Protein AF-0000000079856465 (afdb_homodimer)

Solvent-accessible surface area (backbone atoms only — not comparable to full-atom values): 26237 Å² total; per-residue (Å²): 112,68,66,57,47,37,52,46,43,45,68,76,36,39,68,51,50,32,51,42,42,28,35,72,58,52,36,93,64,78,73,74,62,35,52,71,46,73,59,44,49,26,38,28,39,30,42,89,95,41,75,46,59,48,62,49,83,50,80,45,86,52,75,85,46,47,63,58,52,50,50,48,58,38,55,52,60,51,88,64,91,69,51,62,67,58,33,51,51,49,51,53,52,58,69,69,48,60,52,36,37,36,12,25,44,44,98,81,32,32,40,61,49,68,34,35,54,46,77,59,88,59,29,40,37,32,56,46,44,64,80,40,76,64,37,58,19,47,74,69,28,64,37,26,11,40,32,41,65,52,43,69,90,75,34,67,33,76,88,34,47,39,32,36,36,36,43,28,43,68,42,81,42,83,51,63,68,59,42,50,54,53,48,52,49,48,44,70,76,39,71,83,39,62,53,54,66,43,54,66,47,32,53,38,50,36,29,36,36,32,51,46,61,38,57,26,38,37,32,68,33,89,72,29,32,29,34,22,48,29,81,39,73,75,44,66,46,62,88,48,39,81,58,44,59,64,127,112,66,66,57,47,36,51,47,42,45,68,77,35,39,68,51,53,32,51,43,41,29,35,72,55,48,36,93,62,79,74,75,62,36,54,71,49,75,59,43,50,27,39,27,40,31,45,90,95,41,74,46,61,47,62,48,83,50,80,44,86,51,76,87,46,47,62,58,52,51,51,50,59,38,56,53,62,51,88,64,89,70,52,62,67,57,32,51,50,49,54,51,52,56,69,70,48,62,54,37,36,37,13,27,45,42,95,82,32,32,40,61,49,66,34,35,54,47,76,58,89,60,29,40,38,31,58,47,45,65,79,41,74,65,36,59,19,48,73,70,27,63,38,25,11,39,32,40,67,53,42,68,90,75,32,69,31,76,88,34,48,39,33,36,38,34,44,29,43,68,43,81,42,82,49,64,67,59,42,50,54,52,49,52,49,46,45,70,76,39,71,85,39,63,52,55,64,44,55,66,47,32,52,38,50,36,29,36,37,30,50,45,62,39,58,26,39,39,33,68,32,86,72,30,32,30,34,22,49,28,81,40,72,75,46,66,48,60,89,48,36,80,54,45,57,65,128

Sequence (494 aa):
MKENFLKYMNEKHSDIITALYKKYGNTQTSVGVKLSDVDENGIFIEYQDNVIQIPFEKKITDPLEYEDAIIKLCSNTKNTKDFSKIEESLIKFIDSKKTVIISSYNDGTCVSSYAPFVREDNKIFITISKIAPHFKSLSIDKNVSLMFIQDEKDAFSIFARLRATFCVTPKFHYEQDIKDKIFDKFVDLYPDDASISFIRNMSDFCVVEFELLSKGRYVKGFGAAFDLEGLKVIKQAGSTNPHSYKRMKENFLKYMNEKHSDIITALYKKYGNTQTSVGVKLSDVDENGIFIEYQDNVIQIPFEKKITDPLEYEDAIIKLCSNTKNTKDFSKIEESLIKFIDSKKTVIISSYNDGTCVSSYAPFVREDNKIFITISKIAPHFKSLSIDKNVSLMFIQDEKDAFSIFARLRATFCVTPKFHYEQDIKDKIFDKFVDLYPDDASISFIRNMSDFCVVEFELLSKGRYVKGFGAAFDLEGLKVIKQAGSTNPHSYKR

Foldseek 3Di:
DFVVVQVVCCVVVVVLQQLLCQFAVVDPDSPQKGFDGDAQFFTWIDDDPDIDTDGFQAGHPDPVCRVVRSVVSSVLLDWDPDCPVVLVVLVVLQVVDQKKWKWFDDPHDIDIDMFGWDDDQQKIKGKDFCVDPVVRRLVPGQWMKIKRWADCVPGRDNVATWMKMATWGKDWDLDLVVLVVGLVVVCVVCVPDPCSVVVNPDNRMTMIMIGRQDWMWTGRGDQNIFIDGRSDTDTGPCSHNPDDDDD/DFVVVQVVCCVVPVVLQQLLCQFAVVDPDSPQKGFDGDAQFFTWIDDDPDIDTDGFQAGHPDPVCRVVRSVVSSVLLDWDPDCPVVLVVLVVLQVVDQKKWKWFDDPHDIDIDMFGWDDDQQKIKGKDFCPDPVVRRLVPGQWMKIKRWADCVPGRDNVATWMKMATWGKDWDLDLVVLVVGLVVVCVVCVPDPCSVVVNPDNRMTMIMIGRQDWMWTGRGDQNIFIDGRSDTDTTPCSHNPDHDDD

InterPro domains:
  IPR012349 FMN-binding split barrel [G3DSA:2.30.110.10] (80-247)
  IPR019595 Domain of unknown function DUF2470 [PF10615] (4-72)
  IPR037119 Haem oxygenase HugZ-like superfamily [G3DSA:3.20.180.10] (3-79)

Nearest PDB structures (foldseek):
  3gas-assembly1_B  TM=8.788E-01  e=2.150E-24  Helicobacter pylori NCTC 11639
  3swj-assembly1_A  TM=9.026E-01  e=1.104E-23  Campylobacter jejuni RM1221
  3tgv-assembly2_D 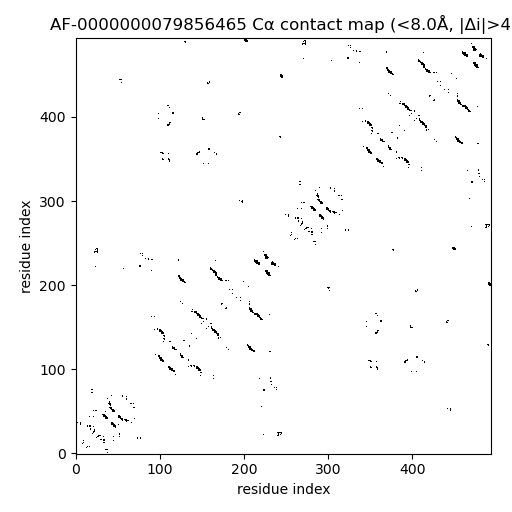 TM=8.715E-01  e=1.481E-11  Vibrio cholerae O395
  3db0-assembly1_B  TM=7.966E-01  e=2.258E-08  Listeria innocua
  2fur-assembly1_B  TM=7.063E-01  e=3.448E-07  Thermoplasma acidophilum

Structure (mmCIF, N/CA/C/O backbone):
data_AF-0000000079856465-model_v1
#
loop_
_entity.id
_entity.type
_entity.pdbx_description
1 polymer "Pyridoxamine 5'-phosphate oxidase family protein"
#
loop_
_atom_site.group_PDB
_atom_site.id
_atom_site.type_symbol
_atom_site.label_atom_id
_atom_site.label_alt_id
_atom_site.label_comp_id
_atom_site.label_asym_id
_atom_site.label_entity_id
_atom_site.label_seq_id
_atom_site.pdbx_PDB_ins_code
_atom_site.Cartn_x
_atom_site.Cartn_y
_atom_site.Cartn_z
_atom_site.occupancy
_atom_site.B_iso_or_equiv
_atom_site.auth_seq_id
_atom_site.auth_comp_id
_atom_site.auth_asym_id
_atom_site.auth_atom_id
_atom_site.pdbx_PDB_model_num
ATOM 1 N N . MET A 1 1 ? -6.574 -20.312 -37.812 1 80.06 1 MET A N 1
ATOM 2 C CA . MET A 1 1 ? -5.434 -19.453 -37.469 1 80.06 1 MET A CA 1
ATOM 3 C C . MET A 1 1 ? -4.863 -19.781 -36.094 1 80.06 1 MET A C 1
ATOM 5 O O . MET A 1 1 ? -3.672 -20.062 -35.969 1 80.06 1 MET A O 1
ATOM 9 N N . LYS A 1 2 ? -5.738 -20.062 -35.125 1 90.88 2 LYS A N 1
ATOM 10 C CA . LYS A 1 2 ? -5.246 -20.422 -33.781 1 90.88 2 LYS A CA 1
ATOM 11 C C . LYS A 1 2 ? -4.672 -21.844 -33.781 1 90.88 2 LYS A C 1
ATOM 13 O O . LYS A 1 2 ? -3.615 -22.078 -33.188 1 90.88 2 LYS A O 1
ATOM 18 N N . GLU A 1 3 ? -5.328 -22.75 -34.5 1 91.75 3 GLU A N 1
ATOM 19 C CA . GLU A 1 3 ? -4.875 -24.141 -34.531 1 91.75 3 GLU A CA 1
ATOM 20 C C . GLU A 1 3 ? -3.479 -24.25 -35.156 1 91.75 3 GLU A C 1
ATOM 22 O O . GLU A 1 3 ? -2.648 -25.031 -34.688 1 91.75 3 GLU A O 1
ATOM 27 N N . ASN A 1 4 ? -3.277 -23.516 -36.125 1 93.31 4 ASN A N 1
ATOM 28 C CA . ASN A 1 4 ? -1.961 -23.5 -36.75 1 93.31 4 ASN A CA 1
ATOM 29 C C . ASN A 1 4 ? -0.895 -22.953 -35.812 1 93.31 4 ASN A C 1
ATOM 31 O O . ASN A 1 4 ? 0.237 -23.438 -35.781 1 93.31 4 ASN A O 1
ATOM 35 N N . PHE A 1 5 ? -1.27 -22 -35.094 1 95.44 5 PHE A N 1
ATOM 36 C CA . PHE A 1 5 ? -0.343 -21.422 -34.125 1 95.44 5 PHE A CA 1
ATOM 37 C C . PHE A 1 5 ? 0.018 -22.438 -33.062 1 95.44 5 PHE A C 1
ATOM 39 O O . PHE A 1 5 ? 1.191 -22.594 -32.719 1 95.44 5 PHE A O 1
ATOM 46 N N . LEU A 1 6 ? -1.024 -23.109 -32.562 1 96.5 6 LEU A N 1
ATOM 47 C CA . LEU A 1 6 ? -0.788 -24.109 -31.531 1 96.5 6 LEU A CA 1
ATOM 48 C C . LEU A 1 6 ? 0.133 -25.219 -32.062 1 96.5 6 LEU A C 1
ATOM 50 O O . LEU A 1 6 ? 1.056 -25.641 -31.344 1 96.5 6 LEU A O 1
ATOM 54 N N . LYS A 1 7 ? -0.135 -25.625 -33.25 1 95.19 7 LYS A N 1
ATOM 55 C CA . LYS A 1 7 ? 0.712 -26.641 -33.844 1 95.19 7 LYS A CA 1
ATOM 56 C C . LYS A 1 7 ? 2.15 -26.141 -34 1 95.19 7 LYS A C 1
ATOM 58 O O . LYS A 1 7 ? 3.094 -26.875 -33.656 1 95.19 7 LYS A O 1
ATOM 63 N N . TYR A 1 8 ? 2.23 -24.969 -34.406 1 95.38 8 TYR A N 1
ATOM 64 C CA . TYR A 1 8 ? 3.537 -24.344 -34.594 1 95.38 8 TYR A CA 1
ATOM 65 C C . TYR A 1 8 ? 4.297 -24.297 -33.281 1 95.38 8 TYR A C 1
ATOM 67 O O . TYR A 1 8 ? 5.457 -24.688 -33.188 1 95.38 8 TYR A O 1
ATOM 75 N N . MET A 1 9 ? 3.682 -23.844 -32.25 1 95.31 9 MET A N 1
ATOM 76 C CA . MET A 1 9 ? 4.316 -23.719 -30.938 1 95.31 9 MET A CA 1
ATOM 77 C C . MET A 1 9 ? 4.727 -25.078 -30.406 1 95.31 9 MET A C 1
ATOM 79 O O . MET A 1 9 ? 5.82 -25.234 -29.859 1 95.31 9 MET A O 1
ATOM 83 N N . ASN A 1 10 ? 3.867 -26.047 -30.609 1 95.12 10 ASN A N 1
ATOM 84 C CA . ASN A 1 10 ? 4.133 -27.375 -30.078 1 95.12 10 ASN A CA 1
ATOM 85 C C . ASN A 1 10 ? 5.258 -28.062 -30.859 1 95.12 10 ASN A C 1
ATOM 87 O O . ASN A 1 10 ? 5.977 -28.891 -30.297 1 95.12 10 ASN A O 1
ATOM 91 N N . GLU A 1 11 ? 5.445 -27.656 -32.031 1 94.12 11 GLU A N 1
ATOM 92 C CA . GLU A 1 11 ? 6.48 -28.266 -32.875 1 94.12 11 GLU A CA 1
ATOM 93 C C . GLU A 1 11 ? 7.812 -27.547 -32.719 1 94.12 11 GLU A C 1
ATOM 95 O O . GLU A 1 11 ? 8.852 -28.172 -32.531 1 94.12 11 GLU A O 1
ATOM 100 N N . LYS A 1 12 ? 7.738 -26.266 -32.75 1 93.75 12 LYS A N 1
ATOM 101 C CA . LYS A 1 12 ? 8.969 -25.484 -32.812 1 93.75 12 LYS A CA 1
ATOM 102 C C . LYS A 1 12 ? 9.438 -25.078 -31.406 1 93.75 12 LYS A C 1
ATOM 104 O O . LYS A 1 12 ? 10.625 -24.844 -31.203 1 93.75 12 LYS A O 1
ATOM 109 N N . HIS A 1 13 ? 8.461 -25 -30.484 1 93.25 13 HIS A N 1
ATOM 110 C CA . HIS A 1 13 ? 8.812 -24.5 -29.172 1 93.25 13 HIS A CA 1
ATOM 111 C C . HIS A 1 13 ? 8.391 -25.484 -28.078 1 93.25 13 HIS A C 1
ATOM 113 O O . HIS A 1 13 ? 7.93 -25.078 -27.016 1 93.25 13 HIS A O 1
ATOM 119 N N . SER A 1 14 ? 8.5 -26.734 -28.328 1 91 14 SER A N 1
ATOM 120 C CA . SER A 1 14 ? 8.109 -27.766 -27.375 1 91 14 SER A CA 1
ATOM 121 C C . SER A 1 14 ? 8.914 -27.656 -26.078 1 91 14 SER A C 1
ATOM 123 O O . SER A 1 14 ? 8.398 -27.922 -25 1 91 14 SER A O 1
ATOM 125 N N . ASP A 1 15 ? 10.102 -27.234 -26.234 1 89.06 15 ASP A N 1
ATOM 126 C CA . ASP A 1 15 ? 10.969 -27.078 -25.062 1 89.06 15 ASP A CA 1
ATOM 127 C C . ASP A 1 15 ? 10.445 -25.984 -24.141 1 89.06 15 ASP A C 1
ATOM 129 O O . ASP A 1 15 ? 10.461 -26.141 -22.906 1 89.06 15 ASP A O 1
ATOM 133 N N . ILE A 1 16 ? 9.945 -24.938 -24.75 1 88.81 16 ILE A N 1
ATOM 134 C CA . ILE A 1 16 ? 9.406 -23.812 -23.984 1 88.81 16 ILE A CA 1
ATOM 135 C C . ILE A 1 16 ? 8.125 -24.25 -23.281 1 88.81 16 ILE A C 1
ATOM 137 O O . ILE A 1 16 ? 7.953 -24 -22.078 1 88.81 16 ILE A O 1
ATOM 141 N N . ILE A 1 17 ? 7.328 -24.938 -24.031 1 90.44 17 ILE A N 1
ATOM 142 C CA . ILE A 1 17 ? 6.051 -25.375 -23.484 1 90.44 17 ILE A CA 1
ATOM 143 C C . ILE A 1 17 ? 6.293 -26.344 -22.328 1 90.44 17 ILE A C 1
ATOM 145 O O . ILE A 1 17 ? 5.652 -26.234 -21.281 1 90.44 17 ILE A O 1
ATOM 149 N N . THR A 1 18 ? 7.266 -27.141 -22.453 1 88.12 18 THR A N 1
ATOM 150 C CA . THR A 1 18 ? 7.613 -28.109 -21.422 1 88.12 18 THR A CA 1
ATOM 151 C C . THR A 1 18 ? 8.164 -27.406 -20.188 1 88.12 18 THR A C 1
ATOM 153 O O . THR A 1 18 ? 7.797 -27.734 -19.062 1 88.12 18 THR A O 1
ATOM 156 N N . ALA A 1 19 ? 8.984 -26.484 -20.438 1 83.88 19 ALA A N 1
ATOM 157 C CA . ALA A 1 19 ? 9.578 -25.734 -19.344 1 83.88 19 ALA A CA 1
ATOM 158 C C . ALA A 1 19 ? 8.508 -25 -18.531 1 83.88 19 ALA A C 1
ATOM 160 O O . ALA A 1 19 ? 8.555 -24.984 -17.312 1 83.88 19 ALA A O 1
ATOM 161 N N . LEU A 1 20 ? 7.598 -24.453 -19.234 1 85.81 20 LEU A N 1
ATOM 162 C CA . LEU A 1 20 ? 6.512 -23.734 -18.578 1 85.81 20 LEU A CA 1
ATOM 163 C C . LEU A 1 20 ? 5.641 -24.672 -17.766 1 85.81 20 LEU A C 1
ATOM 165 O O . LEU A 1 20 ? 5.254 -24.359 -16.641 1 85.81 20 LEU A O 1
ATOM 169 N N . TYR A 1 21 ? 5.391 -25.766 -18.328 1 85.81 21 TYR A N 1
ATOM 170 C CA . TYR A 1 21 ? 4.582 -26.734 -17.609 1 85.81 21 TYR A CA 1
ATOM 171 C C . TYR A 1 21 ? 5.301 -27.219 -16.344 1 85.81 21 TYR A C 1
ATOM 173 O O . TYR A 1 21 ? 4.68 -27.406 -15.297 1 85.81 21 TYR A O 1
ATOM 181 N N . LYS A 1 22 ? 6.562 -27.453 -16.469 1 80.56 22 LYS A N 1
ATOM 182 C CA . LYS A 1 22 ? 7.352 -27.875 -15.312 1 80.56 22 LYS A CA 1
ATOM 183 C C . LYS A 1 22 ? 7.328 -26.828 -14.203 1 80.56 22 LYS A C 1
ATOM 185 O O . LYS A 1 22 ? 7.164 -27.156 -13.031 1 80.56 22 LYS A O 1
ATOM 190 N N . LYS A 1 23 ? 7.383 -25.703 -14.617 1 77.44 23 LYS A N 1
ATOM 191 C CA . LYS A 1 23 ? 7.461 -24.625 -13.648 1 77.44 23 LYS A CA 1
ATOM 192 C C . LYS A 1 23 ? 6.109 -24.375 -12.977 1 77.44 23 LYS A C 1
ATOM 194 O O . LYS A 1 23 ? 6.031 -24.266 -11.758 1 77.44 23 LYS A O 1
ATOM 199 N N . TYR A 1 24 ? 5.082 -24.453 -13.805 1 78 24 TYR A N 1
ATOM 200 C CA . TYR A 1 24 ? 3.797 -24 -13.289 1 78 24 TYR A CA 1
ATOM 201 C C . TYR A 1 24 ? 2.895 -25.172 -12.953 1 78 24 TYR A C 1
ATOM 203 O O . TYR A 1 24 ? 1.943 -25.047 -12.18 1 78 24 TYR A O 1
ATOM 211 N N . GLY A 1 25 ? 3.104 -26.312 -13.547 1 71 25 GLY A N 1
ATOM 212 C CA . GLY A 1 25 ? 2.314 -27.5 -13.312 1 71 25 GLY A CA 1
ATOM 213 C C . GLY A 1 25 ? 2.865 -28.375 -12.188 1 71 25 GLY A C 1
ATOM 214 O O . GLY A 1 25 ? 2.248 -29.375 -11.812 1 71 25 GLY A O 1
ATOM 215 N N . ASN A 1 26 ? 3.867 -27.984 -11.609 1 62.47 26 ASN A N 1
ATOM 216 C CA . ASN A 1 26 ? 4.527 -28.672 -10.5 1 62.47 26 ASN A CA 1
ATOM 217 C C . ASN A 1 26 ? 4.762 -30.141 -10.812 1 62.47 26 ASN A C 1
ATOM 219 O O . ASN A 1 26 ? 4.465 -31 -9.984 1 62.47 26 ASN A O 1
ATOM 223 N N . THR A 1 27 ? 4.949 -30.406 -12.047 1 64 27 THR A N 1
ATOM 224 C CA . THR A 1 27 ? 5.266 -31.781 -12.422 1 64 27 THR A CA 1
ATOM 225 C C . THR A 1 27 ? 6.598 -31.859 -13.156 1 64 27 THR A C 1
ATOM 227 O O . THR A 1 27 ? 7.004 -30.891 -13.812 1 64 27 THR A O 1
ATOM 230 N N . GLN A 1 28 ? 7.352 -32.812 -12.805 1 65 28 GLN A N 1
ATOM 231 C CA . GLN A 1 28 ? 8.641 -33.031 -13.445 1 65 28 GLN A CA 1
ATOM 232 C C . GLN A 1 28 ? 8.492 -33.812 -14.742 1 65 28 GLN A C 1
ATOM 234 O O . GLN A 1 28 ? 9.469 -34.344 -15.266 1 65 28 GLN A O 1
ATOM 239 N N . THR A 1 29 ? 7.289 -33.719 -15.281 1 65.06 29 THR A N 1
ATOM 240 C CA . THR A 1 29 ? 7.086 -34.531 -16.484 1 65.06 29 THR A CA 1
ATOM 241 C C . THR A 1 29 ? 7.617 -33.812 -17.719 1 65.06 29 THR A C 1
ATOM 243 O O . THR A 1 29 ? 7.469 -32.594 -17.844 1 65.06 29 THR A O 1
ATOM 246 N N . SER A 1 30 ? 8.344 -34.438 -18.578 1 65.94 30 SER A N 1
ATOM 247 C CA . SER A 1 30 ? 8.953 -33.844 -19.781 1 65.94 30 SER A CA 1
ATOM 248 C C . SER A 1 30 ? 8.305 -34.375 -21.047 1 65.94 30 SER A C 1
ATOM 250 O O . SER A 1 30 ? 8.578 -33.906 -22.141 1 65.94 30 SER A O 1
ATOM 252 N N . VAL A 1 31 ? 7.453 -35.312 -20.828 1 76.31 31 VAL A N 1
ATOM 253 C CA . VAL A 1 31 ? 7 -35.906 -22.078 1 76.31 31 VAL A CA 1
ATOM 254 C C . VAL A 1 31 ? 5.48 -35.812 -22.188 1 76.31 31 VAL A C 1
ATOM 256 O O . VAL A 1 31 ? 4.762 -36.031 -21.219 1 76.31 31 VAL A O 1
ATOM 259 N N . GLY A 1 32 ? 4.984 -35.281 -23.406 1 84.94 32 GLY A N 1
ATOM 260 C CA . GLY A 1 32 ? 3.568 -35.344 -23.734 1 84.94 32 GLY A CA 1
ATOM 261 C C . GLY A 1 32 ? 2.838 -34.031 -23.406 1 84.94 32 GLY A C 1
ATOM 262 O O . GLY A 1 32 ? 1.613 -33.969 -23.531 1 84.94 32 GLY A O 1
ATOM 263 N N . VAL A 1 33 ? 3.598 -33.031 -23.062 1 90.81 33 VAL A N 1
ATOM 264 C CA . VAL A 1 33 ? 3.01 -31.75 -22.734 1 90.81 33 VAL A CA 1
ATOM 265 C C . VAL A 1 33 ? 2.748 -30.953 -24.016 1 90.81 33 VAL A C 1
ATOM 267 O O . VAL A 1 33 ? 3.576 -30.953 -24.938 1 90.81 33 VAL A O 1
ATOM 270 N N . LYS A 1 34 ? 1.563 -30.344 -24.156 1 93.75 34 LYS A N 1
ATOM 271 C CA . LYS A 1 34 ? 1.266 -29.562 -25.359 1 93.75 34 LYS A CA 1
ATOM 272 C C . LYS A 1 34 ? 0.515 -28.281 -25 1 93.75 34 LYS A C 1
ATOM 274 O O . LYS A 1 34 ? -0.314 -28.266 -24.094 1 93.75 34 LYS A O 1
ATOM 279 N N . LEU A 1 35 ? 0.801 -27.312 -25.75 1 95.38 35 LEU A N 1
ATOM 280 C CA . LEU A 1 35 ? -0.03 -26.125 -25.75 1 95.38 35 LEU A CA 1
ATOM 281 C C . LEU A 1 35 ? -1.398 -26.406 -26.359 1 95.38 35 LEU A C 1
ATOM 283 O O . LEU A 1 35 ? -1.504 -26.688 -27.562 1 95.38 35 LEU A O 1
ATOM 287 N N . SER A 1 36 ? -2.383 -26.344 -25.516 1 95.31 36 SER A N 1
ATOM 288 C CA . SER A 1 36 ? -3.695 -26.781 -26 1 95.31 36 SER A CA 1
ATOM 289 C C . SER A 1 36 ? -4.555 -25.578 -26.406 1 95.31 36 SER A C 1
ATOM 291 O O . SER A 1 36 ? -5.512 -25.734 -27.172 1 95.31 36 SER A O 1
ATOM 293 N N . ASP A 1 37 ? -4.297 -24.469 -25.828 1 94.94 37 ASP A N 1
ATOM 294 C CA . ASP A 1 37 ? -5.066 -23.281 -26.172 1 94.94 37 ASP A CA 1
ATOM 295 C C . ASP A 1 37 ? -4.309 -22.016 -25.781 1 94.94 37 ASP A C 1
ATOM 297 O O . ASP A 1 37 ? -3.305 -22.062 -25.078 1 94.94 37 ASP A O 1
ATOM 301 N N . VAL A 1 38 ? -4.691 -20.891 -26.406 1 94.81 38 VAL A N 1
ATOM 302 C CA . VAL A 1 38 ? -4.16 -19.578 -26.078 1 94.81 38 VAL A CA 1
ATOM 303 C C . VAL A 1 38 ? -5.234 -18.516 -26.297 1 94.81 38 VAL A C 1
ATOM 305 O O . VAL A 1 38 ? -6.035 -18.625 -27.234 1 94.81 38 VAL A O 1
ATOM 308 N N . ASP A 1 39 ? -5.316 -17.625 -25.328 1 92 39 ASP A N 1
ATOM 309 C CA . ASP A 1 39 ? -6.191 -16.469 -25.516 1 92 39 ASP A CA 1
ATOM 310 C C . ASP A 1 39 ? -5.527 -15.188 -25.016 1 92 39 ASP A C 1
ATOM 312 O O . ASP A 1 39 ? -4.312 -15.148 -24.812 1 92 39 ASP A O 1
ATOM 316 N N . GLU A 1 40 ? -6.289 -14.117 -24.938 1 90.69 40 GLU A N 1
ATOM 317 C CA . GLU A 1 40 ? -5.715 -12.812 -24.625 1 90.69 40 GLU A CA 1
ATOM 318 C C . GLU A 1 40 ? -5.176 -12.773 -23.188 1 90.69 40 GLU A C 1
ATOM 320 O O . GLU A 1 40 ? -4.371 -11.906 -22.844 1 90.69 40 GLU A O 1
ATOM 325 N N . ASN A 1 41 ? -5.598 -13.812 -22.422 1 87.31 41 ASN A N 1
ATOM 326 C CA . ASN A 1 41 ? -5.242 -13.758 -21.016 1 87.31 41 ASN A CA 1
ATOM 327 C C . ASN A 1 41 ? -4.078 -14.688 -20.688 1 87.31 41 ASN A C 1
ATOM 329 O O . ASN A 1 41 ? -3.42 -14.531 -19.656 1 87.31 41 ASN A O 1
ATOM 333 N N . GLY A 1 42 ? -3.932 -15.672 -21.453 1 90.5 42 GLY A N 1
ATOM 334 C CA . GLY A 1 42 ? -2.857 -16.609 -21.156 1 90.5 42 GLY A CA 1
ATOM 335 C C . GLY A 1 42 ? -2.881 -17.844 -22.031 1 90.5 42 GLY A C 1
ATOM 336 O O . GLY A 1 42 ? -3.494 -17.844 -23.094 1 90.5 42 GLY A O 1
ATOM 337 N N . ILE A 1 43 ? -2.08 -18.812 -21.594 1 92 43 ILE A N 1
ATOM 338 C CA . ILE A 1 43 ? -1.943 -20.047 -22.359 1 92 43 ILE A CA 1
ATOM 339 C C . ILE A 1 43 ? -2.484 -21.219 -21.547 1 92 43 ILE A C 1
ATOM 341 O O . ILE A 1 43 ? -2.613 -21.125 -20.328 1 92 43 ILE A O 1
ATOM 345 N N . PHE A 1 44 ? -2.865 -22.266 -22.266 1 92.31 44 PHE A N 1
ATOM 346 C CA . PHE A 1 44 ? -3.336 -23.5 -21.672 1 92.31 44 PHE A CA 1
ATOM 347 C C . PHE A 1 44 ? -2.447 -24.672 -22.078 1 92.31 44 PHE A C 1
ATOM 349 O O . PHE A 1 44 ? -2.266 -24.922 -23.281 1 92.31 44 PHE A O 1
ATOM 356 N N . ILE A 1 45 ? -1.866 -25.281 -21.141 1 91.12 45 ILE A N 1
ATOM 357 C CA . ILE A 1 45 ? -0.996 -26.422 -21.406 1 91.12 45 ILE A CA 1
ATOM 358 C C . ILE A 1 45 ? -1.65 -27.703 -20.875 1 91.12 45 ILE A C 1
ATOM 360 O O . ILE A 1 45 ? -2.143 -27.734 -19.75 1 91.12 45 ILE A O 1
ATOM 364 N N . GLU A 1 46 ? -1.638 -28.609 -21.75 1 91.62 46 GLU A N 1
ATOM 365 C CA . GLU A 1 46 ? -2.311 -29.875 -21.438 1 91.62 46 GLU A CA 1
ATOM 366 C C . GLU A 1 46 ? -1.308 -31.016 -21.281 1 91.62 46 GLU A C 1
ATOM 368 O O . GLU A 1 46 ? -0.355 -31.109 -22.062 1 91.62 46 GLU A O 1
ATOM 373 N N . TYR A 1 47 ? -1.49 -31.812 -20.281 1 87.75 47 TYR A N 1
ATOM 374 C CA . TYR A 1 47 ? -0.784 -33.062 -20.062 1 87.75 47 TYR A CA 1
ATOM 375 C C . TYR A 1 47 ? -1.721 -34.125 -19.516 1 87.75 47 TYR A C 1
ATOM 377 O O . TYR A 1 47 ? -2.293 -33.969 -18.438 1 87.75 47 TYR A O 1
ATOM 385 N N . GLN A 1 48 ? -1.815 -35.156 -20.391 1 81.88 48 GLN A N 1
ATOM 386 C CA . GLN A 1 48 ? -2.779 -36.188 -20.078 1 81.88 48 GLN A CA 1
ATOM 387 C C . GLN A 1 48 ? -4.18 -35.625 -19.891 1 81.88 48 GLN A C 1
ATOM 389 O O . GLN A 1 48 ? -4.707 -34.938 -20.781 1 81.88 48 GLN A O 1
ATOM 394 N N . ASP A 1 49 ? -4.809 -35.625 -18.781 1 80.38 49 ASP A N 1
ATOM 395 C CA . ASP A 1 49 ? -6.168 -35.125 -18.578 1 80.38 49 ASP A CA 1
ATOM 396 C C . ASP A 1 49 ? -6.18 -33.906 -17.672 1 80.38 49 ASP A C 1
ATOM 398 O O . ASP A 1 49 ? -7.203 -33.562 -17.062 1 80.38 49 ASP A O 1
ATOM 402 N N . ASN A 1 50 ? -5.008 -33.344 -17.766 1 83.12 50 ASN A N 1
ATOM 403 C CA . ASN A 1 50 ? -4.93 -32.156 -16.953 1 83.12 50 ASN A CA 1
ATOM 404 C C . ASN A 1 50 ? -4.555 -30.922 -17.781 1 83.12 50 ASN A C 1
ATOM 406 O O . ASN A 1 50 ? -3.705 -31.016 -18.672 1 83.12 50 ASN A O 1
ATOM 410 N N . VAL A 1 51 ? -5.273 -29.891 -17.641 1 86.44 51 VAL A N 1
ATOM 411 C CA . VAL A 1 51 ? -4.977 -28.625 -18.328 1 86.44 51 VAL A CA 1
ATOM 412 C C . VAL A 1 51 ? -4.676 -27.547 -17.297 1 86.44 51 VAL A C 1
ATOM 414 O O . VAL A 1 51 ? -5.441 -27.344 -16.344 1 86.44 51 VAL A O 1
ATOM 417 N N . ILE A 1 52 ? -3.512 -26.875 -17.484 1 83.75 52 ILE A N 1
ATOM 418 C CA . ILE A 1 52 ? -3.201 -25.75 -16.609 1 83.75 52 ILE A CA 1
ATOM 419 C C . ILE A 1 52 ? -3.201 -24.453 -17.422 1 83.75 52 ILE A C 1
ATOM 421 O O . ILE A 1 52 ? -2.805 -24.438 -18.578 1 83.75 52 ILE A O 1
ATOM 425 N N . GLN A 1 53 ? -3.736 -23.484 -16.812 1 85 53 GLN A N 1
ATOM 426 C CA . GLN A 1 53 ? -3.688 -22.156 -17.422 1 85 53 GLN A CA 1
ATOM 427 C C . GLN A 1 53 ? -2.564 -21.312 -16.812 1 85 53 GLN A C 1
ATOM 429 O O . GLN A 1 53 ? -2.396 -21.281 -15.594 1 85 53 GLN A O 1
ATOM 434 N N . ILE A 1 54 ? -1.791 -20.734 -17.609 1 84.81 54 ILE A N 1
ATOM 435 C CA . ILE A 1 54 ? -0.746 -19.797 -17.203 1 84.81 54 ILE A CA 1
ATOM 436 C C . ILE A 1 54 ? -1.067 -18.406 -17.75 1 84.81 54 ILE A C 1
ATOM 438 O O . ILE A 1 54 ? -1.075 -18.188 -18.953 1 84.81 54 ILE A O 1
ATOM 442 N N . PRO A 1 55 ? -1.347 -17.531 -16.844 1 85.12 55 PRO A N 1
ATOM 443 C CA . PRO A 1 55 ? -1.71 -16.203 -17.312 1 85.12 55 PRO A CA 1
ATOM 444 C C . PRO A 1 55 ? -0.515 -15.422 -17.859 1 85.12 55 PRO A C 1
ATOM 446 O O . PRO A 1 55 ? 0.609 -15.594 -17.375 1 85.12 55 PRO A O 1
ATOM 449 N N . PHE A 1 56 ? -0.879 -14.539 -18.875 1 84.56 56 PHE A N 1
ATOM 450 C CA . PHE A 1 56 ? 0.118 -13.57 -19.328 1 84.56 56 PHE A CA 1
ATOM 451 C C . PHE A 1 56 ? 0.313 -12.477 -18.281 1 84.56 56 PHE A C 1
ATOM 453 O O . PHE A 1 56 ? -0.469 -12.359 -17.344 1 84.56 56 PHE A O 1
ATOM 460 N N . GLU A 1 57 ? 1.379 -11.734 -18.453 1 74.88 57 GLU A N 1
ATOM 461 C CA . GLU A 1 57 ? 1.66 -10.609 -17.562 1 74.88 57 GLU A CA 1
ATOM 462 C C . GLU A 1 57 ? 0.768 -9.414 -17.891 1 74.88 57 GLU A C 1
ATOM 464 O O . GLU A 1 57 ? 0.612 -8.508 -17.078 1 74.88 57 GLU A O 1
ATOM 469 N N . LYS A 1 58 ? 0.297 -9.461 -19.078 1 77.81 58 LYS A N 1
ATOM 470 C CA . LYS A 1 58 ? -0.646 -8.453 -19.547 1 77.81 58 LYS A CA 1
ATOM 471 C C . LYS A 1 58 ? -1.585 -9.039 -20.609 1 77.81 58 LYS A C 1
ATOM 473 O O . LYS A 1 58 ? -1.301 -10.094 -21.188 1 77.81 58 LYS A O 1
ATOM 478 N N . LYS A 1 59 ? -2.658 -8.312 -20.766 1 82.44 59 LYS A N 1
ATOM 479 C CA . LYS A 1 59 ? -3.574 -8.75 -21.828 1 82.44 59 LYS A CA 1
ATOM 480 C C . LYS A 1 59 ? -2.934 -8.617 -23.203 1 82.44 59 LYS A C 1
ATOM 482 O O . LYS A 1 59 ? -2.367 -7.574 -23.531 1 82.44 59 LYS A O 1
ATOM 487 N N . ILE A 1 60 ? -2.941 -9.734 -23.938 1 89.56 60 ILE A N 1
ATOM 488 C CA . ILE A 1 60 ? -2.406 -9.727 -25.297 1 89.56 60 ILE A CA 1
ATOM 489 C C . ILE A 1 60 ? -3.553 -9.719 -26.312 1 89.56 60 ILE A C 1
ATOM 491 O O . ILE A 1 60 ? -4.156 -10.758 -26.578 1 89.56 60 ILE A O 1
ATOM 495 N N . THR A 1 61 ? -3.793 -8.555 -26.875 1 89.81 61 THR A N 1
ATOM 496 C CA . THR A 1 61 ? -4.957 -8.406 -27.75 1 89.81 61 THR A CA 1
ATOM 497 C C . THR A 1 61 ? -4.602 -8.773 -29.188 1 89.81 61 THR A C 1
ATOM 499 O O . THR A 1 61 ? -5.477 -9.156 -29.969 1 89.81 61 THR A O 1
ATOM 502 N N . ASP A 1 62 ? -3.359 -8.633 -29.594 1 92.69 62 ASP A N 1
ATOM 503 C CA . ASP A 1 62 ? -2.889 -8.977 -30.922 1 92.69 62 ASP A CA 1
ATOM 504 C C . ASP A 1 62 ? -2.334 -10.398 -30.969 1 92.69 62 ASP A C 1
ATOM 506 O O . ASP A 1 62 ? -1.273 -10.672 -30.406 1 92.69 62 ASP A O 1
ATOM 510 N N . PRO A 1 63 ? -2.969 -11.227 -31.703 1 91.44 63 PRO A N 1
ATOM 511 C CA . PRO A 1 63 ? -2.514 -12.617 -31.766 1 91.44 63 PRO A CA 1
ATOM 512 C C . PRO A 1 63 ? -1.087 -12.75 -32.281 1 91.44 63 PRO A C 1
ATOM 514 O O . PRO A 1 63 ? -0.408 -13.742 -32 1 91.44 63 PRO A O 1
ATOM 517 N N . LEU A 1 64 ? -0.658 -11.758 -32.938 1 92.31 64 LEU A N 1
ATOM 518 C CA . LEU A 1 64 ? 0.697 -11.797 -33.469 1 92.31 64 LEU A CA 1
ATOM 519 C C . LEU A 1 64 ? 1.73 -11.68 -32.375 1 92.31 64 LEU A C 1
ATOM 521 O O . LEU A 1 64 ? 2.906 -11.992 -32.562 1 92.31 64 LEU A O 1
ATOM 525 N N . GLU A 1 65 ? 1.237 -11.336 -31.219 1 93.19 65 GLU A N 1
ATOM 526 C CA . GLU A 1 65 ? 2.143 -11.125 -30.094 1 93.19 65 GLU A CA 1
ATOM 527 C C . GLU A 1 65 ? 2.164 -12.336 -29.172 1 93.19 65 GLU A C 1
ATOM 529 O O . GLU A 1 65 ? 2.936 -12.375 -28.203 1 93.19 65 GLU A O 1
ATOM 534 N N . TYR A 1 66 ? 1.388 -13.336 -29.484 1 93.44 66 TYR A N 1
ATOM 535 C CA . TYR A 1 66 ? 1.276 -14.492 -28.594 1 93.44 66 TYR A CA 1
ATOM 536 C C . TYR A 1 66 ? 2.619 -15.195 -28.453 1 93.44 66 TYR A C 1
ATOM 538 O O . TYR A 1 66 ? 3.025 -15.547 -27.344 1 93.44 66 TYR A O 1
ATOM 546 N N . GLU A 1 67 ? 3.252 -15.375 -29.578 1 93.06 67 GLU A N 1
ATOM 547 C CA . GLU A 1 67 ? 4.527 -16.078 -29.516 1 93.06 67 GLU A CA 1
ATOM 548 C C . GLU A 1 67 ? 5.52 -15.367 -28.609 1 93.06 67 GLU A C 1
ATOM 550 O O . GLU A 1 67 ? 6.113 -15.984 -27.719 1 93.06 67 GLU A O 1
ATOM 555 N N . ASP A 1 68 ? 5.621 -14.125 -28.781 1 91.88 68 ASP A N 1
ATOM 556 C CA . ASP A 1 68 ? 6.543 -13.336 -27.969 1 91.88 68 ASP A CA 1
ATOM 557 C C . ASP A 1 68 ? 6.141 -13.367 -26.5 1 91.88 68 ASP A C 1
ATOM 559 O O . ASP A 1 68 ? 7 -13.461 -25.625 1 91.88 68 ASP A O 1
ATOM 563 N N . ALA A 1 69 ? 4.887 -13.289 -26.281 1 90.06 69 ALA A N 1
ATOM 564 C CA . ALA A 1 69 ? 4.387 -13.312 -24.922 1 90.06 69 ALA A CA 1
ATOM 565 C C . ALA A 1 69 ? 4.703 -14.633 -24.234 1 90.06 69 ALA A C 1
ATOM 567 O O . ALA A 1 69 ? 5.09 -14.664 -23.062 1 90.06 69 ALA A O 1
ATOM 568 N N . ILE A 1 70 ? 4.613 -15.664 -24.984 1 90.44 70 ILE A N 1
ATOM 569 C CA . ILE A 1 70 ? 4.867 -17 -24.438 1 90.44 70 ILE A CA 1
ATOM 570 C C . ILE A 1 70 ? 6.363 -17.156 -24.172 1 90.44 70 ILE A C 1
ATOM 572 O O . ILE A 1 70 ? 6.754 -17.656 -23.109 1 90.44 70 ILE A O 1
ATOM 576 N N . ILE A 1 71 ? 7.152 -16.703 -25.062 1 87.25 71 ILE A N 1
ATOM 577 C CA . ILE A 1 71 ? 8.602 -16.781 -24.891 1 87.25 71 ILE A CA 1
ATOM 578 C C . ILE A 1 71 ? 9.016 -15.977 -23.656 1 87.25 71 ILE A C 1
ATOM 580 O O . ILE A 1 71 ? 9.859 -16.422 -22.875 1 87.25 71 ILE A O 1
ATOM 584 N N . LYS A 1 72 ? 8.383 -14.875 -23.531 1 82.56 72 LYS A N 1
ATOM 585 C CA . LYS A 1 72 ? 8.68 -14.031 -22.375 1 82.56 72 LYS A CA 1
ATOM 586 C C . LYS A 1 72 ? 8.32 -14.734 -21.062 1 82.56 72 LYS A C 1
ATOM 588 O O . LYS A 1 72 ? 9.055 -14.648 -20.078 1 82.56 72 LYS A O 1
ATOM 593 N N . LEU A 1 73 ? 7.18 -15.375 -21.062 1 82.5 73 LEU A N 1
ATOM 594 C CA . LEU A 1 73 ? 6.777 -16.156 -19.906 1 82.5 73 LEU A CA 1
ATOM 595 C C . LEU A 1 73 ? 7.859 -17.172 -19.531 1 82.5 73 LEU A C 1
ATOM 597 O O . LEU A 1 73 ? 8.156 -17.344 -18.344 1 82.5 73 LEU A O 1
ATOM 601 N N . CYS A 1 74 ? 8.398 -17.75 -20.531 1 77.94 74 CYS A N 1
ATOM 602 C CA . CYS A 1 74 ? 9.414 -18.781 -20.312 1 77.94 74 CYS A CA 1
ATOM 603 C C . CYS A 1 74 ? 10.719 -18.156 -19.828 1 77.94 74 CYS A C 1
ATOM 605 O O . CYS A 1 74 ? 11.406 -18.719 -18.969 1 77.94 74 CYS A O 1
ATOM 607 N N . SER A 1 75 ? 11.094 -17.078 -20.422 1 72 75 SER A N 1
ATOM 608 C CA . SER A 1 75 ? 12.328 -16.406 -20.031 1 72 75 SER A CA 1
ATOM 609 C C . SER A 1 75 ? 12.312 -16.047 -18.547 1 72 75 SER A C 1
ATOM 611 O O . SER A 1 75 ? 13.359 -16.094 -17.891 1 72 75 SER A O 1
ATOM 613 N N . ASN A 1 76 ? 11.188 -15.805 -18.109 1 64.38 76 ASN A N 1
ATOM 614 C CA . ASN A 1 76 ? 11.047 -15.477 -16.688 1 64.38 76 ASN A CA 1
ATOM 615 C C . ASN A 1 76 ? 11.312 -16.688 -15.805 1 64.38 76 ASN A C 1
ATOM 617 O O . ASN A 1 76 ? 11.5 -16.547 -14.594 1 64.38 76 ASN A O 1
ATOM 621 N N . THR A 1 77 ? 11.398 -17.812 -16.438 1 62.03 77 THR A N 1
ATOM 622 C CA . THR A 1 77 ? 11.57 -19.047 -15.688 1 62.03 77 THR A CA 1
ATOM 623 C C . THR A 1 77 ? 13.023 -19.516 -15.742 1 62.03 77 THR A C 1
ATOM 625 O O . THR A 1 77 ? 13.43 -20.406 -14.984 1 62.03 77 THR A O 1
ATOM 628 N N . LYS A 1 78 ? 13.852 -18.969 -16.688 1 60.19 78 LYS A N 1
ATOM 629 C CA . LYS A 1 78 ? 15.219 -19.453 -16.875 1 60.19 78 LYS A CA 1
ATOM 630 C C . LYS A 1 78 ? 16.188 -18.703 -15.969 1 60.19 78 LYS A C 1
ATOM 632 O O . LYS A 1 78 ? 16.016 -17.516 -15.711 1 60.19 78 LYS A O 1
ATOM 637 N N . ASN A 1 79 ? 16.953 -19.547 -15.344 1 60.59 79 ASN A N 1
ATOM 638 C CA . ASN A 1 79 ? 18.031 -19.047 -14.5 1 60.59 79 ASN A CA 1
ATOM 639 C C . ASN A 1 79 ? 19 -18.188 -15.305 1 60.59 79 ASN A C 1
ATOM 641 O O . ASN A 1 79 ? 19.672 -18.688 -16.219 1 60.59 79 ASN A O 1
ATOM 645 N N . THR A 1 80 ? 18.609 -17 -15.453 1 61.22 80 THR A N 1
ATOM 646 C CA . THR A 1 80 ? 19.578 -16.156 -16.125 1 61.22 80 THR A CA 1
ATOM 647 C C . THR A 1 80 ? 20.75 -15.836 -15.195 1 61.22 80 THR A C 1
ATOM 649 O O . THR A 1 80 ? 20.578 -15.742 -13.977 1 61.22 80 THR A O 1
ATOM 652 N N . LYS A 1 81 ? 22 -16.078 -15.68 1 66.88 81 LYS A N 1
ATOM 653 C CA . LYS A 1 81 ? 23.203 -15.703 -14.945 1 66.88 81 LYS A CA 1
ATOM 654 C C . LYS A 1 81 ? 23.391 -14.188 -14.93 1 66.88 81 LYS A C 1
ATOM 656 O O . LYS A 1 81 ? 24.031 -13.648 -14.031 1 66.88 81 LYS A O 1
ATOM 661 N N . ASP A 1 82 ? 22.75 -13.516 -15.719 1 80.94 82 ASP A N 1
ATOM 662 C CA . ASP A 1 82 ? 22.891 -12.062 -15.75 1 80.94 82 ASP A CA 1
ATOM 663 C C . ASP A 1 82 ? 21.594 -11.375 -15.328 1 80.94 82 ASP A C 1
ATOM 665 O O . ASP A 1 82 ? 20.625 -11.344 -16.094 1 80.94 82 ASP A O 1
ATOM 669 N N . PHE A 1 83 ? 21.688 -10.828 -14.062 1 89.06 83 PHE A N 1
ATOM 670 C CA . PHE A 1 83 ? 20.5 -10.242 -13.469 1 89.06 83 PHE A CA 1
ATOM 671 C C . PHE A 1 83 ? 20.469 -8.734 -13.688 1 89.06 83 PHE A C 1
ATOM 673 O O . PHE A 1 83 ? 19.672 -8.023 -13.078 1 89.06 83 PHE A O 1
ATOM 680 N N . SER A 1 84 ? 21.344 -8.234 -14.555 1 89.56 84 SER A N 1
ATOM 681 C CA . SER A 1 84 ? 21.484 -6.793 -14.727 1 89.56 84 SER A CA 1
ATOM 682 C C . SER A 1 84 ? 20.172 -6.16 -15.172 1 89.56 84 SER A C 1
ATOM 684 O O . SER A 1 84 ? 19.797 -5.098 -14.672 1 89.56 84 SER A O 1
ATOM 686 N N . LYS A 1 85 ? 19.484 -6.777 -16.078 1 89.75 85 LYS A N 1
ATOM 687 C CA . LYS A 1 85 ? 18.219 -6.234 -16.578 1 89.75 85 LYS A CA 1
ATOM 688 C C . LYS A 1 85 ? 17.141 -6.25 -15.484 1 89.75 85 LYS A C 1
ATOM 690 O O . LYS A 1 85 ? 16.312 -5.344 -15.414 1 89.75 85 LYS A O 1
ATOM 695 N N . ILE A 1 86 ? 17.141 -7.281 -14.656 1 91.94 86 ILE A N 1
ATOM 696 C CA . ILE A 1 86 ? 16.203 -7.391 -13.547 1 91.94 86 ILE A CA 1
ATOM 697 C C . ILE A 1 86 ? 16.484 -6.293 -12.523 1 91.94 86 ILE A C 1
ATOM 699 O O . ILE A 1 86 ? 15.547 -5.648 -12.031 1 91.94 86 ILE A O 1
ATOM 703 N N . GLU A 1 87 ? 17.781 -6.066 -12.273 1 94.5 87 GLU A N 1
ATOM 704 C CA . GLU A 1 87 ? 18.188 -5.023 -11.336 1 94.5 87 GLU A CA 1
ATOM 705 C C . GLU A 1 87 ? 17.781 -3.641 -11.844 1 94.5 87 GLU A C 1
ATOM 707 O O . GLU A 1 87 ? 17.312 -2.805 -11.07 1 94.5 87 GLU A O 1
ATOM 712 N N . GLU A 1 88 ? 17.953 -3.439 -13.086 1 95.75 88 GLU A N 1
ATOM 713 C CA . GLU A 1 88 ? 17.531 -2.178 -13.68 1 95.75 88 GLU A CA 1
ATOM 714 C C . GLU A 1 88 ? 16.031 -1.987 -13.555 1 95.75 88 GLU A C 1
ATOM 716 O O . GLU A 1 88 ? 15.555 -0.896 -13.227 1 95.75 88 GLU A O 1
ATOM 721 N N . SER A 1 89 ? 15.297 -3.037 -13.812 1 94.88 89 SER A N 1
ATOM 722 C CA . SER A 1 89 ? 13.844 -2.984 -13.703 1 94.88 89 SER A CA 1
ATOM 723 C C . SER A 1 89 ? 13.414 -2.717 -12.258 1 94.88 89 SER A C 1
ATOM 725 O O . SER A 1 89 ? 12.445 -1.994 -12.023 1 94.88 89 SER A O 1
ATOM 727 N N . LEU A 1 90 ? 14.164 -3.271 -11.336 1 96.56 90 LEU A N 1
ATOM 728 C CA . LEU A 1 90 ? 13.898 -3.051 -9.922 1 96.56 90 LEU A CA 1
ATOM 729 C C . LEU A 1 90 ? 14.062 -1.581 -9.555 1 96.56 90 LEU A C 1
ATOM 731 O O . LEU A 1 90 ? 13.18 -0.982 -8.938 1 96.56 90 LEU A O 1
ATOM 735 N N . ILE A 1 91 ? 15.172 -1.015 -9.969 1 96.94 91 ILE A N 1
ATOM 736 C CA . ILE A 1 91 ? 15.477 0.377 -9.656 1 96.94 91 ILE A CA 1
ATOM 737 C C . ILE A 1 91 ? 14.438 1.291 -10.305 1 96.94 91 ILE A C 1
ATOM 739 O O . ILE A 1 91 ? 13.93 2.213 -9.664 1 96.94 91 ILE A O 1
ATOM 743 N N . LYS A 1 92 ? 14.078 1.007 -11.555 1 97.44 92 LYS A N 1
ATOM 744 C CA . LYS A 1 92 ? 13.055 1.784 -12.25 1 97.44 92 LYS A CA 1
ATOM 745 C C . LYS A 1 92 ? 11.711 1.694 -11.531 1 97.44 92 LYS A C 1
ATOM 747 O O . LYS A 1 92 ? 10.992 2.691 -11.414 1 97.44 92 LYS A O 1
ATOM 752 N N . PHE A 1 93 ? 11.414 0.519 -11.086 1 97.94 93 PHE A N 1
ATOM 753 C CA . PHE A 1 93 ? 10.156 0.294 -10.367 1 97.94 93 PHE A CA 1
ATOM 754 C C . PHE A 1 93 ? 10.117 1.104 -9.078 1 97.94 93 PHE A C 1
ATOM 756 O O . PHE A 1 93 ? 9.164 1.853 -8.844 1 97.94 93 PHE A O 1
ATOM 763 N N . ILE A 1 94 ? 11.203 1.037 -8.266 1 98 94 ILE A N 1
ATOM 764 C CA . ILE A 1 94 ? 11.266 1.761 -7.004 1 98 94 ILE A CA 1
ATOM 765 C C . ILE A 1 94 ? 11.18 3.264 -7.266 1 98 94 ILE A C 1
ATOM 767 O O . ILE A 1 94 ? 10.406 3.971 -6.613 1 98 94 ILE A O 1
ATOM 771 N N . ASP A 1 95 ? 11.875 3.707 -8.281 1 97.31 95 ASP A N 1
ATOM 772 C CA . ASP A 1 95 ? 11.93 5.133 -8.594 1 97.31 95 ASP A CA 1
ATOM 773 C C . ASP A 1 95 ? 10.594 5.629 -9.141 1 97.31 95 ASP A C 1
ATOM 775 O O . ASP A 1 95 ? 10.336 6.836 -9.156 1 97.31 95 ASP A O 1
ATOM 779 N N . SER A 1 96 ? 9.773 4.719 -9.609 1 97.69 96 SER A N 1
ATOM 780 C CA . SER A 1 96 ? 8.469 5.102 -10.141 1 97.69 96 SER A CA 1
ATOM 781 C C . SER A 1 96 ? 7.461 5.316 -9.016 1 97.69 96 SER A C 1
ATOM 783 O O . SER A 1 96 ? 6.371 5.84 -9.242 1 97.69 96 SER A O 1
ATOM 785 N N . LYS A 1 97 ? 7.762 4.895 -7.816 1 97.94 97 LYS A N 1
ATOM 786 C CA . LYS A 1 97 ? 6.879 5.074 -6.668 1 97.94 97 LYS A CA 1
ATOM 787 C C . LYS A 1 97 ? 7.172 6.391 -5.953 1 97.94 97 LYS A C 1
ATOM 789 O O . LYS A 1 97 ? 8.297 6.891 -5.996 1 97.94 97 LYS A O 1
ATOM 794 N N . LYS A 1 98 ? 6.133 6.914 -5.305 1 97.81 98 LYS A N 1
ATOM 795 C CA . LYS A 1 98 ? 6.27 8.164 -4.562 1 97.81 98 LYS A CA 1
ATOM 796 C C . LYS A 1 98 ? 6.281 7.906 -3.057 1 97.81 98 LYS A C 1
ATOM 798 O O . LYS A 1 98 ? 6.75 8.742 -2.283 1 97.81 98 LYS A O 1
ATOM 803 N N . THR A 1 99 ? 5.637 6.852 -2.643 1 98.38 99 THR A N 1
ATOM 804 C CA . THR A 1 99 ? 5.527 6.496 -1.231 1 98.38 99 THR A CA 1
ATOM 805 C C . THR A 1 99 ? 5.934 5.043 -1.006 1 98.38 99 THR A C 1
ATOM 807 O O . THR A 1 99 ? 6.051 4.27 -1.96 1 98.38 99 THR A O 1
ATOM 810 N N . VAL A 1 100 ? 6.238 4.691 0.19 1 98.62 100 VAL A N 1
ATOM 811 C CA . VAL A 1 100 ? 6.617 3.34 0.583 1 98.62 100 VAL A CA 1
ATOM 812 C C . VAL A 1 100 ? 5.766 2.889 1.77 1 98.62 100 VAL A C 1
ATOM 814 O O . VAL A 1 100 ? 5.469 3.684 2.664 1 98.62 100 VAL A O 1
ATOM 817 N N . ILE A 1 101 ? 5.332 1.594 1.737 1 98.69 101 ILE A N 1
ATOM 818 C CA . ILE A 1 101 ? 4.625 0.983 2.857 1 98.69 101 ILE A CA 1
ATOM 819 C C . ILE A 1 101 ? 5.625 0.57 3.936 1 98.69 101 ILE A C 1
ATOM 821 O O . ILE A 1 101 ? 6.691 0.033 3.629 1 98.69 101 ILE A O 1
ATOM 825 N N . ILE A 1 102 ? 5.262 0.785 5.148 1 98.19 102 ILE A N 1
ATOM 826 C CA . ILE A 1 102 ? 6.148 0.5 6.27 1 98.19 102 ILE A CA 1
ATOM 827 C C . ILE A 1 102 ? 5.445 -0.424 7.262 1 98.19 102 ILE A C 1
ATOM 829 O O . ILE A 1 102 ? 4.324 -0.143 7.695 1 98.19 102 ILE A O 1
ATOM 833 N N . SER A 1 103 ? 6.031 -1.525 7.547 1 97.19 103 SER A N 1
ATOM 834 C CA . SER A 1 103 ? 5.602 -2.402 8.633 1 97.19 103 SER A CA 1
ATOM 835 C C . SER A 1 103 ? 6.59 -2.371 9.797 1 97.19 103 SER A C 1
ATOM 837 O O . SER A 1 103 ? 7.777 -2.654 9.617 1 97.19 103 SER A O 1
ATOM 839 N N . SER A 1 104 ? 6.137 -1.972 10.875 1 96.62 104 SER A N 1
ATOM 840 C CA . SER A 1 104 ? 6.953 -1.9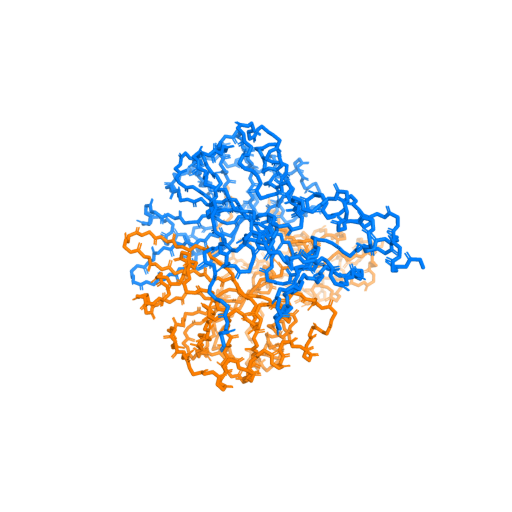12 12.086 1 96.62 104 SER A CA 1
ATOM 841 C C . SER A 1 104 ? 6.238 -2.561 13.266 1 96.62 104 SER A C 1
ATOM 843 O O . SER A 1 104 ? 5.082 -2.977 13.148 1 96.62 104 SER A O 1
ATOM 845 N N . TYR A 1 105 ? 6.969 -2.762 14.328 1 93.12 105 TYR A N 1
ATOM 846 C CA . TYR A 1 105 ? 6.449 -3.496 15.477 1 93.12 105 TYR A CA 1
ATOM 847 C C . TYR A 1 105 ? 6.582 -2.676 16.75 1 93.12 105 TYR A C 1
ATOM 849 O O . TYR A 1 105 ? 7.637 -2.092 17.016 1 93.12 105 TYR A O 1
ATOM 857 N N . ASN A 1 106 ? 5.426 -2.547 17.453 1 88.81 106 ASN A N 1
ATOM 858 C CA . ASN A 1 106 ? 5.402 -1.826 18.719 1 88.81 106 ASN A CA 1
ATOM 859 C C . ASN A 1 106 ? 4.699 -2.633 19.812 1 88.81 106 ASN A C 1
ATOM 861 O O . ASN A 1 106 ? 3.475 -2.773 19.781 1 88.81 106 ASN A O 1
ATOM 865 N N . ASP A 1 107 ? 5.441 -3.039 20.859 1 83.44 107 ASP A N 1
ATOM 866 C CA . ASP A 1 107 ? 4.922 -3.662 22.062 1 83.44 107 ASP A CA 1
ATOM 867 C C . ASP A 1 107 ? 3.914 -4.758 21.734 1 83.44 107 ASP A C 1
ATOM 869 O O . ASP A 1 107 ? 2.777 -4.734 22.219 1 83.44 107 ASP A O 1
ATOM 873 N N . GLY A 1 108 ? 4.246 -5.637 20.844 1 86.56 108 GLY A N 1
ATOM 874 C CA . GLY A 1 108 ? 3.424 -6.809 20.594 1 86.56 108 GLY A CA 1
ATOM 875 C C . GLY A 1 108 ? 2.459 -6.629 19.438 1 86.56 108 GLY A C 1
ATOM 876 O O . GLY A 1 108 ? 1.702 -7.543 19.109 1 86.56 108 GLY A O 1
ATOM 877 N N . THR A 1 109 ? 2.486 -5.473 18.844 1 90.06 109 THR A N 1
ATOM 878 C CA . THR A 1 109 ? 1.531 -5.227 17.766 1 90.06 109 THR A CA 1
ATOM 879 C C . THR A 1 109 ? 2.244 -4.719 16.516 1 90.06 109 THR A C 1
ATOM 881 O O . THR A 1 109 ? 3.162 -3.9 16.609 1 90.06 109 THR A O 1
ATOM 884 N N . CYS A 1 110 ? 1.824 -5.227 15.398 1 94 110 CYS A N 1
ATOM 885 C CA . CYS A 1 110 ? 2.334 -4.723 14.125 1 94 110 CYS A CA 1
ATOM 886 C C . CYS A 1 110 ? 1.651 -3.414 13.75 1 94 110 CYS A C 1
ATOM 888 O O . CYS A 1 110 ? 0.46 -3.234 14 1 94 110 CYS A O 1
ATOM 890 N N . VAL A 1 111 ? 2.402 -2.545 13.211 1 95.12 111 VAL A N 1
ATOM 891 C CA . VAL A 1 111 ? 1.899 -1.248 12.766 1 95.12 111 VAL A CA 1
ATOM 892 C C . VAL A 1 111 ? 2.145 -1.08 11.273 1 95.12 111 VAL A C 1
ATOM 894 O O . VAL A 1 111 ? 3.277 -1.214 10.805 1 95.12 111 VAL A O 1
ATOM 897 N N . SER A 1 112 ? 1.025 -0.863 10.547 1 96.88 112 SER A N 1
ATOM 898 C CA . SER A 1 112 ? 1.133 -0.525 9.133 1 96.88 112 SER A CA 1
ATOM 899 C C . SER A 1 112 ? 1.037 0.981 8.914 1 96.88 112 SER A C 1
ATOM 901 O O . SER A 1 112 ? 0.18 1.646 9.5 1 96.88 112 SER A O 1
ATOM 903 N N . SER A 1 113 ? 1.941 1.456 8.117 1 97.12 113 SER A N 1
ATOM 904 C CA . SER A 1 113 ? 1.933 2.867 7.742 1 97.12 113 SER A CA 1
ATOM 905 C C . SER A 1 113 ? 2.555 3.08 6.363 1 97.12 113 SER A C 1
ATOM 907 O O . SER A 1 113 ? 2.803 2.117 5.637 1 97.12 113 SER A O 1
ATOM 909 N N . TYR A 1 114 ? 2.615 4.289 5.965 1 98 114 TYR A N 1
ATOM 910 C CA . TYR A 1 114 ? 3.305 4.66 4.734 1 98 114 TYR A CA 1
ATOM 911 C C . TYR A 1 114 ? 3.934 6.043 4.859 1 98 114 TYR A C 1
ATOM 913 O O . TYR A 1 114 ? 3.623 6.793 5.785 1 98 114 TYR A O 1
ATOM 921 N N . ALA A 1 115 ? 4.82 6.367 3.988 1 97.94 115 ALA A N 1
ATOM 922 C CA . ALA A 1 115 ? 5.426 7.695 3.943 1 97.94 115 ALA A CA 1
ATOM 923 C C . ALA A 1 115 ? 5.965 8.008 2.551 1 97.94 115 ALA A C 1
ATOM 925 O O . ALA A 1 115 ? 6.434 7.109 1.847 1 97.94 115 ALA A O 1
ATOM 926 N N . PRO A 1 116 ? 5.84 9.281 2.154 1 97.81 116 PRO A N 1
ATOM 927 C CA . PRO A 1 116 ? 6.625 9.68 0.985 1 97.81 116 PRO A CA 1
ATOM 928 C C . PRO A 1 116 ? 8.125 9.461 1.178 1 97.81 116 PRO A C 1
ATOM 930 O O . PRO A 1 116 ? 8.625 9.562 2.299 1 97.81 116 PRO A O 1
ATOM 933 N N . PHE A 1 117 ? 8.836 9.18 0.036 1 98.5 117 PHE A N 1
ATOM 934 C CA . PHE A 1 117 ? 10.258 8.922 0.208 1 98.5 117 PHE A CA 1
ATOM 935 C C . PHE A 1 117 ? 11.062 9.562 -0.912 1 98.5 117 PHE A C 1
ATOM 937 O O . PHE A 1 117 ? 10.516 9.922 -1.956 1 98.5 117 PHE A O 1
ATOM 944 N N . VAL A 1 118 ? 12.305 9.742 -0.607 1 97.88 118 VAL A N 1
ATOM 945 C CA . VAL A 1 118 ? 13.352 10.039 -1.576 1 97.88 118 VAL A CA 1
ATOM 946 C C . VAL A 1 118 ? 14.414 8.945 -1.546 1 97.88 118 VAL A C 1
ATOM 948 O O . VAL A 1 118 ? 14.805 8.484 -0.473 1 97.88 118 VAL A O 1
ATOM 951 N N . ARG A 1 119 ? 14.766 8.516 -2.74 1 97.62 119 ARG A N 1
ATOM 952 C CA . ARG A 1 119 ? 15.844 7.527 -2.799 1 97.62 119 ARG A CA 1
ATOM 953 C C . ARG A 1 119 ? 17.156 8.18 -3.219 1 97.62 119 ARG A C 1
ATOM 955 O O . ARG A 1 119 ? 17.188 8.977 -4.16 1 97.62 119 ARG A O 1
ATOM 962 N N . GLU A 1 120 ? 18.188 7.961 -2.496 1 96.19 120 GLU A N 1
ATOM 963 C CA . GLU A 1 120 ? 19.562 8.273 -2.861 1 96.19 120 GLU A CA 1
ATOM 964 C C . GLU A 1 120 ? 20.438 7.023 -2.834 1 96.19 120 GLU A C 1
ATOM 966 O O . GLU A 1 120 ? 20.828 6.555 -1.762 1 96.19 120 GLU A O 1
ATOM 971 N N . ASP A 1 121 ? 20.734 6.496 -3.988 1 93.31 121 ASP A N 1
ATOM 972 C CA . ASP A 1 121 ? 21.484 5.246 -4.109 1 93.31 121 ASP A CA 1
ATOM 973 C C . ASP A 1 121 ? 20.75 4.105 -3.398 1 93.31 121 ASP A C 1
ATOM 975 O O . ASP A 1 121 ? 19.625 3.768 -3.75 1 93.31 121 ASP A O 1
ATOM 979 N N . ASN A 1 122 ? 21.422 3.551 -2.383 1 93.94 122 ASN A N 1
ATOM 980 C CA . ASN A 1 122 ? 20.812 2.426 -1.681 1 93.94 122 ASN A CA 1
ATOM 981 C C . ASN A 1 122 ? 20.109 2.875 -0.404 1 93.94 122 ASN A C 1
ATOM 983 O O . ASN A 1 122 ? 19.812 2.059 0.473 1 93.94 122 ASN A O 1
ATOM 987 N N . LYS A 1 123 ? 19.828 4.18 -0.348 1 96.81 123 LYS A N 1
ATOM 988 C CA . LYS A 1 123 ? 19.188 4.719 0.85 1 96.81 123 LYS A CA 1
ATOM 989 C C . LYS A 1 123 ? 17.797 5.262 0.538 1 96.81 123 LYS A C 1
ATOM 991 O O . LYS A 1 123 ? 17.578 5.859 -0.52 1 96.81 123 LYS A O 1
ATOM 996 N N . ILE A 1 124 ? 16.953 5.027 1.427 1 98.12 124 ILE A N 1
ATOM 997 C CA . ILE A 1 124 ? 15.602 5.578 1.392 1 98.12 124 ILE A CA 1
ATOM 998 C C . ILE A 1 124 ? 15.414 6.566 2.541 1 98.12 124 ILE A C 1
ATOM 1000 O O . ILE A 1 124 ? 15.711 6.25 3.695 1 98.12 124 ILE A O 1
ATOM 1004 N N . PHE A 1 125 ? 15.008 7.766 2.238 1 98.62 125 PHE A N 1
ATOM 1005 C CA . PHE A 1 125 ? 14.703 8.773 3.244 1 98.62 125 PHE A CA 1
ATOM 1006 C C . PHE A 1 125 ? 13.203 9.078 3.268 1 98.62 125 PHE A C 1
ATOM 1008 O O . PHE A 1 125 ? 12.609 9.383 2.232 1 98.62 125 PHE A O 1
ATOM 1015 N N . ILE A 1 126 ? 12.633 8.938 4.445 1 98.25 126 ILE A N 1
ATOM 1016 C CA . ILE A 1 126 ? 11.234 9.312 4.613 1 98.25 126 ILE A CA 1
ATOM 1017 C C . ILE A 1 126 ? 11.117 10.438 5.637 1 98.25 126 ILE A C 1
ATOM 1019 O O . ILE A 1 126 ? 12.078 10.734 6.352 1 98.25 126 ILE A O 1
ATOM 1023 N N . THR A 1 127 ? 9.953 11.117 5.652 1 96.31 127 THR A N 1
ATOM 1024 C CA . THR A 1 127 ? 9.617 12.086 6.691 1 96.31 127 THR A CA 1
ATOM 1025 C C . THR A 1 127 ? 8.336 11.672 7.418 1 96.31 127 THR A C 1
ATOM 1027 O O . THR A 1 127 ? 7.371 11.242 6.785 1 96.31 127 THR A O 1
ATOM 1030 N N . ILE A 1 128 ? 8.406 11.727 8.711 1 94.62 128 ILE A N 1
ATOM 1031 C CA . ILE A 1 128 ? 7.234 11.352 9.5 1 94.62 128 ILE A CA 1
ATOM 1032 C C . ILE A 1 128 ? 7.055 12.336 10.648 1 94.62 128 ILE A C 1
ATOM 1034 O O . ILE A 1 128 ? 8.016 12.969 11.094 1 94.62 128 ILE A O 1
ATOM 1038 N N . SER A 1 129 ? 5.82 12.438 11.062 1 91.12 129 SER A N 1
ATOM 1039 C CA . SER A 1 129 ? 5.516 13.258 12.234 1 91.12 129 SER A CA 1
ATOM 1040 C C . SER A 1 129 ? 5.844 12.516 13.523 1 91.12 129 SER A C 1
ATOM 1042 O O . SER A 1 129 ? 5.539 11.328 13.664 1 91.12 129 SER A O 1
ATOM 1044 N N . LYS A 1 130 ? 6.359 13.195 14.508 1 89.88 130 LYS A N 1
ATOM 1045 C CA . LYS A 1 130 ? 6.695 12.633 15.812 1 89.88 130 LYS A CA 1
ATOM 1046 C C . LYS A 1 130 ? 5.438 12.297 16.609 1 89.88 130 LYS A C 1
ATOM 1048 O O . LYS A 1 130 ? 5.492 11.539 17.578 1 89.88 130 LYS A O 1
ATOM 1053 N N . ILE A 1 131 ? 4.367 12.844 16.172 1 82.12 131 ILE A N 1
ATOM 1054 C CA . ILE A 1 131 ? 3.135 12.648 16.938 1 82.12 131 ILE A CA 1
ATOM 1055 C C . ILE A 1 131 ? 2.348 11.484 16.344 1 8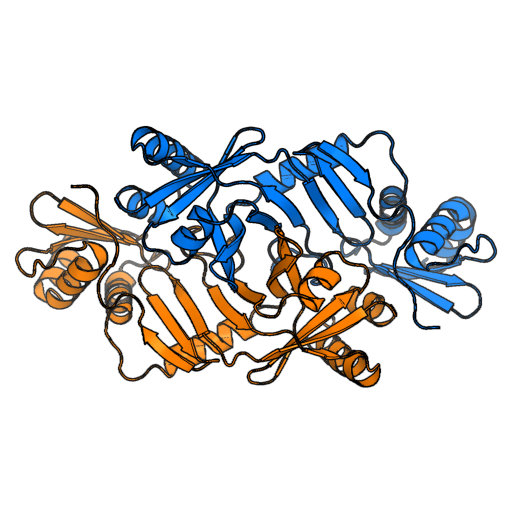2.12 131 ILE A C 1
ATOM 1057 O O . ILE A 1 131 ? 1.357 11.031 16.922 1 82.12 131 ILE A O 1
ATOM 1061 N N . ALA A 1 132 ? 2.727 11.023 15.203 1 83.88 132 ALA A N 1
ATOM 1062 C CA . ALA A 1 132 ? 2.035 9.906 14.562 1 83.88 132 ALA A CA 1
ATOM 1063 C C . ALA A 1 132 ? 2.32 8.602 15.297 1 83.88 132 ALA A C 1
ATOM 1065 O O . ALA A 1 132 ? 3.439 8.375 15.758 1 83.88 132 ALA A O 1
ATOM 1066 N N . PRO A 1 133 ? 1.354 7.75 15.352 1 79.56 133 PRO A N 1
ATOM 1067 C CA . PRO A 1 133 ? 1.543 6.469 16.031 1 79.56 133 PRO A CA 1
ATOM 1068 C C . PRO A 1 133 ? 2.727 5.676 15.484 1 79.56 133 PRO A C 1
ATOM 1070 O O . PRO A 1 133 ? 3.41 4.977 16.234 1 79.56 133 PRO A O 1
ATOM 1073 N N . HIS A 1 134 ? 2.957 5.797 14.211 1 86.94 134 HIS A N 1
ATOM 1074 C CA . HIS A 1 134 ? 4.02 4.984 13.625 1 86.94 134 HIS A CA 1
ATOM 1075 C C . HIS A 1 134 ? 5.395 5.523 14 1 86.94 134 HIS A C 1
ATOM 1077 O O . HIS A 1 134 ? 6.402 4.824 13.852 1 86.94 134 HIS A O 1
ATOM 1083 N N . PHE A 1 135 ? 5.469 6.75 14.516 1 91.94 135 PHE A N 1
ATOM 1084 C CA . PHE A 1 135 ? 6.75 7.258 14.992 1 91.94 135 PHE A CA 1
ATOM 1085 C C . PHE A 1 135 ? 7.289 6.387 16.125 1 91.94 135 PHE A C 1
ATOM 1087 O O . PHE A 1 135 ? 8.461 6.004 16.109 1 91.94 135 PHE A O 1
ATOM 1094 N N . LYS A 1 136 ? 6.422 6.09 17.016 1 90.06 136 LYS A N 1
ATOM 1095 C CA . LYS A 1 136 ? 6.812 5.297 18.172 1 90.06 136 LYS A CA 1
ATOM 1096 C C . LYS A 1 136 ? 7.309 3.916 17.766 1 90.06 136 LYS A C 1
ATOM 1098 O O . LYS A 1 136 ? 8.367 3.471 18.219 1 90.06 136 LYS A O 1
ATOM 1103 N N . SER A 1 137 ? 6.57 3.26 16.922 1 93 137 SER A N 1
ATOM 1104 C CA . SER A 1 137 ? 6.953 1.918 16.5 1 93 137 SER A CA 1
ATOM 1105 C C . SER A 1 137 ? 8.281 1.936 15.75 1 93 137 SER A C 1
ATOM 1107 O O . SER A 1 137 ? 9.133 1.073 15.969 1 93 137 SER A O 1
ATOM 1109 N N . LEU A 1 138 ? 8.484 2.953 14.953 1 94.5 138 LEU A N 1
ATOM 1110 C CA . LEU A 1 138 ? 9.711 3.047 14.164 1 94.5 138 LEU A CA 1
ATOM 1111 C C . LEU A 1 138 ? 10.906 3.348 15.062 1 94.5 138 LEU A C 1
ATOM 1113 O O . LEU A 1 138 ? 12.031 2.947 14.758 1 94.5 138 LEU A O 1
ATOM 1117 N N . SER A 1 139 ? 10.641 4.059 16.141 1 93 139 SER A N 1
ATOM 1118 C CA . SER A 1 139 ? 11.727 4.461 17.031 1 93 139 SER A CA 1
ATOM 1119 C C . SER A 1 139 ? 12.227 3.279 17.844 1 93 139 SER A C 1
ATOM 1121 O O . SER A 1 139 ? 13.359 3.295 18.344 1 93 139 SER A O 1
ATOM 1123 N N . ILE A 1 140 ? 11.445 2.227 17.969 1 90.06 140 ILE A N 1
ATOM 1124 C CA . ILE A 1 140 ? 11.805 1.12 18.844 1 90.06 140 ILE A CA 1
ATOM 1125 C C . ILE A 1 140 ? 12.172 -0.105 18.016 1 90.06 140 ILE A C 1
ATOM 1127 O O . ILE A 1 140 ? 13 -0.921 18.422 1 90.06 140 ILE A O 1
ATOM 1131 N N . ASP A 1 141 ? 11.555 -0.253 16.859 1 85.88 141 ASP A N 1
ATOM 1132 C CA . ASP A 1 141 ? 11.727 -1.434 16.031 1 85.88 141 ASP A CA 1
ATOM 1133 C C . ASP A 1 141 ? 13.031 -1.358 15.234 1 85.88 141 ASP A C 1
ATOM 1135 O O . ASP A 1 141 ? 13.25 -0.421 14.469 1 85.88 141 ASP A O 1
ATOM 1139 N N . LYS A 1 142 ? 13.828 -2.377 15.344 1 89.31 142 LYS A N 1
ATOM 1140 C CA . LYS A 1 142 ? 15.109 -2.406 14.641 1 89.31 142 LYS A CA 1
ATOM 1141 C C . LYS A 1 142 ? 14.992 -3.178 13.328 1 89.31 142 LYS A C 1
ATOM 1143 O O . LYS A 1 142 ? 15.891 -3.109 12.477 1 89.31 142 LYS A O 1
ATOM 1148 N N . ASN A 1 143 ? 13.945 -3.938 13.203 1 92.19 143 ASN A N 1
ATOM 1149 C CA . ASN A 1 143 ? 13.734 -4.754 12.008 1 92.19 143 ASN A CA 1
ATOM 1150 C C . ASN A 1 143 ? 12.422 -4.406 11.312 1 92.19 143 ASN A C 1
ATOM 1152 O O . ASN A 1 143 ? 11.469 -5.18 11.367 1 92.19 143 ASN A O 1
ATOM 1156 N N . VAL A 1 144 ? 12.453 -3.357 10.578 1 95.62 144 VAL A N 1
ATOM 1157 C CA . VAL A 1 144 ? 11.297 -2.787 9.883 1 95.62 144 VAL A CA 1
ATOM 1158 C C . VAL A 1 144 ? 11.234 -3.334 8.461 1 95.62 144 VAL A C 1
ATOM 1160 O O . VAL A 1 144 ? 12.266 -3.617 7.848 1 95.62 144 VAL A O 1
ATOM 1163 N N . SER A 1 145 ? 10.047 -3.58 7.973 1 96.69 145 SER A N 1
ATOM 1164 C CA . SER A 1 145 ? 9.875 -3.99 6.582 1 96.69 145 SER A CA 1
ATOM 1165 C C . SER A 1 145 ? 9.375 -2.832 5.723 1 96.69 145 SER A C 1
ATOM 1167 O O . SER A 1 145 ? 8.414 -2.156 6.082 1 96.69 145 SER A O 1
ATOM 1169 N N . LEU A 1 146 ? 10.062 -2.545 4.641 1 97.88 146 LEU A N 1
ATOM 1170 C CA . LEU A 1 146 ? 9.594 -1.626 3.607 1 97.88 146 LEU A CA 1
ATOM 1171 C C . LEU A 1 146 ? 9.039 -2.391 2.41 1 97.88 146 LEU A C 1
ATOM 1173 O O . LEU A 1 146 ? 9.617 -3.396 1.99 1 97.88 146 LEU A O 1
ATOM 1177 N N . MET A 1 147 ? 7.945 -1.933 1.868 1 98.44 147 MET A N 1
ATOM 1178 C CA . MET A 1 147 ? 7.406 -2.537 0.653 1 98.44 147 MET A CA 1
ATOM 1179 C C . MET A 1 147 ? 7.02 -1.468 -0.363 1 98.44 147 MET A C 1
ATOM 1181 O O . MET A 1 147 ? 6.207 -0.593 -0.068 1 98.44 147 MET A O 1
ATOM 1185 N N . PHE A 1 148 ? 7.719 -1.501 -1.471 1 98.69 148 PHE A N 1
ATOM 1186 C CA . PHE A 1 148 ? 7.281 -0.777 -2.658 1 98.69 148 PHE A CA 1
ATOM 1187 C C . PHE A 1 148 ? 6.301 -1.613 -3.471 1 98.69 148 PHE A C 1
ATOM 1189 O O . PHE A 1 148 ? 6.594 -2.756 -3.824 1 98.69 148 PHE A O 1
ATOM 1196 N N . ILE A 1 149 ? 5.121 -1.031 -3.748 1 98.62 149 ILE A N 1
ATOM 1197 C CA . ILE A 1 149 ? 4.121 -1.88 -4.383 1 98.62 149 ILE A CA 1
ATOM 1198 C C . ILE A 1 149 ? 3.35 -1.075 -5.426 1 98.62 149 ILE A C 1
ATOM 1200 O O . ILE A 1 149 ? 3.027 0.094 -5.207 1 98.62 149 ILE A O 1
ATOM 1204 N N . GLN A 1 150 ? 3.068 -1.696 -6.52 1 97.94 150 GLN A N 1
ATOM 1205 C CA . GLN A 1 150 ? 2.314 -1.144 -7.641 1 97.94 150 GLN A CA 1
ATOM 1206 C C . GLN A 1 150 ? 0.894 -0.776 -7.219 1 97.94 150 GLN A C 1
ATOM 1208 O O . GLN A 1 150 ? 0.264 -1.498 -6.441 1 97.94 150 GLN A O 1
ATOM 1213 N N . ASP A 1 151 ? 0.368 0.36 -7.742 1 97.94 151 ASP A N 1
ATOM 1214 C CA . ASP A 1 151 ? -1.039 0.688 -7.535 1 97.94 151 ASP A CA 1
ATOM 1215 C C . ASP A 1 151 ? -1.943 -0.442 -8.023 1 97.94 151 ASP A C 1
ATOM 1217 O O . ASP A 1 151 ? -1.694 -1.034 -9.078 1 97.94 151 ASP A O 1
ATOM 1221 N N . GLU A 1 152 ? -2.965 -0.727 -7.223 1 96.19 152 GLU A N 1
ATOM 1222 C CA . GLU A 1 152 ? -3.848 -1.846 -7.539 1 96.19 152 GLU A CA 1
ATOM 1223 C C . GLU A 1 152 ? -4.465 -1.685 -8.93 1 96.19 152 GLU A C 1
ATOM 1225 O O . GLU A 1 152 ? -4.578 -2.654 -9.68 1 96.19 152 GLU A O 1
ATOM 1230 N N . LYS A 1 153 ? -4.828 -0.479 -9.328 1 93.31 153 LYS A N 1
ATOM 1231 C CA . LYS A 1 153 ? -5.531 -0.255 -10.586 1 93.31 153 LYS A CA 1
ATOM 1232 C C . LYS A 1 153 ? -4.605 -0.489 -11.781 1 93.31 153 LYS A C 1
ATOM 1234 O O . LYS A 1 153 ? -5.07 -0.658 -12.906 1 93.31 153 LYS A O 1
ATOM 1239 N N . ASP A 1 154 ? -3.289 -0.435 -11.57 1 93.31 154 ASP A N 1
ATOM 1240 C CA . ASP A 1 154 ? -2.328 -0.617 -12.656 1 93.31 154 ASP A CA 1
ATOM 1241 C C . ASP A 1 154 ? -1.891 -2.076 -12.758 1 93.31 154 ASP A C 1
ATOM 1243 O O . ASP A 1 154 ? -1.188 -2.451 -13.703 1 93.31 154 ASP A O 1
ATOM 1247 N N . ALA A 1 155 ? -2.27 -2.855 -11.766 1 91.81 155 ALA A N 1
ATOM 1248 C CA . ALA A 1 155 ? -1.834 -4.25 -11.766 1 91.81 155 ALA A CA 1
ATOM 1249 C C . ALA A 1 155 ? -2.604 -5.066 -12.797 1 91.81 155 ALA A C 1
ATOM 1251 O O . ALA A 1 155 ? -3.811 -4.883 -12.969 1 91.81 155 ALA A O 1
ATOM 1252 N N . PHE A 1 156 ? -1.889 -5.941 -13.5 1 83.44 156 PHE A N 1
ATOM 1253 C CA . PHE A 1 156 ? -2.537 -6.852 -14.43 1 83.44 156 PHE A CA 1
ATOM 1254 C C . PHE A 1 156 ? -3.469 -7.809 -13.695 1 83.44 156 PHE A C 1
ATOM 1256 O O . PHE A 1 156 ? -4.555 -8.125 -14.188 1 83.44 156 PHE A O 1
ATOM 1263 N N . SER A 1 157 ? -3.002 -8.227 -12.586 1 89.94 157 SER A N 1
ATOM 1264 C CA . SER A 1 157 ? -3.803 -9.07 -11.703 1 89.94 157 SER A CA 1
ATOM 1265 C C . SER A 1 157 ? -3.68 -8.617 -10.25 1 89.94 157 SER A C 1
ATOM 1267 O O . SER A 1 157 ? -2.59 -8.273 -9.789 1 89.94 157 SER A O 1
ATOM 1269 N N . ILE A 1 158 ? -4.781 -8.727 -9.547 1 93 158 ILE A N 1
ATOM 1270 C CA . ILE A 1 158 ? -4.785 -8.367 -8.133 1 93 158 ILE A CA 1
ATOM 1271 C C . ILE A 1 158 ? -3.965 -9.383 -7.34 1 93 158 ILE A C 1
ATOM 1273 O O . ILE A 1 158 ? -3.576 -9.117 -6.199 1 93 158 ILE A O 1
ATOM 1277 N N . PHE A 1 159 ? -3.635 -10.5 -7.93 1 93.19 159 PHE A N 1
ATOM 1278 C CA . PHE A 1 159 ? -2.844 -11.523 -7.27 1 93.19 159 PHE A CA 1
ATOM 1279 C C . PHE A 1 159 ? -1.363 -11.367 -7.598 1 93.19 159 PHE A C 1
ATOM 1281 O O . PHE A 1 159 ? -0.52 -12.078 -7.047 1 93.19 159 PHE A O 1
ATOM 1288 N N . ALA A 1 160 ? -1.035 -10.445 -8.438 1 91.88 160 ALA A N 1
ATOM 1289 C CA . ALA A 1 160 ? 0.346 -10.344 -8.906 1 91.88 160 ALA A CA 1
ATOM 1290 C C . ALA A 1 160 ? 0.784 -8.891 -9.008 1 91.88 160 ALA A C 1
ATOM 1292 O O . ALA A 1 160 ? 1.393 -8.484 -10 1 91.88 160 ALA A O 1
ATOM 1293 N N . ARG A 1 161 ? 0.472 -8.078 -8.016 1 95.12 161 ARG A N 1
ATOM 1294 C CA . ARG A 1 161 ? 0.98 -6.711 -8.016 1 95.12 161 ARG A CA 1
ATOM 1295 C C . ARG A 1 161 ? 2.504 -6.691 -7.945 1 95.12 161 ARG A C 1
ATOM 1297 O O . ARG A 1 161 ? 3.1 -7.387 -7.121 1 95.12 161 ARG A O 1
ATOM 1304 N N . LEU A 1 162 ? 3.141 -5.938 -8.852 1 96.12 162 LEU A N 1
ATOM 1305 C CA . LEU A 1 162 ? 4.582 -5.727 -8.766 1 96.12 162 LEU A CA 1
ATOM 1306 C C . LEU A 1 162 ? 4.965 -5.148 -7.41 1 96.12 162 LEU A C 1
ATOM 1308 O O . LEU A 1 162 ? 4.324 -4.215 -6.926 1 96.12 162 LEU A O 1
ATOM 1312 N N . ARG A 1 163 ? 6.039 -5.758 -6.816 1 97.56 163 ARG A N 1
ATOM 1313 C CA . ARG A 1 163 ? 6.395 -5.262 -5.492 1 97.56 163 ARG A CA 1
ATOM 1314 C C . ARG A 1 163 ? 7.832 -5.629 -5.137 1 97.56 163 ARG A C 1
ATOM 1316 O O . ARG A 1 163 ? 8.375 -6.609 -5.652 1 97.56 163 ARG A O 1
ATOM 1323 N N . ALA A 1 164 ? 8.391 -4.879 -4.262 1 97.62 164 ALA A N 1
ATOM 1324 C CA . ALA A 1 164 ? 9.711 -5.117 -3.682 1 97.62 164 ALA A CA 1
ATOM 1325 C C . ALA A 1 164 ? 9.703 -4.855 -2.18 1 97.62 164 ALA A C 1
ATOM 1327 O O . ALA A 1 164 ? 9.18 -3.836 -1.722 1 97.62 164 ALA A O 1
ATOM 1328 N N . THR A 1 165 ? 10.203 -5.758 -1.485 1 96.94 165 THR A N 1
ATOM 1329 C CA . THR A 1 165 ? 10.25 -5.625 -0.034 1 96.94 165 THR A CA 1
ATOM 1330 C C . THR A 1 165 ? 11.688 -5.684 0.468 1 96.94 165 THR A C 1
ATOM 1332 O O . THR A 1 165 ? 12.531 -6.352 -0.132 1 96.94 165 THR A O 1
ATOM 1335 N N . PHE A 1 166 ? 11.969 -5.008 1.573 1 96.69 166 PHE A N 1
ATOM 1336 C CA . PHE A 1 166 ? 13.289 -4.973 2.191 1 96.69 166 PHE A CA 1
ATOM 1337 C C . PHE A 1 166 ? 13.18 -5 3.711 1 96.69 166 PHE A C 1
ATOM 1339 O O . PHE A 1 166 ? 12.289 -4.367 4.285 1 96.69 166 PHE A O 1
ATOM 1346 N N . CYS A 1 167 ? 14.039 -5.695 4.367 1 94.81 167 CYS A N 1
ATOM 1347 C CA . CYS A 1 167 ? 14.242 -5.586 5.809 1 94.81 167 CYS A CA 1
ATOM 1348 C C . CYS A 1 167 ? 15.289 -4.531 6.133 1 94.81 167 CYS A C 1
ATOM 1350 O O . CYS A 1 167 ? 16.422 -4.613 5.66 1 94.81 167 CYS A O 1
ATOM 1352 N N . VAL A 1 168 ? 14.891 -3.576 6.957 1 96 168 VAL A N 1
ATOM 1353 C CA . VAL A 1 168 ? 15.781 -2.436 7.148 1 96 168 VAL A CA 1
ATOM 1354 C C . VAL A 1 168 ? 15.734 -1.99 8.609 1 96 168 VAL A C 1
ATOM 1356 O O . VAL A 1 168 ? 14.852 -2.404 9.367 1 96 168 VAL A O 1
ATOM 1359 N N . THR A 1 169 ? 16.719 -1.215 8.984 1 95.5 169 THR A N 1
ATOM 1360 C CA . THR A 1 169 ? 16.797 -0.59 10.297 1 95.5 169 THR A CA 1
ATOM 1361 C C . THR A 1 169 ? 16.703 0.928 10.18 1 95.5 169 THR A C 1
ATOM 1363 O O . THR A 1 169 ? 17.438 1.547 9.414 1 95.5 169 THR A O 1
ATOM 1366 N N . PRO A 1 170 ? 15.773 1.494 10.945 1 96.69 170 PRO A N 1
ATOM 1367 C CA . PRO A 1 170 ? 15.609 2.947 10.859 1 96.69 170 PRO A CA 1
ATOM 1368 C C . PRO A 1 170 ? 16.75 3.711 11.523 1 96.69 170 PRO A C 1
ATOM 1370 O O . PRO A 1 170 ? 17.266 3.283 12.562 1 96.69 170 PRO A O 1
ATOM 1373 N N . LYS A 1 171 ? 17.203 4.742 10.898 1 97.38 171 LYS A N 1
ATOM 1374 C CA . LYS A 1 171 ? 18.109 5.746 11.461 1 97.38 171 LYS A CA 1
ATOM 1375 C C . LYS A 1 171 ? 17.453 7.125 11.461 1 97.38 171 LYS A C 1
ATOM 1377 O O . LYS A 1 171 ? 17.219 7.707 10.406 1 97.38 171 LYS A O 1
ATOM 1382 N N . PHE A 1 172 ? 17.312 7.695 12.617 1 97.44 172 PHE A N 1
ATOM 1383 C CA . PHE A 1 172 ? 16.594 8.953 12.742 1 97.44 172 PHE A CA 1
ATOM 1384 C C . PHE A 1 172 ? 17.531 10.141 12.602 1 97.44 172 PHE A C 1
ATOM 1386 O O . PHE A 1 172 ? 18.656 10.117 13.117 1 97.44 172 PHE A O 1
ATOM 1393 N N . HIS A 1 173 ? 17.078 11.133 11.883 1 97.5 173 HIS A N 1
ATOM 1394 C CA . HIS A 1 173 ? 17.734 12.43 11.758 1 97.5 173 HIS A CA 1
ATOM 1395 C C . HIS A 1 173 ? 16.828 13.547 12.266 1 97.5 173 HIS A C 1
ATOM 1397 O O . HIS A 1 173 ? 15.758 13.789 11.695 1 97.5 173 HIS A O 1
ATOM 1403 N N . TYR A 1 174 ? 17.328 14.289 13.258 1 95.12 174 TYR A N 1
ATOM 1404 C CA . TYR A 1 174 ? 16.5 15.336 13.859 1 95.12 174 TYR A CA 1
ATOM 1405 C C . TYR A 1 174 ? 17.016 16.719 13.469 1 95.12 174 TYR A C 1
ATOM 1407 O O . TYR A 1 174 ? 16.406 17.734 13.812 1 95.12 174 TYR A O 1
ATOM 1415 N N . GLU A 1 175 ? 18.094 16.719 12.734 1 95.81 175 GLU A N 1
ATOM 1416 C CA . GLU A 1 175 ? 18.688 17.984 12.336 1 95.81 175 GLU A CA 1
ATOM 1417 C C . GLU A 1 175 ? 17.828 18.703 11.297 1 95.81 175 GLU A C 1
ATOM 1419 O O . GLU A 1 175 ? 17.438 18.094 10.297 1 95.81 175 GLU A O 1
ATOM 1424 N N . GLN A 1 176 ? 17.688 19.984 11.453 1 94.94 176 GLN A N 1
ATOM 1425 C CA . GLN A 1 176 ? 16.859 20.781 10.555 1 94.94 176 GLN A CA 1
ATOM 1426 C C . GLN A 1 176 ? 17.438 20.812 9.141 1 94.94 176 GLN A C 1
ATOM 1428 O O . GLN A 1 176 ? 16.688 20.812 8.164 1 94.94 176 GLN A O 1
ATOM 1433 N N . ASP A 1 177 ? 18.719 20.859 9.031 1 96.5 177 ASP A N 1
ATOM 1434 C CA . ASP A 1 177 ? 19.344 20.922 7.719 1 96.5 177 ASP A CA 1
ATOM 1435 C C . ASP A 1 177 ? 19.031 19.688 6.891 1 96.5 177 ASP A C 1
ATOM 1437 O O . ASP A 1 177 ? 18.828 19.781 5.676 1 96.5 177 ASP A O 1
ATOM 1441 N N . ILE A 1 178 ? 19.047 18.531 7.535 1 97.25 178 ILE A N 1
ATOM 1442 C CA . ILE A 1 178 ? 18.703 17.297 6.836 1 97.25 178 ILE A CA 1
ATOM 1443 C C . ILE A 1 178 ? 17.234 17.328 6.406 1 97.25 178 ILE A C 1
ATOM 1445 O O . ILE A 1 178 ? 16.906 16.969 5.27 1 97.25 178 ILE A O 1
ATOM 1449 N N . LYS A 1 179 ? 16.406 17.703 7.301 1 96.75 179 LYS A N 1
ATOM 1450 C CA . LYS A 1 179 ? 14.984 17.844 6.969 1 96.75 179 LYS A CA 1
ATOM 1451 C C . LYS A 1 179 ? 14.797 18.766 5.766 1 96.75 179 LYS A C 1
ATOM 1453 O O . LYS A 1 179 ? 14.078 18.422 4.824 1 96.75 179 LYS A O 1
ATOM 1458 N N . ASP A 1 180 ? 15.438 19.906 5.773 1 96.62 180 ASP A N 1
ATOM 1459 C CA . ASP A 1 180 ? 15.312 20.859 4.684 1 96.62 180 ASP A CA 1
ATOM 1460 C C . ASP A 1 180 ? 15.773 20.266 3.361 1 96.62 180 ASP A C 1
ATOM 1462 O O . ASP A 1 180 ? 15.133 20.453 2.326 1 96.62 180 ASP A O 1
ATOM 1466 N N . LYS A 1 181 ? 16.859 19.594 3.436 1 97.69 181 LYS A N 1
ATOM 1467 C CA . LYS A 1 181 ? 17.391 18.953 2.232 1 97.69 181 LYS A CA 1
ATOM 1468 C C . LYS A 1 181 ? 16.391 17.969 1.641 1 97.69 181 LYS A C 1
ATOM 1470 O O . LYS A 1 181 ? 16.172 17.953 0.427 1 97.69 181 LYS A O 1
ATOM 1475 N N . ILE A 1 182 ? 15.797 17.156 2.43 1 97.88 182 ILE A N 1
ATOM 1476 C CA . ILE A 1 182 ? 14.867 16.141 1.974 1 97.88 182 ILE A CA 1
ATOM 1477 C C . ILE A 1 182 ? 13.594 16.797 1.442 1 97.88 182 ILE A C 1
ATOM 1479 O O . ILE A 1 182 ? 13.062 16.391 0.406 1 97.88 182 ILE A O 1
ATOM 1483 N N . PHE A 1 183 ? 13.117 17.797 2.08 1 96.75 183 PHE A N 1
ATOM 1484 C CA . PHE A 1 183 ? 11.93 18.5 1.603 1 96.75 183 PHE A CA 1
ATOM 1485 C C . PHE A 1 183 ? 12.219 19.219 0.294 1 96.75 183 PHE A C 1
ATOM 1487 O O . PHE A 1 183 ? 11.344 19.328 -0.568 1 96.75 183 PHE A O 1
ATOM 1494 N N . ASP A 1 184 ? 13.484 19.781 0.123 1 97.38 184 ASP A N 1
ATOM 1495 C CA . ASP A 1 184 ? 13.859 20.359 -1.168 1 97.38 184 ASP A CA 1
ATOM 1496 C C . ASP A 1 184 ? 13.711 19.328 -2.285 1 97.38 184 ASP A C 1
ATOM 1498 O O . ASP A 1 184 ? 13.219 19.641 -3.369 1 97.38 184 ASP A O 1
ATOM 1502 N N . LYS A 1 185 ? 14.102 18.172 -2.014 1 97.75 185 LYS A N 1
ATOM 1503 C CA . LYS A 1 185 ? 13.992 17.109 -3.002 1 97.75 185 LYS A CA 1
ATOM 1504 C C . LYS A 1 185 ? 12.531 16.766 -3.287 1 97.75 185 LYS A C 1
ATOM 1506 O O . LYS A 1 185 ? 12.156 16.531 -4.438 1 97.75 185 LYS A O 1
ATOM 1511 N N . PHE A 1 186 ? 11.68 16.703 -2.221 1 97.19 186 PHE A N 1
ATOM 1512 C CA . PHE A 1 186 ? 10.25 16.484 -2.42 1 97.19 186 PHE A CA 1
ATOM 1513 C C . PHE A 1 186 ? 9.664 17.562 -3.326 1 97.19 186 PHE A C 1
ATOM 1515 O O . PHE A 1 186 ? 8.867 17.25 -4.219 1 97.19 186 PHE A O 1
ATOM 1522 N N . VAL A 1 187 ? 10.062 18.812 -3.09 1 94.19 187 VAL A N 1
ATOM 1523 C CA . VAL A 1 187 ? 9.555 19.938 -3.885 1 94.19 187 VAL A CA 1
ATOM 1524 C C . VAL A 1 187 ? 9.961 19.75 -5.348 1 94.19 187 VAL A C 1
ATOM 1526 O O . VAL A 1 187 ? 9.156 19.984 -6.254 1 94.19 187 VAL A O 1
ATOM 1529 N N . ASP A 1 188 ? 11.188 19.328 -5.578 1 96 188 ASP A N 1
ATOM 1530 C CA . ASP A 1 188 ? 11.68 19.109 -6.934 1 96 188 ASP A CA 1
ATOM 1531 C C . ASP A 1 188 ? 10.922 17.984 -7.621 1 96 188 ASP A C 1
ATOM 1533 O O . ASP A 1 188 ? 10.57 18.094 -8.797 1 96 188 ASP A O 1
ATOM 1537 N N . LEU A 1 189 ? 10.648 16.938 -6.914 1 95.25 189 LEU A N 1
ATOM 1538 C CA . LEU A 1 189 ? 10.023 15.75 -7.477 1 95.25 189 LEU A CA 1
ATOM 1539 C C . LEU A 1 189 ? 8.531 15.977 -7.703 1 95.25 189 LEU A C 1
ATOM 1541 O O . LEU A 1 189 ? 7.969 15.484 -8.68 1 95.25 189 LEU A O 1
ATOM 1545 N N . TYR A 1 190 ? 7.938 16.719 -6.746 1 93.62 190 TYR A N 1
ATOM 1546 C CA . TYR A 1 190 ? 6.488 16.891 -6.762 1 93.62 190 TYR A CA 1
ATOM 1547 C C . TYR A 1 190 ? 6.105 18.359 -6.629 1 93.62 190 TYR A C 1
ATOM 1549 O O . TYR A 1 190 ? 5.41 18.734 -5.688 1 93.62 190 TYR A O 1
ATOM 1557 N N . PRO A 1 191 ? 6.402 19.125 -7.598 1 89.44 191 PRO A N 1
ATOM 1558 C CA . PRO A 1 191 ? 6.199 20.578 -7.5 1 89.44 191 PRO A CA 1
ATOM 1559 C C . PRO A 1 191 ? 4.727 20.953 -7.414 1 89.44 191 PRO A C 1
ATOM 1561 O O . PRO A 1 191 ? 4.391 22.031 -6.895 1 89.44 191 PRO A O 1
ATOM 1564 N N . ASP A 1 192 ? 3.838 20.078 -7.797 1 85.5 192 ASP A N 1
ATOM 1565 C CA . ASP A 1 192 ? 2.42 20.422 -7.84 1 85.5 192 ASP A CA 1
ATOM 1566 C C . ASP A 1 192 ? 1.726 20.031 -6.531 1 85.5 192 ASP A C 1
ATOM 1568 O O . ASP A 1 192 ? 0.54 20.312 -6.352 1 85.5 192 ASP A O 1
ATOM 1572 N N . ASP A 1 193 ? 2.41 19.375 -5.652 1 89.38 193 ASP A N 1
ATOM 1573 C CA . ASP A 1 193 ? 1.825 19 -4.367 1 89.38 193 ASP A CA 1
ATOM 1574 C C . ASP A 1 193 ? 1.992 20.125 -3.344 1 89.38 193 ASP A C 1
ATOM 1576 O O . ASP A 1 193 ? 3.053 20.266 -2.729 1 89.38 193 ASP A O 1
ATOM 1580 N N . ALA A 1 194 ? 0.969 20.844 -3.043 1 81.25 194 ALA A N 1
ATOM 1581 C CA . ALA A 1 194 ? 0.994 22.031 -2.188 1 81.25 194 ALA A CA 1
ATOM 1582 C C . ALA A 1 194 ? 1.198 21.641 -0.725 1 81.25 194 ALA A C 1
ATOM 1584 O O . ALA A 1 194 ? 1.61 22.469 0.091 1 81.25 194 ALA A O 1
ATOM 1585 N N . SER A 1 195 ? 0.922 20.422 -0.415 1 85.38 195 SER A N 1
ATOM 1586 C CA . SER A 1 195 ? 1.03 19.969 0.97 1 85.38 195 SER A CA 1
ATOM 1587 C C . SER A 1 195 ? 2.484 19.922 1.427 1 85.38 195 SER A C 1
ATOM 1589 O O . SER A 1 195 ? 2.766 19.969 2.625 1 85.38 195 SER A O 1
ATOM 1591 N N . ILE A 1 196 ? 3.365 19.828 0.493 1 89.56 196 ILE A N 1
ATOM 1592 C CA . ILE A 1 196 ? 4.777 19.703 0.837 1 89.56 196 ILE A CA 1
ATOM 1593 C C . ILE A 1 196 ? 5.242 20.938 1.594 1 89.56 196 ILE A C 1
ATOM 1595 O O . ILE A 1 196 ? 5.91 20.828 2.625 1 89.56 196 ILE A O 1
ATOM 1599 N N . SER A 1 197 ? 4.871 22.109 1.111 1 83 197 SER A N 1
ATOM 1600 C CA . SER A 1 197 ? 5.23 23.344 1.796 1 83 197 SER A CA 1
ATOM 1601 C C . SER A 1 197 ? 4.586 23.422 3.176 1 83 197 SER A C 1
ATOM 1603 O O . SER A 1 197 ? 5.203 23.906 4.129 1 83 197 SER A O 1
ATOM 1605 N N . PHE A 1 198 ? 3.398 22.953 3.227 1 83 198 PHE A N 1
ATOM 1606 C CA . PHE A 1 198 ? 2.656 22.922 4.48 1 83 198 PHE A CA 1
ATOM 1607 C C . PHE A 1 198 ? 3.367 22.047 5.508 1 83 198 PHE A C 1
ATOM 1609 O O . PHE A 1 198 ? 3.619 22.484 6.633 1 83 198 PHE A O 1
ATOM 1616 N N . ILE A 1 199 ? 3.787 20.859 5.121 1 87.38 199 ILE A N 1
ATOM 1617 C CA . ILE A 1 199 ? 4.402 19.891 6.012 1 87.38 199 ILE A CA 1
ATOM 1618 C C . ILE A 1 199 ? 5.82 20.328 6.367 1 87.38 199 ILE A C 1
ATOM 1620 O O . ILE A 1 199 ? 6.27 20.141 7.5 1 87.38 199 ILE A O 1
ATOM 1624 N N . ARG A 1 200 ? 6.473 20.906 5.422 1 88.12 200 ARG A N 1
ATOM 1625 C CA . ARG A 1 200 ? 7.828 21.406 5.629 1 88.12 200 ARG A CA 1
ATOM 1626 C C . ARG A 1 200 ? 7.895 22.328 6.828 1 88.12 200 ARG A C 1
ATOM 1628 O O . ARG A 1 200 ? 8.891 22.344 7.562 1 88.12 200 ARG A O 1
ATOM 1635 N N . ASN A 1 201 ? 6.887 23.031 7.062 1 81.06 201 ASN A N 1
ATOM 1636 C CA . ASN A 1 201 ? 6.883 24.062 8.094 1 81.06 201 ASN A CA 1
ATOM 1637 C C . ASN A 1 201 ? 6.449 23.5 9.445 1 81.06 201 ASN A C 1
ATOM 1639 O O . ASN A 1 201 ? 6.477 24.219 10.453 1 81.06 201 ASN A O 1
ATOM 1643 N N . MET A 1 202 ? 6.125 22.266 9.469 1 81.38 202 MET A N 1
ATOM 1644 C CA . MET A 1 202 ? 5.754 21.625 10.727 1 81.38 202 MET A CA 1
ATOM 1645 C C . MET A 1 202 ? 6.988 21.156 11.484 1 81.38 202 MET A C 1
ATOM 1647 O O . MET A 1 202 ? 7.844 20.469 10.922 1 81.38 202 MET A O 1
ATOM 1651 N N . SER A 1 203 ? 7.055 21.484 12.766 1 82.5 203 SER A N 1
ATOM 1652 C CA . SER A 1 203 ? 8.258 21.219 13.547 1 82.5 203 SER A CA 1
ATOM 1653 C C . SER A 1 203 ? 8.273 19.781 14.055 1 82.5 203 SER A C 1
ATOM 1655 O O . SER A 1 203 ? 9.312 19.281 14.516 1 82.5 203 SER A O 1
ATOM 1657 N N . ASP A 1 204 ? 7.195 19.109 14 1 87.38 204 ASP A N 1
ATOM 1658 C CA . ASP A 1 204 ? 7.113 17.766 14.578 1 87.38 204 ASP A CA 1
ATOM 1659 C C . ASP A 1 204 ? 7.5 16.703 13.555 1 87.38 204 ASP A C 1
ATOM 1661 O O . ASP A 1 204 ? 7.387 15.5 13.828 1 87.38 204 ASP A O 1
ATOM 1665 N N . PHE A 1 205 ? 7.973 17.125 12.453 1 92.81 205 PHE A N 1
ATOM 1666 C CA . PHE A 1 205 ? 8.391 16.141 11.461 1 92.81 205 PHE A CA 1
ATOM 1667 C C . PHE A 1 205 ? 9.898 15.93 11.516 1 92.81 205 PHE A C 1
ATOM 1669 O O . PHE A 1 205 ? 10.656 16.859 11.758 1 92.81 205 PHE A O 1
ATOM 1676 N N . CYS A 1 206 ? 10.297 14.727 11.328 1 95 206 CYS A N 1
ATOM 1677 C CA . CYS A 1 206 ? 11.711 14.375 11.242 1 95 206 CYS A CA 1
ATOM 1678 C C . CYS A 1 206 ? 11.969 13.445 10.055 1 95 206 CYS A C 1
ATOM 1680 O O . CYS A 1 206 ? 11.023 13.039 9.367 1 95 206 CYS A O 1
ATOM 1682 N N . VAL A 1 207 ? 13.242 13.266 9.797 1 97.88 207 VAL A N 1
ATOM 1683 C CA . VAL A 1 207 ? 13.656 12.414 8.688 1 97.88 207 VAL A CA 1
ATOM 1684 C C . VAL A 1 207 ? 14.133 11.062 9.227 1 97.88 207 VAL A C 1
ATOM 1686 O O . VAL A 1 207 ? 14.844 11.008 10.234 1 97.88 207 VAL A O 1
ATOM 1689 N N . VAL A 1 208 ? 13.727 9.992 8.648 1 98.31 208 VAL A N 1
ATOM 1690 C CA . VAL A 1 208 ? 14.219 8.648 8.945 1 98.31 208 VAL A CA 1
ATOM 1691 C C . VAL A 1 208 ? 14.906 8.07 7.711 1 98.31 208 VAL A C 1
ATOM 1693 O O . VAL A 1 208 ? 14.359 8.109 6.605 1 98.31 208 VAL A O 1
ATOM 1696 N N . GLU A 1 209 ? 16.047 7.59 7.914 1 98.19 209 GLU A N 1
ATOM 1697 C CA . GLU A 1 209 ? 16.859 6.988 6.863 1 98.19 209 GLU A CA 1
ATOM 1698 C C . GLU A 1 209 ? 16.859 5.465 6.973 1 98.19 209 GLU A C 1
ATOM 1700 O O . GLU A 1 209 ? 16.969 4.922 8.078 1 98.19 209 GLU A O 1
ATOM 1705 N N . PHE A 1 210 ? 16.688 4.801 5.809 1 97.56 210 PHE A N 1
ATOM 1706 C CA . PHE A 1 210 ? 16.844 3.355 5.707 1 97.56 210 PHE A CA 1
ATOM 1707 C C . PHE A 1 210 ? 17.906 2.994 4.676 1 97.56 210 PHE A C 1
ATOM 1709 O O . PHE A 1 210 ? 17.938 3.564 3.582 1 97.56 210 PHE A O 1
ATOM 1716 N N . GLU A 1 211 ? 18.719 2.092 5.023 1 95 211 GLU A N 1
ATOM 1717 C CA . GLU A 1 211 ? 19.656 1.533 4.055 1 95 211 GLU A CA 1
ATOM 1718 C C . GLU A 1 211 ? 19.172 0.172 3.551 1 95 211 GLU A C 1
ATOM 1720 O O . GLU A 1 211 ? 18.906 -0.729 4.348 1 95 211 GLU A O 1
ATOM 1725 N N . LEU A 1 212 ? 19.078 0.092 2.207 1 91.62 212 LEU A N 1
ATOM 1726 C CA . LEU A 1 212 ? 18.641 -1.161 1.6 1 91.62 212 LEU A CA 1
ATOM 1727 C C . LEU A 1 212 ? 19.781 -2.16 1.53 1 91.62 212 LEU A C 1
ATOM 1729 O O . LEU A 1 212 ? 20.391 -2.338 0.473 1 91.62 212 LEU A O 1
ATOM 1733 N N . LEU A 1 213 ? 20.375 -2.59 2.508 1 76.5 213 LEU A N 1
ATOM 1734 C CA . LEU A 1 213 ? 21.547 -3.447 2.467 1 76.5 213 LEU A CA 1
ATOM 1735 C C . LEU A 1 213 ? 21.188 -4.891 2.797 1 76.5 213 LEU A C 1
ATOM 1737 O O . LEU A 1 213 ? 21.875 -5.82 2.385 1 76.5 213 LEU A O 1
ATOM 1741 N N . SER A 1 214 ? 20.109 -5.031 3.424 1 78.62 214 SER A N 1
ATOM 1742 C CA . SER A 1 214 ? 19.812 -6.371 3.912 1 78.62 214 SER A CA 1
ATOM 1743 C C . SER A 1 214 ? 18.953 -7.145 2.918 1 78.62 214 SER A C 1
ATOM 1745 O O . SER A 1 214 ? 18.969 -6.852 1.721 1 78.62 214 SER A O 1
ATOM 1747 N N . LYS A 1 215 ? 18.328 -8.188 3.434 1 88.62 215 LYS A N 1
ATOM 1748 C CA . LYS A 1 215 ? 17.531 -9.133 2.66 1 88.62 215 LYS A CA 1
ATOM 1749 C C . LYS A 1 215 ? 16.266 -8.469 2.121 1 88.62 215 LYS A C 1
ATOM 1751 O O . LYS A 1 215 ? 15.633 -7.668 2.814 1 88.62 215 LYS A O 1
ATOM 1756 N N . GLY A 1 216 ? 16.078 -8.695 0.77 1 93.81 216 GLY A N 1
ATOM 1757 C CA . GLY A 1 216 ? 14.867 -8.219 0.117 1 93.81 216 GLY A CA 1
ATOM 1758 C C . GLY A 1 216 ? 14.312 -9.188 -0.91 1 93.81 216 GLY A C 1
ATOM 1759 O O . GLY A 1 216 ? 14.859 -10.273 -1.1 1 93.81 216 GLY A O 1
ATOM 1760 N N . ARG A 1 217 ? 13.242 -8.867 -1.429 1 94.88 217 ARG A N 1
ATOM 1761 C CA . ARG A 1 217 ? 12.57 -9.672 -2.443 1 94.88 217 ARG A CA 1
ATOM 1762 C C . ARG A 1 217 ? 11.875 -8.781 -3.471 1 94.88 217 ARG A C 1
ATOM 1764 O O . ARG A 1 217 ? 11.242 -7.789 -3.111 1 94.88 217 ARG A O 1
ATOM 1771 N N . TYR A 1 218 ? 12.148 -9.117 -4.695 1 96.06 218 TYR A N 1
ATOM 1772 C CA . TYR A 1 218 ? 11.477 -8.469 -5.812 1 96.06 218 TYR A CA 1
ATOM 1773 C C . TYR A 1 218 ? 10.555 -9.438 -6.535 1 96.06 218 TYR A C 1
ATOM 1775 O O . TYR A 1 218 ? 11 -10.469 -7.043 1 96.06 218 TYR A O 1
ATOM 1783 N N . VAL A 1 219 ? 9.203 -9.133 -6.586 1 93.5 219 VAL A N 1
ATOM 1784 C CA . VAL A 1 219 ? 8.211 -10 -7.215 1 93.5 219 VAL A CA 1
ATOM 1785 C C . VAL A 1 219 ? 7.617 -9.305 -8.438 1 93.5 219 VAL A C 1
ATOM 1787 O O . VAL A 1 219 ? 6.938 -8.281 -8.305 1 93.5 219 VAL A O 1
ATOM 1790 N N . LYS A 1 220 ? 7.914 -9.852 -9.617 1 89.31 220 LYS A N 1
ATOM 1791 C CA . LYS A 1 220 ? 7.465 -9.297 -10.891 1 89.31 220 LYS A CA 1
ATOM 1792 C C . LYS A 1 220 ? 6.375 -10.164 -11.516 1 89.31 220 LYS A C 1
ATOM 1794 O O . LYS A 1 220 ? 6.449 -10.508 -12.695 1 89.31 220 LYS A O 1
ATOM 1799 N N . GLY A 1 221 ? 5.418 -10.562 -10.789 1 81.62 221 GLY A N 1
ATOM 1800 C CA . GLY A 1 221 ? 4.359 -11.422 -11.289 1 81.62 221 GLY A CA 1
ATOM 1801 C C . GLY A 1 221 ? 4.551 -12.883 -10.93 1 81.62 221 GLY A C 1
ATOM 1802 O O . GLY A 1 221 ? 5.387 -13.211 -10.086 1 81.62 221 GLY A O 1
ATOM 1803 N N . PHE A 1 222 ? 3.779 -13.672 -11.586 1 78.69 222 PHE A N 1
ATOM 1804 C CA . PHE A 1 222 ? 3.773 -15.094 -11.258 1 78.69 222 PHE A CA 1
ATOM 1805 C C . PHE A 1 222 ? 5.086 -15.742 -11.672 1 78.69 222 PHE A C 1
ATOM 1807 O O . PHE A 1 222 ? 5.508 -15.633 -12.828 1 78.69 222 PHE A O 1
ATOM 1814 N N . GLY A 1 223 ? 5.754 -16.359 -10.688 1 76.56 223 GLY A N 1
ATOM 1815 C CA . GLY A 1 223 ? 6.953 -17.125 -10.961 1 76.56 223 GLY A CA 1
ATOM 1816 C C . GLY A 1 223 ? 8.188 -16.266 -11.164 1 76.56 223 GLY A C 1
ATOM 1817 O O . GLY A 1 223 ? 9.25 -16.766 -11.539 1 76.56 223 GLY A O 1
ATOM 1818 N N . ALA A 1 224 ? 8.07 -15.094 -10.961 1 83.38 224 ALA A N 1
ATOM 1819 C CA . ALA A 1 224 ? 9.18 -14.172 -11.156 1 83.38 224 ALA A CA 1
ATOM 1820 C C . ALA A 1 224 ? 9.508 -13.43 -9.859 1 83.38 224 ALA A C 1
ATOM 1822 O O . ALA A 1 224 ? 9.258 -12.234 -9.742 1 83.38 224 ALA A O 1
ATOM 1823 N N . ALA A 1 225 ? 10.07 -14.141 -8.945 1 89.31 225 ALA A N 1
ATOM 1824 C CA . ALA A 1 225 ? 10.531 -13.602 -7.676 1 89.31 225 ALA A CA 1
ATOM 1825 C C . ALA A 1 225 ? 12.047 -13.688 -7.559 1 89.31 225 ALA A C 1
ATOM 1827 O O . ALA A 1 225 ? 12.648 -14.695 -7.949 1 89.31 225 ALA A O 1
ATOM 1828 N N . PHE A 1 226 ? 12.648 -12.672 -7.023 1 91.69 226 PHE A N 1
ATOM 1829 C CA . PHE A 1 226 ? 14.102 -12.57 -6.938 1 91.69 226 PHE A CA 1
ATOM 1830 C C . PHE A 1 226 ? 14.531 -12.164 -5.531 1 91.69 226 PHE A C 1
ATOM 1832 O O . PHE A 1 226 ? 14 -11.211 -4.965 1 91.69 226 PHE A O 1
ATOM 1839 N N . ASP A 1 227 ? 15.445 -12.883 -4.969 1 92.81 227 ASP A N 1
ATOM 1840 C CA . ASP A 1 227 ? 16.031 -12.5 -3.691 1 92.81 227 ASP A CA 1
ATOM 1841 C C . ASP A 1 227 ? 17.062 -11.391 -3.873 1 92.81 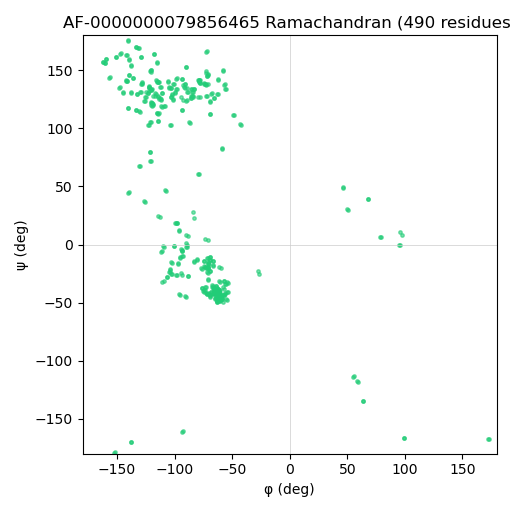227 ASP A C 1
ATOM 1843 O O . ASP A 1 227 ? 17.859 -11.414 -4.82 1 92.81 227 ASP A O 1
ATOM 1847 N N . LEU A 1 228 ? 16.969 -10.508 -2.936 1 94.94 228 LEU A N 1
ATOM 1848 C CA . LEU A 1 228 ? 17.812 -9.328 -3.084 1 94.94 228 LEU A CA 1
ATOM 1849 C C . LEU A 1 228 ? 18.75 -9.18 -1.896 1 94.94 228 LEU A C 1
ATOM 1851 O O . LEU A 1 228 ? 18.422 -9.586 -0.781 1 94.94 228 LEU A O 1
ATOM 1855 N N . GLU A 1 229 ? 19.891 -8.641 -2.1 1 92.56 229 GLU A N 1
ATOM 1856 C CA . GLU A 1 229 ? 20.766 -7.969 -1.144 1 92.56 229 GLU A CA 1
ATOM 1857 C C . GLU A 1 229 ? 21.031 -6.527 -1.567 1 92.56 229 GLU A C 1
ATOM 1859 O O . GLU A 1 229 ? 21.812 -6.281 -2.486 1 92.56 229 GLU A O 1
ATOM 1864 N N . GLY A 1 230 ? 20.359 -5.707 -0.816 1 92.38 230 GLY A N 1
ATOM 1865 C CA . GLY A 1 230 ? 20.281 -4.371 -1.387 1 92.38 230 GLY A CA 1
ATOM 1866 C C . GLY A 1 230 ? 19.531 -4.324 -2.705 1 92.38 230 GLY A C 1
ATOM 1867 O O . GLY A 1 230 ? 18.453 -4.895 -2.826 1 92.38 230 GLY A O 1
ATOM 1868 N N . LEU A 1 231 ? 20.125 -3.609 -3.654 1 94.44 231 LEU A N 1
ATOM 1869 C CA . LEU A 1 231 ? 19.469 -3.488 -4.953 1 94.44 231 LEU A CA 1
ATOM 1870 C C . LEU A 1 231 ? 20.078 -4.469 -5.957 1 94.44 231 LEU A C 1
ATOM 1872 O O . LEU A 1 231 ? 19.875 -4.324 -7.164 1 94.44 231 LEU A O 1
ATOM 1876 N N . LYS A 1 232 ? 20.766 -5.469 -5.391 1 92.75 232 LYS A N 1
ATOM 1877 C CA . LYS A 1 232 ? 21.359 -6.52 -6.211 1 92.75 232 LYS A CA 1
ATOM 1878 C C . LYS A 1 232 ? 20.562 -7.82 -6.098 1 92.75 232 LYS A C 1
ATOM 1880 O O . LYS A 1 232 ? 20.125 -8.188 -5.008 1 92.75 232 LYS A O 1
ATOM 1885 N N . VAL A 1 233 ? 20.438 -8.484 -7.262 1 92.94 233 VAL A N 1
ATOM 1886 C CA . VAL A 1 233 ? 19.75 -9.773 -7.273 1 92.94 233 VAL A CA 1
ATOM 1887 C C . VAL A 1 233 ? 20.734 -10.883 -6.934 1 92.94 233 VAL A C 1
ATOM 1889 O O . VAL A 1 233 ? 21.812 -10.977 -7.535 1 92.94 233 VAL A O 1
ATOM 1892 N N . ILE A 1 234 ? 20.391 -11.672 -5.988 1 91.31 234 ILE A N 1
ATOM 1893 C CA . ILE A 1 234 ? 21.25 -12.773 -5.566 1 91.31 234 ILE A CA 1
ATOM 1894 C C . ILE A 1 234 ? 20.828 -14.062 -6.27 1 91.31 234 ILE A C 1
ATOM 1896 O O . ILE A 1 234 ? 21.688 -14.844 -6.707 1 91.31 234 ILE A O 1
ATOM 1900 N N . LYS A 1 235 ? 19.562 -14.305 -6.348 1 87.19 235 LYS A N 1
ATOM 1901 C CA . LYS A 1 235 ? 19.016 -15.5 -6.992 1 87.19 235 LYS A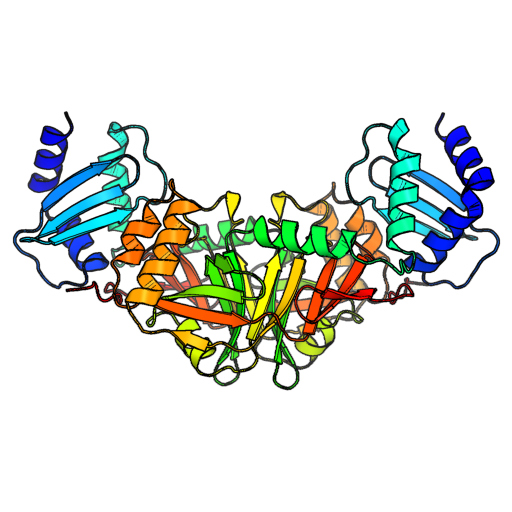 CA 1
ATOM 1902 C C . LYS A 1 235 ? 17.547 -15.328 -7.332 1 87.19 235 LYS A C 1
ATOM 1904 O O . LYS A 1 235 ? 16.875 -14.461 -6.77 1 87.19 235 LYS A O 1
ATOM 1909 N N . GLN A 1 236 ? 17.141 -16.094 -8.266 1 83.81 236 GLN A N 1
ATOM 1910 C CA . GLN A 1 236 ? 15.719 -16.203 -8.539 1 83.81 236 GLN A CA 1
ATOM 1911 C C . GLN A 1 236 ? 15.055 -17.219 -7.609 1 83.81 236 GLN A C 1
ATOM 1913 O O . GLN A 1 236 ? 15.562 -18.312 -7.414 1 83.81 236 GLN A O 1
ATOM 1918 N N . ALA A 1 237 ? 13.984 -16.578 -7.008 1 73.69 237 ALA A N 1
ATOM 1919 C CA . ALA A 1 237 ? 13.305 -17.438 -6.039 1 73.69 237 ALA A CA 1
ATOM 1920 C C . ALA A 1 237 ? 12.539 -18.562 -6.742 1 73.69 237 ALA A C 1
ATOM 1922 O O . ALA A 1 237 ? 11.93 -18.344 -7.789 1 73.69 237 ALA A O 1
ATOM 1923 N N . GLY A 1 238 ? 12.43 -19.781 -6.172 1 60.84 238 GLY A N 1
ATOM 1924 C CA . GLY A 1 238 ? 11.641 -20.922 -6.602 1 60.84 238 GLY A CA 1
ATOM 1925 C C . GLY A 1 238 ? 12.141 -21.547 -7.895 1 60.84 238 GLY A C 1
ATOM 1926 O O . GLY A 1 238 ? 11.508 -21.406 -8.938 1 60.84 238 GLY A O 1
ATOM 1927 N N . SER A 1 239 ? 13.422 -21.703 -8.211 1 48.81 239 SER A N 1
ATOM 1928 C CA . SER A 1 239 ? 13.891 -22.391 -9.406 1 48.81 239 SER A CA 1
ATOM 1929 C C . SER A 1 239 ? 12.891 -23.438 -9.875 1 48.81 239 SER A C 1
ATOM 1931 O O . SER A 1 239 ? 12.805 -23.75 -11.062 1 48.81 239 SER A O 1
ATOM 1933 N N . THR A 1 240 ? 11.984 -23.953 -8.938 1 47.59 240 THR A N 1
ATOM 1934 C CA . THR A 1 240 ? 10.883 -24.859 -9.234 1 47.59 240 THR A CA 1
ATOM 1935 C C . THR A 1 240 ? 9.578 -24.359 -8.625 1 47.59 240 THR A C 1
ATOM 1937 O O . THR A 1 240 ? 9.594 -23.547 -7.695 1 47.59 240 THR A O 1
ATOM 1940 N N . ASN A 1 241 ? 8.461 -24.359 -9.562 1 48.06 241 ASN A N 1
ATOM 1941 C CA . ASN A 1 241 ? 7.18 -23.906 -9.031 1 48.06 241 ASN A CA 1
ATOM 1942 C C . ASN A 1 241 ? 6.914 -24.484 -7.645 1 48.06 241 ASN A C 1
ATOM 1944 O O . ASN A 1 241 ? 6.734 -25.703 -7.504 1 48.06 241 ASN A O 1
ATOM 1948 N N . PRO A 1 242 ? 7.062 -23.719 -6.645 1 47.09 242 PRO A N 1
ATOM 1949 C CA . PRO A 1 242 ? 6.895 -24.312 -5.312 1 47.09 242 PRO A CA 1
ATOM 1950 C C . PRO A 1 242 ? 5.438 -24.609 -4.984 1 47.09 242 PRO A C 1
ATOM 1952 O O . PRO A 1 242 ? 5.148 -25.219 -3.945 1 47.09 242 PRO A O 1
ATOM 1955 N N . HIS A 1 243 ? 4.504 -24.359 -6.074 1 45.88 243 HIS A N 1
ATOM 1956 C CA . HIS A 1 243 ? 3.084 -24.469 -5.766 1 45.88 243 HIS A CA 1
ATOM 1957 C C . HIS A 1 243 ? 2.572 -25.875 -6.051 1 45.88 243 HIS A C 1
ATOM 1959 O O . HIS A 1 243 ? 3.096 -26.562 -6.926 1 45.88 243 HIS A O 1
ATOM 1965 N N . SER A 1 244 ? 1.712 -26.453 -5.129 1 45.31 244 SER A N 1
ATOM 1966 C CA . SER A 1 244 ? 1.084 -27.75 -5.324 1 45.31 244 SER A CA 1
ATOM 1967 C C . SER A 1 244 ? -0.311 -27.609 -5.926 1 45.31 244 SER A C 1
ATOM 1969 O O . SER A 1 244 ? -1.01 -26.625 -5.656 1 45.31 244 SER A O 1
ATOM 1971 N N . TYR A 1 245 ? -0.691 -28.281 -7.07 1 43.53 245 TYR A N 1
ATOM 1972 C CA . TYR A 1 245 ? -1.976 -28.234 -7.758 1 43.53 245 TYR A CA 1
ATOM 1973 C C . TYR A 1 245 ? -2.914 -29.312 -7.25 1 43.53 245 TYR A C 1
ATOM 1975 O O . TYR A 1 245 ? -2.465 -30.359 -6.785 1 43.53 245 TYR A O 1
ATOM 1983 N N . LYS A 1 246 ? -4.188 -28.922 -6.992 1 45.69 246 LYS A N 1
ATOM 1984 C CA . LYS A 1 246 ? -5.223 -29.875 -6.609 1 45.69 246 LYS A CA 1
ATOM 1985 C C . LYS A 1 246 ? -5.242 -31.062 -7.551 1 45.69 246 LYS A C 1
ATOM 1987 O O . LYS A 1 246 ? -5.258 -30.906 -8.773 1 45.69 246 LYS A O 1
ATOM 1992 N N . ARG A 1 247 ? -4.82 -32.375 -7.012 1 39.28 247 ARG A N 1
ATOM 1993 C CA . ARG A 1 247 ? -5.035 -33.594 -7.773 1 39.28 247 ARG A CA 1
ATOM 1994 C C . ARG A 1 247 ? -6.504 -34 -7.754 1 39.28 247 ARG A C 1
ATOM 1996 O O . ARG A 1 247 ? -7.199 -33.781 -6.766 1 39.28 247 ARG A O 1
ATOM 2003 N N . MET B 1 1 ? -11.523 40.688 -7.398 1 80.88 1 MET B N 1
ATOM 2004 C CA . MET B 1 1 ? -12.438 39.562 -7.145 1 80.88 1 MET B CA 1
ATOM 2005 C C . MET B 1 1 ? -11.945 38.719 -5.98 1 80.88 1 MET B C 1
ATOM 2007 O O . MET B 1 1 ? -12.68 38.5 -5.016 1 80.88 1 MET B O 1
ATOM 2011 N N . LYS B 1 2 ? -10.617 38.5 -5.883 1 90.88 2 LYS B N 1
ATOM 2012 C CA . LYS B 1 2 ? -10.094 37.719 -4.773 1 90.88 2 LYS B CA 1
ATOM 2013 C C . LYS B 1 2 ? -10.117 38.5 -3.473 1 90.88 2 LYS B C 1
ATOM 2015 O O . LYS B 1 2 ? -10.492 38 -2.422 1 90.88 2 LYS B O 1
ATOM 2020 N N . GLU B 1 3 ? -9.789 39.812 -3.566 1 91.69 3 GLU B N 1
ATOM 2021 C CA . GLU B 1 3 ? -9.758 40.656 -2.377 1 91.69 3 GLU B CA 1
ATOM 2022 C C . GLU B 1 3 ? -11.141 40.781 -1.739 1 91.69 3 GLU B C 1
ATOM 2024 O O . GLU B 1 3 ? -11.266 40.75 -0.513 1 91.69 3 GLU B O 1
ATOM 2029 N N . ASN B 1 4 ? -12.094 40.875 -2.541 1 93.25 4 ASN B N 1
ATOM 2030 C CA . ASN B 1 4 ? -13.461 40.906 -2.039 1 93.25 4 ASN B CA 1
ATOM 2031 C C . ASN B 1 4 ? -13.852 39.594 -1.354 1 93.25 4 ASN B C 1
ATOM 2033 O O . ASN B 1 4 ? -14.562 39.625 -0.346 1 93.25 4 ASN B O 1
ATOM 2037 N N . PHE B 1 5 ? -13.422 38.562 -1.912 1 95.44 5 PHE B N 1
ATOM 2038 C CA . PHE B 1 5 ? -13.711 37.281 -1.328 1 95.44 5 PHE B CA 1
ATOM 2039 C C . PHE B 1 5 ? -13.055 37.125 0.039 1 95.44 5 PHE B C 1
ATOM 2041 O O . PHE B 1 5 ? -13.688 36.688 0.996 1 95.44 5 PHE B O 1
ATOM 2048 N N . LEU B 1 6 ? -11.789 37.562 0.081 1 96.5 6 LEU B N 1
ATOM 2049 C CA . LEU B 1 6 ? -11.07 37.469 1.347 1 96.5 6 LEU B CA 1
ATOM 2050 C C . LEU B 1 6 ? -11.75 38.312 2.416 1 96.5 6 LEU B C 1
ATOM 2052 O O . LEU B 1 6 ? -11.914 37.875 3.557 1 96.5 6 LEU B O 1
ATOM 2056 N N . LYS B 1 7 ? -12.148 39.469 2.01 1 95.19 7 LYS B N 1
ATOM 2057 C CA . LYS B 1 7 ? -12.867 40.344 2.93 1 95.19 7 LYS B CA 1
ATOM 2058 C C . LYS B 1 7 ? -14.164 39.719 3.398 1 95.19 7 LYS B C 1
ATOM 2060 O O . LYS B 1 7 ? -14.484 39.719 4.59 1 95.19 7 LYS B O 1
ATOM 2065 N N . TYR B 1 8 ? -14.82 39.188 2.465 1 95.38 8 TYR B N 1
ATOM 2066 C CA . TYR B 1 8 ? -16.078 38.5 2.75 1 95.38 8 TYR B CA 1
ATOM 2067 C C . TYR B 1 8 ? -15.883 37.375 3.742 1 95.38 8 TYR B C 1
ATOM 2069 O O . TYR B 1 8 ? -16.609 37.25 4.738 1 95.38 8 TYR B O 1
ATOM 2077 N N . MET B 1 9 ? -14.93 36.531 3.523 1 95.25 9 MET B N 1
ATOM 2078 C CA . MET B 1 9 ? -14.664 35.406 4.391 1 95.25 9 MET B CA 1
ATOM 2079 C C . MET B 1 9 ? -14.266 35.844 5.789 1 95.25 9 MET B C 1
ATOM 2081 O O . MET B 1 9 ? -14.719 35.281 6.785 1 95.25 9 MET B O 1
ATOM 2085 N N . ASN B 1 10 ? -13.469 36.875 5.832 1 95.06 10 ASN B N 1
ATOM 2086 C CA . ASN B 1 10 ? -12.984 37.375 7.121 1 95.06 10 ASN B CA 1
ATOM 2087 C C . ASN B 1 10 ? -14.086 38.062 7.918 1 95.06 10 ASN B C 1
ATOM 2089 O O . ASN B 1 10 ? -14.07 38.031 9.148 1 95.06 10 ASN B O 1
ATOM 2093 N N . GLU B 1 11 ? -15.055 38.531 7.242 1 94.06 11 GLU B N 1
ATOM 2094 C CA . GLU B 1 11 ? -16.156 39.219 7.91 1 94.06 11 GLU B CA 1
ATOM 2095 C C . GLU B 1 11 ? -17.266 38.25 8.281 1 94.06 11 GLU B C 1
ATOM 2097 O O . GLU B 1 11 ? -17.766 38.25 9.414 1 94.06 11 GLU B O 1
ATOM 2102 N N . LYS B 1 12 ? -17.594 37.406 7.375 1 93.69 12 LYS B N 1
ATOM 2103 C CA . LYS B 1 12 ? -18.781 36.594 7.555 1 93.69 12 LYS B CA 1
ATOM 2104 C C . LYS B 1 12 ? -18.422 35.219 8.172 1 93.69 12 LYS B C 1
ATOM 2106 O O . LYS B 1 12 ? -19.25 34.594 8.805 1 93.69 12 LYS B O 1
ATOM 2111 N N . HIS B 1 13 ? -17.156 34.844 7.945 1 93.12 13 HIS B N 1
ATOM 2112 C CA . HIS B 1 13 ? -16.766 33.5 8.398 1 93.12 13 HIS B CA 1
ATOM 2113 C C . HIS B 1 13 ? -15.523 33.562 9.281 1 93.12 13 HIS B C 1
ATOM 2115 O O . HIS B 1 13 ? -14.656 32.688 9.195 1 93.12 13 HIS B O 1
ATOM 2121 N N . SER B 1 14 ? -15.414 34.531 10.07 1 90.88 14 SER B N 1
ATOM 2122 C CA . SER B 1 14 ? -14.258 34.688 10.945 1 90.88 14 SER B CA 1
ATOM 2123 C C . SER B 1 14 ? -14.125 33.531 11.914 1 90.88 14 SER B C 1
ATOM 2125 O O . SER B 1 14 ? -13.016 33.125 12.266 1 90.88 14 SER B O 1
ATOM 2127 N N . ASP B 1 15 ? -15.227 33 12.281 1 89 15 ASP B N 1
ATOM 2128 C CA . ASP B 1 15 ? -15.234 31.859 13.203 1 89 15 ASP B CA 1
ATOM 2129 C C . ASP B 1 15 ? -14.602 30.625 12.562 1 89 15 ASP B C 1
ATOM 2131 O O . ASP B 1 15 ? -13.836 29.906 13.211 1 89 15 ASP B O 1
ATOM 2135 N N . ILE B 1 16 ? -14.883 30.484 11.297 1 88.81 16 ILE B N 1
ATOM 2136 C CA . ILE B 1 16 ? -14.336 29.344 10.547 1 88.81 16 ILE B CA 1
ATOM 2137 C C . ILE B 1 16 ? -12.828 29.516 10.383 1 88.81 16 ILE B C 1
ATOM 2139 O O . ILE B 1 16 ? -12.062 28.578 10.633 1 88.81 16 ILE B O 1
ATOM 2143 N N . ILE B 1 17 ? -12.484 30.719 10.031 1 90.31 17 ILE B N 1
ATOM 2144 C CA . ILE B 1 17 ? -11.07 31.016 9.805 1 90.31 17 ILE B CA 1
ATOM 2145 C C . ILE B 1 17 ? -10.289 30.812 11.109 1 90.31 17 ILE B C 1
ATOM 2147 O O . ILE B 1 17 ? -9.219 30.219 11.109 1 90.31 17 ILE B O 1
ATOM 2151 N N . THR B 1 18 ? -10.875 31.172 12.172 1 88.06 18 THR B N 1
ATOM 2152 C CA . THR B 1 18 ? -10.242 31.031 13.477 1 88.06 18 THR B CA 1
ATOM 2153 C C . THR B 1 18 ? -10.133 29.562 13.875 1 88.06 18 THR B C 1
ATOM 2155 O O . THR B 1 18 ? -9.086 29.125 14.359 1 88.06 18 THR B O 1
ATOM 2158 N N . ALA B 1 19 ? -11.156 28.891 13.625 1 83.88 19 ALA B N 1
ATOM 2159 C CA . ALA B 1 19 ? -11.164 27.469 13.961 1 83.88 19 ALA B CA 1
ATOM 2160 C C . ALA B 1 19 ? -10.094 26.719 13.172 1 83.88 19 ALA B C 1
ATOM 2162 O O . ALA B 1 19 ? -9.398 25.859 13.719 1 83.88 19 ALA B O 1
ATOM 2163 N N . LEU B 1 20 ? -9.969 27.078 11.961 1 85.75 20 LEU B N 1
ATOM 2164 C CA . LEU B 1 20 ? -8.969 26.438 11.109 1 85.75 20 LEU B CA 1
ATOM 2165 C C . LEU B 1 20 ? -7.555 26.766 11.586 1 85.75 20 LEU B C 1
ATOM 2167 O O . LEU B 1 20 ? -6.688 25.891 11.625 1 85.75 20 LEU B O 1
ATOM 2171 N N . TYR B 1 21 ? -7.395 27.969 11.914 1 85.62 21 TYR B N 1
ATOM 2172 C CA . TYR B 1 21 ? -6.078 28.359 12.406 1 85.62 21 TYR B CA 1
ATOM 2173 C C . TYR B 1 21 ? -5.738 27.641 13.703 1 85.62 21 TYR B C 1
ATOM 2175 O O . TYR B 1 21 ? -4.598 27.219 13.906 1 85.62 21 TYR B O 1
ATOM 2183 N N . LYS B 1 22 ? -6.695 27.516 14.555 1 80.5 22 LYS B N 1
ATOM 2184 C CA . LYS B 1 22 ? -6.48 26.812 15.82 1 80.5 22 LYS B CA 1
ATOM 2185 C C . LYS B 1 22 ? -6.105 25.359 15.578 1 80.5 22 LYS B C 1
ATOM 2187 O O . LYS B 1 22 ? -5.191 24.828 16.219 1 80.5 22 LYS B O 1
ATOM 2192 N N . LYS B 1 23 ? -6.707 24.844 14.68 1 77.38 23 LYS B N 1
ATOM 2193 C CA . LYS B 1 23 ? -6.508 23.422 14.414 1 77.38 23 LYS B CA 1
ATOM 2194 C C . LYS B 1 23 ? -5.164 23.188 13.734 1 77.38 23 LYS B C 1
ATOM 2196 O O . LYS B 1 23 ? -4.41 22.297 14.141 1 77.38 23 LYS B O 1
ATOM 2201 N N . TYR B 1 24 ? -4.852 24.078 12.812 1 78 24 TYR B N 1
ATOM 2202 C CA . TYR B 1 24 ? -3.707 23.766 11.961 1 78 24 TYR B CA 1
ATOM 2203 C C . TYR B 1 24 ? -2.494 24.594 12.359 1 78 24 TYR B C 1
ATOM 2205 O O . TYR B 1 24 ? -1.357 24.25 12.039 1 78 24 TYR B O 1
ATOM 2213 N N . GLY B 1 25 ? -2.688 25.719 12.992 1 70.88 25 GLY B N 1
ATOM 2214 C CA . GLY B 1 25 ? -1.611 26.594 13.43 1 70.88 25 GLY B CA 1
ATOM 2215 C C . GLY B 1 25 ? -1.109 26.266 14.82 1 70.88 25 GLY B C 1
ATOM 2216 O O . GLY B 1 25 ? -0.131 26.859 15.289 1 70.88 25 GLY B O 1
ATOM 2217 N N . ASN B 1 26 ? -1.649 25.328 15.414 1 62.12 26 ASN B N 1
ATOM 2218 C CA . ASN B 1 26 ? -1.287 24.859 16.75 1 62.12 26 ASN B CA 1
ATOM 2219 C C . ASN B 1 26 ? -1.222 26 17.75 1 62.12 26 ASN B C 1
ATOM 2221 O O . ASN B 1 26 ? -0.261 26.109 18.516 1 62.12 26 ASN B O 1
ATOM 2225 N N . THR B 1 27 ? -2.008 26.984 17.516 1 64.06 27 THR B N 1
ATOM 2226 C CA . THR B 1 27 ? -2.074 28.094 18.453 1 64.06 27 THR B CA 1
ATOM 2227 C C . THR B 1 27 ? -3.498 28.281 18.969 1 64.06 27 THR B C 1
ATOM 2229 O O . THR B 1 27 ? -4.465 27.953 18.281 1 64.06 27 THR B O 1
ATOM 2232 N N . GLN B 1 28 ? -3.582 28.484 20.234 1 65.25 28 GLN B N 1
ATOM 2233 C CA . GLN B 1 28 ? -4.879 28.703 20.859 1 65.25 28 GLN B CA 1
ATOM 2234 C C . GLN B 1 28 ? -5.301 30.172 20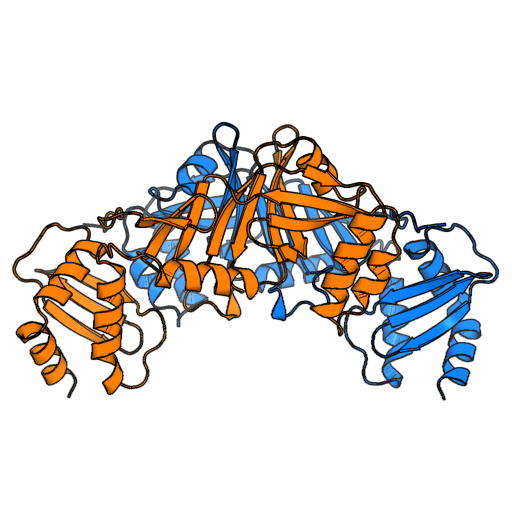.75 1 65.25 28 GLN B C 1
ATOM 2236 O O . GLN B 1 28 ? -6.172 30.641 21.484 1 65.25 28 GLN B O 1
ATOM 2241 N N . THR B 1 29 ? -4.781 30.781 19.688 1 65.31 29 THR B N 1
ATOM 2242 C CA . THR B 1 29 ? -5.102 32.188 19.594 1 65.31 29 THR B CA 1
ATOM 2243 C C . THR B 1 29 ? -6.457 32.406 18.906 1 65.31 29 THR B C 1
ATOM 2245 O O . THR B 1 29 ? -6.797 31.688 17.969 1 65.31 29 THR B O 1
ATOM 2248 N N . SER B 1 30 ? -7.328 33.219 19.391 1 66.19 30 SER B N 1
ATOM 2249 C CA . SER B 1 30 ? -8.672 33.469 18.891 1 66.19 30 SER B CA 1
ATOM 2250 C C . SER B 1 30 ? -8.789 34.875 18.312 1 66.19 30 SER B C 1
ATOM 2252 O O . SER B 1 30 ? -9.805 35.219 17.703 1 66.19 30 SER B O 1
ATOM 2254 N N . VAL B 1 31 ? -7.746 35.594 18.484 1 76.44 31 VAL B N 1
ATOM 2255 C CA . VAL B 1 31 ? -7.973 36.969 18.078 1 76.44 31 VAL B CA 1
ATOM 2256 C C . VAL B 1 31 ? -6.926 37.375 17.047 1 76.44 31 VAL B C 1
ATOM 2258 O O . VAL B 1 31 ? -5.742 37.094 17.188 1 76.44 31 VAL B O 1
ATOM 2261 N N . GLY B 1 32 ? -7.406 38 15.875 1 85 32 GLY B N 1
ATOM 2262 C CA . GLY B 1 32 ? -6.512 38.656 14.922 1 85 32 GLY B CA 1
ATOM 2263 C C . GLY B 1 32 ? -6.133 37.75 13.766 1 85 32 GLY B C 1
ATOM 2264 O O . GLY B 1 32 ? -5.309 38.125 12.922 1 85 32 GLY B O 1
ATOM 2265 N N . VAL B 1 33 ? -6.809 36.625 13.672 1 90.88 33 VAL B N 1
ATOM 2266 C CA . VAL B 1 33 ? -6.539 35.688 12.594 1 90.88 33 VAL B CA 1
ATOM 2267 C C . VAL B 1 33 ? -7.328 36.062 11.352 1 90.88 33 VAL B C 1
ATOM 2269 O O . VAL B 1 33 ? -8.492 36.469 11.445 1 90.88 33 VAL B O 1
ATOM 2272 N N . LYS B 1 34 ? -6.684 36.062 10.172 1 93.81 34 LYS B N 1
ATOM 2273 C CA . LYS B 1 34 ? -7.391 36.438 8.945 1 93.81 34 LYS B CA 1
ATOM 2274 C C . LYS B 1 34 ? -6.984 35.531 7.785 1 93.81 34 LYS B C 1
ATOM 2276 O O . LYS B 1 34 ? -5.824 35.156 7.68 1 93.81 34 LYS B O 1
ATOM 2281 N N . LEU B 1 35 ? -7.922 35.312 6.988 1 95.38 35 LEU B N 1
ATOM 2282 C CA . LEU B 1 35 ? -7.633 34.719 5.688 1 95.38 35 LEU B CA 1
ATOM 2283 C C . LEU B 1 35 ? -6.883 35.688 4.797 1 95.38 35 LEU B C 1
ATOM 2285 O O . LEU B 1 35 ? -7.438 36.719 4.402 1 95.38 35 LEU B O 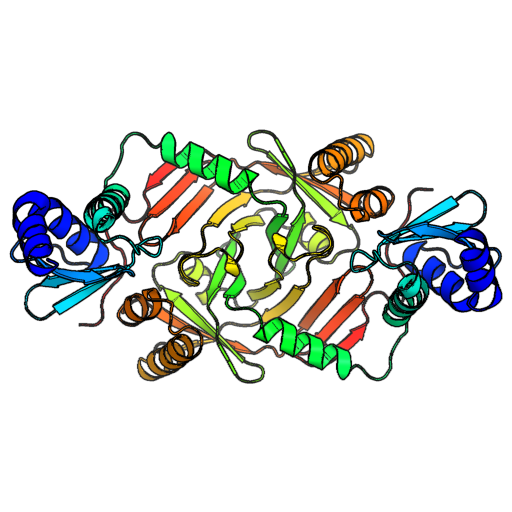1
ATOM 2289 N N . SER B 1 36 ? -5.652 35.375 4.527 1 95.31 36 SER B N 1
ATOM 2290 C CA . SER B 1 36 ? -4.828 36.344 3.828 1 95.31 36 SER B CA 1
ATOM 2291 C C . SER B 1 36 ? -4.754 36.062 2.334 1 95.31 36 SER B C 1
ATOM 2293 O O . SER B 1 36 ? -4.449 36.938 1.533 1 95.31 36 SER B O 1
ATOM 2295 N N . ASP B 1 37 ? -4.922 34.844 1.986 1 95 37 ASP B N 1
ATOM 2296 C CA . ASP B 1 37 ? -4.875 34.469 0.577 1 95 37 ASP B CA 1
ATOM 2297 C C . ASP B 1 37 ? -5.582 33.125 0.341 1 95 37 ASP B C 1
ATOM 2299 O O . ASP B 1 37 ? -5.895 32.406 1.293 1 95 37 ASP B O 1
ATOM 2303 N N . VAL B 1 38 ? -5.969 32.875 -0.896 1 94.94 38 VAL B N 1
ATOM 2304 C CA . VAL B 1 38 ? -6.551 31.625 -1.325 1 94.94 38 VAL B CA 1
ATOM 2305 C C . VAL B 1 38 ? -6.172 31.344 -2.779 1 94.94 38 VAL B C 1
ATOM 2307 O O . VAL B 1 38 ? -6.094 32.281 -3.594 1 94.94 38 VAL B O 1
ATOM 2310 N N . ASP B 1 39 ? -5.781 30.094 -3.008 1 92.38 39 ASP B N 1
ATOM 2311 C CA . ASP B 1 39 ? -5.559 29.672 -4.387 1 92.38 39 ASP B CA 1
ATOM 2312 C C . ASP B 1 39 ? -6.129 28.281 -4.637 1 92.38 39 ASP B C 1
ATOM 2314 O O . ASP B 1 39 ? -6.938 27.781 -3.852 1 92.38 39 ASP B O 1
ATOM 2318 N N . GLU B 1 40 ? -5.805 27.703 -5.781 1 91.12 40 GLU B N 1
ATOM 2319 C CA . GLU B 1 40 ? -6.418 26.438 -6.18 1 91.12 40 GLU B CA 1
ATOM 2320 C C . GLU B 1 40 ? -5.988 25.297 -5.262 1 91.12 40 GLU B C 1
ATOM 2322 O O . GLU B 1 40 ? -6.637 24.25 -5.215 1 91.12 40 GLU B O 1
ATOM 2327 N N . ASN B 1 41 ? -4.918 25.609 -4.488 1 87.62 41 ASN B N 1
ATOM 2328 C CA . ASN B 1 41 ? -4.355 24.516 -3.691 1 87.62 41 ASN B CA 1
ATOM 2329 C C . ASN B 1 41 ? -4.781 24.609 -2.23 1 87.62 41 ASN B C 1
ATOM 2331 O O . ASN B 1 41 ? -4.715 23.625 -1.492 1 87.62 41 ASN B O 1
ATOM 2335 N N . GLY B 1 42 ? -5.086 25.766 -1.81 1 90.75 42 GLY B N 1
ATOM 2336 C CA . GLY B 1 42 ? -5.453 25.906 -0.41 1 90.75 42 GLY B CA 1
ATOM 2337 C C . GLY B 1 42 ? -5.605 27.359 0.026 1 90.75 42 GLY B C 1
ATOM 2338 O O . GLY B 1 42 ? -5.789 28.25 -0.808 1 90.75 42 GLY B O 1
ATOM 2339 N N . ILE B 1 43 ? -5.676 27.5 1.338 1 92.12 43 ILE B N 1
ATOM 2340 C CA . ILE B 1 43 ? -5.887 28.828 1.92 1 92.12 43 ILE B CA 1
ATOM 2341 C C . ILE B 1 43 ? -4.664 29.219 2.74 1 92.12 43 ILE B C 1
ATOM 2343 O O . ILE B 1 43 ? -3.865 28.375 3.135 1 92.12 43 ILE B O 1
ATOM 2347 N N . PHE B 1 44 ? -4.516 30.531 2.904 1 92.5 44 PHE B N 1
ATOM 2348 C CA . PHE B 1 44 ? -3.455 31.094 3.723 1 92.5 44 PHE B CA 1
ATOM 2349 C C . PHE B 1 44 ? -4.039 31.922 4.859 1 92.5 44 PHE B C 1
ATOM 2351 O O . PHE B 1 44 ? -4.816 32.844 4.625 1 92.5 44 PHE B O 1
ATOM 2358 N N . ILE B 1 45 ? -3.74 31.547 6.023 1 91.25 45 ILE B N 1
ATOM 2359 C CA . ILE B 1 45 ? -4.227 32.25 7.199 1 91.25 45 ILE B CA 1
ATOM 2360 C C . ILE B 1 45 ? -3.061 32.969 7.898 1 91.25 45 ILE B C 1
ATOM 2362 O O . ILE B 1 45 ? -2.01 32.344 8.117 1 91.25 45 ILE B O 1
ATOM 2366 N N . GLU B 1 46 ? -3.338 34.156 8.141 1 91.62 46 GLU B N 1
ATOM 2367 C CA . GLU B 1 46 ? -2.291 35 8.727 1 91.62 46 GLU B CA 1
ATOM 2368 C C . GLU B 1 46 ? -2.635 35.406 10.156 1 91.62 46 GLU B C 1
ATOM 2370 O O . GLU B 1 46 ? -3.783 35.719 10.453 1 91.62 46 GLU B O 1
ATOM 2375 N N . TYR B 1 47 ? -1.661 35.312 11.023 1 87.88 47 TYR B N 1
ATOM 2376 C CA . TYR B 1 47 ? -1.712 35.812 12.383 1 87.88 47 TYR B CA 1
ATOM 2377 C C . TYR B 1 47 ? -0.375 36.438 12.781 1 87.88 47 TYR B C 1
ATOM 2379 O O . TYR B 1 47 ? 0.649 35.75 12.797 1 87.88 47 TYR B O 1
ATOM 2387 N N . GLN B 1 48 ? -0.542 37.719 13.047 1 81.94 48 GLN B N 1
ATOM 2388 C CA . GLN B 1 48 ? 0.664 38.5 13.312 1 81.94 48 GLN B CA 1
ATOM 2389 C C . GLN B 1 48 ? 1.669 38.375 12.172 1 81.94 48 GLN B C 1
ATOM 2391 O O . GLN B 1 48 ? 1.342 38.625 11.008 1 81.94 48 GLN B O 1
ATOM 2396 N N . ASP B 1 49 ? 2.822 37.812 12.281 1 80.69 49 ASP B N 1
ATOM 2397 C CA . ASP B 1 49 ? 3.826 37.719 11.227 1 80.69 49 ASP B CA 1
ATOM 2398 C C . ASP B 1 49 ? 4.02 36.281 10.773 1 80.69 49 ASP B C 1
ATOM 2400 O O . ASP B 1 49 ? 5.055 35.938 10.195 1 80.69 49 ASP B O 1
ATOM 2404 N N . ASN B 1 50 ? 2.922 35.625 11.062 1 83.19 50 ASN B N 1
ATOM 2405 C CA . ASN B 1 50 ? 3.006 34.219 10.656 1 83.19 50 ASN B CA 1
ATOM 2406 C C . ASN B 1 50 ? 1.881 33.875 9.688 1 83.19 50 ASN B C 1
ATOM 2408 O O . ASN B 1 50 ? 0.739 34.281 9.867 1 83.19 50 ASN B O 1
ATOM 2412 N N . VAL B 1 51 ? 2.215 33.25 8.625 1 86.5 51 VAL B N 1
ATOM 2413 C CA . VAL B 1 51 ? 1.229 32.781 7.66 1 86.5 51 VAL B CA 1
ATOM 2414 C C . VAL B 1 51 ? 1.306 31.266 7.551 1 86.5 51 VAL B C 1
ATOM 2416 O O . VAL B 1 51 ? 2.389 30.703 7.375 1 86.5 51 VAL B O 1
ATOM 2419 N N . ILE B 1 52 ? 0.131 30.625 7.707 1 84 52 ILE B N 1
ATOM 2420 C CA . ILE B 1 52 ? 0.098 29.188 7.516 1 84 52 ILE B CA 1
ATOM 2421 C C . ILE B 1 52 ? -0.751 28.844 6.293 1 84 52 ILE B C 1
ATOM 2423 O O . ILE B 1 52 ? -1.747 29.516 6.016 1 84 52 ILE B O 1
ATOM 2427 N N . GLN B 1 53 ? -0.27 27.906 5.578 1 85.5 53 GLN B N 1
ATOM 2428 C CA . GLN B 1 53 ? -1.042 27.406 4.449 1 85.5 53 GLN B CA 1
ATOM 2429 C C . GLN B 1 53 ? -1.769 26.109 4.824 1 85.5 53 GLN B C 1
ATOM 2431 O O . GLN B 1 53 ? -1.18 25.219 5.43 1 85.5 53 GLN B O 1
ATOM 2436 N N . ILE B 1 54 ? -2.988 26.031 4.543 1 85.12 54 ILE B N 1
ATOM 2437 C CA . ILE B 1 54 ? -3.803 24.844 4.715 1 85.12 54 ILE B CA 1
ATOM 2438 C C . ILE B 1 54 ? -4.277 24.344 3.352 1 85.12 54 ILE B C 1
ATOM 2440 O O . ILE B 1 54 ? -5.055 25.016 2.67 1 85.12 54 ILE B O 1
ATOM 2444 N N . PRO B 1 55 ? -3.781 23.203 2.994 1 85.38 55 PRO B N 1
ATOM 2445 C CA . PRO B 1 55 ? -4.164 22.703 1.671 1 85.38 55 PRO B CA 1
ATOM 2446 C C . PRO B 1 55 ? -5.609 22.219 1.623 1 85.38 55 PRO B C 1
ATOM 2448 O O . PRO B 1 55 ? -6.125 21.703 2.621 1 85.38 55 PRO B O 1
ATOM 2451 N N . PHE B 1 56 ? -6.188 22.422 0.373 1 85.06 56 PHE B N 1
ATOM 2452 C CA . PHE B 1 56 ? -7.477 21.781 0.123 1 85.06 56 PHE B CA 1
ATOM 2453 C C . PHE B 1 56 ? -7.312 20.266 -0.046 1 85.06 56 PHE B C 1
ATOM 2455 O O . PHE B 1 56 ? -6.191 19.781 -0.165 1 85.06 56 PHE B O 1
ATOM 2462 N N . GLU B 1 57 ? -8.422 19.578 0.009 1 75.5 57 GLU B N 1
ATOM 2463 C CA . GLU B 1 57 ? -8.422 18.141 -0.193 1 75.5 57 GLU B CA 1
ATOM 2464 C C . GLU B 1 57 ? -8.289 17.781 -1.672 1 75.5 57 GLU B C 1
ATOM 2466 O O . GLU B 1 57 ? -7.949 16.656 -2.018 1 75.5 57 GLU B O 1
ATOM 2471 N N . LYS B 1 58 ? -8.609 18.75 -2.451 1 78.56 58 LYS B N 1
ATOM 2472 C CA . LYS B 1 58 ? -8.469 18.641 -3.902 1 78.56 58 LYS B CA 1
ATOM 2473 C C . LYS B 1 58 ? -8.219 20.016 -4.523 1 78.56 58 LYS B C 1
ATOM 2475 O O . LYS B 1 58 ? -8.477 21.047 -3.898 1 78.56 58 LYS B O 1
ATOM 2480 N N . LYS B 1 59 ? -7.715 19.922 -5.73 1 82.88 59 LYS B N 1
ATOM 2481 C CA . LYS B 1 59 ? -7.52 21.188 -6.438 1 82.88 59 LYS B CA 1
ATOM 2482 C C . LYS B 1 59 ? -8.859 21.859 -6.746 1 82.88 59 LYS B C 1
ATOM 2484 O O . LYS B 1 59 ? -9.773 21.203 -7.258 1 82.88 59 LYS B O 1
ATOM 2489 N N . ILE B 1 60 ? -8.969 23.125 -6.32 1 90.06 60 ILE B N 1
ATOM 2490 C CA . ILE B 1 60 ? -10.18 23.891 -6.598 1 90.06 60 ILE B CA 1
ATOM 2491 C C . ILE B 1 60 ? -9.922 24.875 -7.727 1 90.06 60 ILE B C 1
ATOM 2493 O O . ILE B 1 60 ? -9.328 25.938 -7.508 1 90.06 60 ILE B O 1
ATOM 2497 N N . THR B 1 61 ? -10.406 24.531 -8.898 1 90.19 61 THR B N 1
ATOM 2498 C CA . THR B 1 61 ? -10.094 25.344 -10.07 1 90.19 61 THR B CA 1
ATOM 2499 C C . THR B 1 61 ? -11.109 26.469 -10.242 1 90.19 61 THR B C 1
ATOM 2501 O O . THR B 1 61 ? -10.812 27.5 -10.844 1 90.19 61 THR B O 1
ATOM 2504 N N . ASP B 1 62 ? -12.32 26.297 -9.766 1 92.81 62 ASP B N 1
ATOM 2505 C CA . ASP B 1 62 ? -13.383 27.297 -9.836 1 92.81 62 ASP B CA 1
ATOM 2506 C C . ASP B 1 62 ? -13.422 28.141 -8.57 1 92.81 62 ASP B C 1
ATOM 2508 O O . ASP B 1 62 ? -13.805 27.656 -7.504 1 92.81 62 ASP B O 1
ATOM 2512 N N . PRO B 1 63 ? -13.156 29.391 -8.703 1 91.44 63 PRO B N 1
ATOM 2513 C CA . PRO B 1 63 ? -13.141 30.25 -7.52 1 91.44 63 PRO B CA 1
ATOM 2514 C C . PRO B 1 63 ? -14.484 30.312 -6.809 1 91.44 63 PRO B C 1
ATOM 2516 O O . PRO B 1 63 ? -14.547 30.609 -5.613 1 91.44 63 PRO B O 1
ATOM 2519 N N . LEU B 1 64 ? -15.477 29.953 -7.5 1 92.31 64 LEU B N 1
ATOM 2520 C CA . LEU B 1 64 ? -16.812 29.969 -6.898 1 92.31 64 LEU B CA 1
ATOM 2521 C C . LEU B 1 64 ? -16.953 28.844 -5.875 1 92.31 64 LEU B C 1
ATOM 2523 O O . LEU B 1 64 ? -17.875 28.859 -5.051 1 92.31 64 LEU B O 1
ATOM 2527 N N . GLU B 1 65 ? -15.992 27.969 -5.902 1 93.19 65 GLU B N 1
ATOM 2528 C CA . GLU B 1 65 ? -16.062 26.812 -5.016 1 93.19 65 GLU B CA 1
ATOM 2529 C C . GLU B 1 65 ? -15.188 27 -3.783 1 93.19 65 GLU B C 1
ATOM 2531 O O . GLU B 1 65 ? -15.188 26.172 -2.877 1 93.19 65 GLU B O 1
ATOM 2536 N N . TYR B 1 66 ? -14.508 28.125 -3.705 1 93.5 66 TYR B N 1
ATOM 2537 C CA . TYR B 1 66 ? -13.578 28.344 -2.605 1 93.5 66 TYR B CA 1
ATOM 2538 C C . TYR B 1 66 ? -14.305 28.359 -1.267 1 93.5 66 TYR B C 1
ATOM 2540 O O . TYR B 1 66 ? -13.852 27.734 -0.304 1 93.5 66 TYR B O 1
ATOM 2548 N N . GLU B 1 67 ? -15.398 29.062 -1.253 1 93.12 67 GLU B N 1
ATOM 2549 C CA . GLU B 1 67 ? -16.125 29.156 0.009 1 93.12 67 GLU B CA 1
ATOM 2550 C C . GLU B 1 67 ? -16.531 27.781 0.516 1 93.12 67 GLU B C 1
ATOM 2552 O O . GLU B 1 67 ? -16.281 27.438 1.673 1 93.12 67 GLU B O 1
ATOM 2557 N N . ASP B 1 68 ? -17.062 27.016 -0.333 1 91.94 68 ASP B N 1
ATOM 2558 C CA . ASP B 1 68 ? -17.5 25.688 0.038 1 91.94 68 ASP B CA 1
ATOM 2559 C C . ASP B 1 68 ? -16.312 24.812 0.468 1 91.94 68 ASP B C 1
ATOM 2561 O O . ASP B 1 68 ? -16.406 24.047 1.429 1 91.94 68 ASP B O 1
ATOM 2565 N N . ALA B 1 69 ? -15.266 24.953 -0.248 1 90.19 69 ALA B N 1
ATOM 2566 C CA . ALA B 1 69 ? -14.07 24.188 0.067 1 90.19 69 ALA B CA 1
ATOM 2567 C C . ALA B 1 69 ? -13.531 24.547 1.448 1 90.19 69 ALA B C 1
ATOM 2569 O O . ALA B 1 69 ? -13.117 23.672 2.209 1 90.19 69 ALA B O 1
ATOM 2570 N N . ILE B 1 70 ? -13.617 25.797 1.757 1 90.5 70 ILE B N 1
ATOM 2571 C CA . ILE B 1 70 ? -13.109 26.266 3.041 1 90.5 70 ILE B CA 1
ATOM 2572 C C . ILE B 1 70 ? -14.023 25.781 4.164 1 90.5 70 ILE B C 1
ATOM 2574 O O . ILE B 1 70 ? -13.555 25.297 5.199 1 90.5 70 ILE B O 1
ATOM 2578 N N . ILE B 1 71 ? -15.289 25.844 3.953 1 87.31 71 ILE B N 1
ATOM 2579 C CA . ILE B 1 71 ? -16.25 25.375 4.941 1 87.31 71 ILE B CA 1
ATOM 2580 C C . ILE B 1 71 ? -16.062 23.891 5.188 1 87.31 71 ILE B C 1
ATOM 2582 O O . ILE B 1 71 ? -16.109 23.422 6.332 1 87.31 71 ILE B O 1
ATOM 2586 N N . LYS B 1 72 ? -15.82 23.219 4.125 1 82.5 72 LYS B N 1
ATOM 2587 C CA . LYS B 1 72 ? -15.594 21.781 4.234 1 82.5 72 LYS B CA 1
ATOM 2588 C C . LYS B 1 72 ? -14.352 21.469 5.066 1 82.5 72 LYS B C 1
ATOM 2590 O O . LYS B 1 72 ? -14.344 20.547 5.871 1 82.5 72 LYS B O 1
ATOM 2595 N N . LEU B 1 73 ? -13.305 22.234 4.809 1 82.5 73 LEU B N 1
ATOM 2596 C CA . LEU B 1 73 ? -12.086 22.094 5.602 1 82.5 73 LEU B CA 1
ATOM 2597 C C . LEU B 1 73 ? -12.391 22.219 7.09 1 82.5 73 LEU B C 1
ATOM 2599 O O . LEU B 1 73 ? -11.852 21.469 7.906 1 82.5 73 LEU B O 1
ATOM 2603 N N . CYS B 1 74 ? -13.25 23.156 7.379 1 78.12 74 CYS B N 1
ATOM 2604 C CA . CYS B 1 74 ? -13.586 23.422 8.773 1 78.12 74 CYS B CA 1
ATOM 2605 C C . CYS B 1 74 ? -14.469 22.312 9.344 1 78.12 74 CYS B C 1
ATOM 2607 O O . CYS B 1 74 ? -14.32 21.938 10.508 1 78.12 74 CYS B O 1
ATOM 2609 N N . SER B 1 75 ? -15.406 21.875 8.57 1 71.88 75 SER B N 1
ATOM 2610 C CA . SER B 1 75 ? -16.297 20.812 9.023 1 71.88 75 SER B CA 1
ATOM 2611 C C . SER B 1 75 ? -15.516 19.562 9.43 1 71.88 75 SER B C 1
ATOM 2613 O O . SER B 1 75 ? -15.906 18.859 10.367 1 71.88 75 SER B O 1
ATOM 2615 N N . ASN B 1 76 ? -14.469 19.391 8.789 1 64 76 ASN B N 1
ATOM 2616 C CA . ASN B 1 76 ? -13.617 18.25 9.109 1 64 76 ASN B CA 1
ATOM 2617 C C . ASN B 1 76 ? -12.953 18.406 10.477 1 64 76 ASN B C 1
ATOM 2619 O O . ASN B 1 76 ? -12.414 17.438 11.023 1 64 76 ASN B O 1
ATOM 2623 N N . THR B 1 77 ? -13.078 19.578 11.008 1 61.53 77 THR B N 1
ATOM 2624 C CA . THR B 1 77 ? -12.422 19.875 12.273 1 61.53 77 THR B CA 1
ATOM 2625 C C . THR B 1 77 ? -13.43 19.844 13.422 1 61.53 77 THR B C 1
ATOM 2627 O O . THR B 1 77 ? -13.047 19.828 14.594 1 61.53 77 THR B O 1
ATOM 2630 N N . LYS B 1 78 ? -14.75 19.875 13.125 1 59.84 78 LYS B N 1
ATOM 2631 C CA . LYS B 1 78 ? -15.766 19.953 14.18 1 59.84 78 LYS B CA 1
ATOM 2632 C C . LYS B 1 78 ? -16.172 18.562 14.656 1 59.84 78 LYS B C 1
ATOM 2634 O O . LYS B 1 78 ? -16.219 17.625 13.867 1 59.84 78 LYS B O 1
ATOM 2639 N N . ASN B 1 79 ? -16.141 18.5 15.953 1 60.41 79 ASN B N 1
ATOM 2640 C CA . ASN B 1 79 ? -16.594 17.297 16.625 1 60.41 79 ASN B CA 1
ATOM 2641 C C . ASN B 1 79 ? -18.047 16.969 16.281 1 60.41 79 ASN B C 1
ATOM 2643 O O . ASN B 1 79 ? -18.953 17.766 16.562 1 60.41 79 ASN B O 1
ATOM 2647 N N . THR B 1 80 ? -18.156 16.344 15.18 1 61.03 80 THR B N 1
ATOM 2648 C CA . THR B 1 80 ? -19.531 15.922 14.891 1 61.03 80 THR B CA 1
ATOM 2649 C C . THR B 1 80 ? -19.953 14.773 15.797 1 61.03 80 THR B C 1
ATOM 2651 O O . THR B 1 80 ? -19.125 13.945 16.188 1 61.03 80 THR B O 1
ATOM 2654 N N . LYS B 1 81 ? -21.109 14.922 16.469 1 66.25 81 LYS B N 1
ATOM 2655 C CA . LYS B 1 81 ? -21.703 13.852 17.281 1 66.25 81 LYS B CA 1
ATOM 2656 C C . LYS B 1 81 ? -22.25 12.734 16.391 1 66.25 81 LYS B C 1
ATOM 2658 O O . LYS B 1 81 ? -22.359 11.586 16.828 1 66.25 81 LYS B O 1
ATOM 2663 N N . ASP B 1 82 ? -22.422 12.969 15.188 1 80.62 82 ASP B N 1
ATOM 2664 C CA . ASP B 1 82 ? -22.953 11.945 14.289 1 80.62 82 ASP B CA 1
ATOM 2665 C C . ASP B 1 82 ? -21.922 11.539 13.25 1 80.62 82 ASP B C 1
ATOM 2667 O O . ASP B 1 82 ? -21.641 12.289 12.312 1 80.62 82 ASP B O 1
ATOM 2671 N N . PHE B 1 83 ? -21.391 10.281 13.523 1 89 83 PHE B N 1
ATOM 2672 C CA . PHE B 1 83 ? -20.297 9.805 12.68 1 89 83 PHE B CA 1
ATOM 2673 C C . PHE B 1 83 ? -20.828 8.914 11.562 1 89 83 PHE B C 1
ATOM 2675 O O . PHE B 1 83 ? -20.047 8.234 10.883 1 89 83 PHE B O 1
ATOM 2682 N N . SER B 1 84 ? -22.141 8.914 11.367 1 89.5 84 SER B N 1
ATOM 2683 C CA . SER B 1 84 ? -22.75 7.996 10.406 1 89.5 84 SER B CA 1
ATOM 2684 C C . SER B 1 84 ? -22.188 8.219 9 1 89.5 84 SER B C 1
ATOM 2686 O O . SER B 1 84 ? -21.906 7.262 8.281 1 89.5 84 SER B O 1
ATOM 2688 N N . LYS B 1 85 ? -22.047 9.438 8.602 1 89.88 85 LYS B N 1
ATOM 2689 C CA . LYS B 1 85 ? -21.531 9.75 7.27 1 89.88 85 LYS B CA 1
ATOM 2690 C C . LYS B 1 85 ? -20.078 9.328 7.121 1 89.88 85 LYS B C 1
ATOM 2692 O O . LYS B 1 85 ? -19.656 8.891 6.047 1 89.88 85 LYS B O 1
ATOM 2697 N N . ILE B 1 86 ? -19.297 9.484 8.172 1 91.94 86 ILE B N 1
ATOM 2698 C CA . ILE B 1 86 ? -17.906 9.078 8.18 1 91.94 86 ILE B CA 1
ATOM 2699 C C . ILE B 1 86 ? -17.797 7.559 8.055 1 91.94 86 ILE B C 1
ATOM 2701 O O . ILE B 1 86 ? -16.984 7.039 7.293 1 91.94 86 ILE B O 1
ATOM 2705 N N . GLU B 1 87 ? -18.703 6.879 8.797 1 94.56 87 GLU B N 1
ATOM 2706 C CA . GLU B 1 87 ? -18.734 5.422 8.75 1 94.56 87 GLU B CA 1
ATOM 2707 C C . GLU B 1 87 ? -19.109 4.918 7.363 1 94.56 87 GLU B C 1
ATOM 2709 O O . GLU B 1 87 ? -18.531 3.955 6.859 1 94.56 87 GLU B O 1
ATOM 2714 N N . GLU B 1 88 ? -20.047 5.555 6.789 1 95.81 88 GLU B N 1
ATOM 2715 C CA . GLU B 1 88 ? -20.422 5.203 5.426 1 95.81 88 GLU B CA 1
ATOM 2716 C C . GLU B 1 88 ? -19.266 5.406 4.453 1 95.81 88 GLU B C 1
ATOM 2718 O O . GLU B 1 88 ? -19.016 4.562 3.592 1 95.81 88 GLU B O 1
ATOM 2723 N N . SER B 1 89 ? -18.578 6.504 4.605 1 94.88 89 SER B N 1
ATOM 2724 C CA . SER B 1 89 ? -17.438 6.793 3.756 1 94.88 89 SER B CA 1
ATOM 2725 C C . SER B 1 89 ? -16.328 5.762 3.957 1 94.88 89 SER B C 1
ATOM 2727 O O . SER B 1 89 ? -15.656 5.371 3.002 1 94.88 89 SER B O 1
ATOM 2729 N N . LEU B 1 90 ? -16.188 5.316 5.18 1 96.62 90 LEU B N 1
ATOM 2730 C CA . LEU B 1 90 ? -15.195 4.289 5.5 1 96.62 90 LEU B CA 1
ATOM 2731 C C . LEU B 1 90 ? -15.516 2.984 4.777 1 96.62 90 LEU B C 1
ATOM 2733 O O . LEU B 1 90 ? -14.648 2.406 4.121 1 96.62 90 LEU B O 1
ATOM 2737 N N . ILE B 1 91 ? -16.75 2.568 4.883 1 96.94 91 ILE B N 1
ATOM 2738 C CA . ILE B 1 91 ? -17.172 1.313 4.27 1 96.94 91 ILE B CA 1
ATOM 2739 C C . ILE B 1 91 ? -17.031 1.403 2.754 1 96.94 91 ILE B C 1
ATOM 2741 O O . ILE B 1 91 ? -16.516 0.481 2.115 1 96.94 91 ILE B O 1
ATOM 2745 N N . LYS B 1 92 ? -17.422 2.541 2.174 1 97.44 92 LYS B N 1
ATOM 2746 C CA . LYS B 1 92 ? -17.281 2.752 0.735 1 97.44 92 LYS B CA 1
ATOM 2747 C C . LYS B 1 92 ? -15.82 2.703 0.312 1 97.44 92 LYS B C 1
ATOM 2749 O O . LYS B 1 92 ? -15.492 2.135 -0.729 1 97.44 92 LYS B O 1
ATOM 2754 N N . PHE B 1 93 ? -15.008 3.299 1.119 1 97.94 93 PHE B N 1
ATOM 2755 C CA . PHE B 1 93 ? -13.578 3.324 0.838 1 97.94 93 PHE B CA 1
ATOM 2756 C C . PHE B 1 93 ? -13 1.913 0.843 1 97.94 93 PHE B C 1
ATOM 2758 O O . PHE B 1 93 ? -12.352 1.5 -0.12 1 97.94 93 PHE B O 1
ATOM 2765 N N . ILE B 1 94 ? -13.312 1.115 1.892 1 98.06 94 ILE B N 1
ATOM 2766 C CA . ILE B 1 94 ? -12.805 -0.248 2.004 1 98.06 94 ILE B CA 1
ATOM 2767 C C . ILE B 1 94 ? -13.32 -1.087 0.835 1 98.06 94 ILE B C 1
ATOM 2769 O O . ILE B 1 94 ? -12.547 -1.8 0.191 1 98.06 94 ILE B O 1
ATOM 2773 N N . ASP B 1 95 ? -14.57 -0.896 0.508 1 97.31 95 ASP B N 1
ATOM 2774 C CA . ASP B 1 95 ? -15.195 -1.686 -0.549 1 97.31 95 ASP B CA 1
ATOM 2775 C C . ASP B 1 95 ? -14.648 -1.298 -1.921 1 97.31 95 ASP B C 1
ATOM 2777 O O . ASP B 1 95 ? -14.797 -2.047 -2.889 1 97.31 95 ASP B O 1
ATOM 2781 N N . SER B 1 96 ? -14.062 -0.13 -2.004 1 97.69 96 SER B N 1
ATOM 2782 C CA . SER B 1 96 ? -13.5 0.315 -3.275 1 97.69 96 SER B CA 1
ATOM 2783 C C . SER B 1 96 ? -12.125 -0.309 -3.52 1 97.69 96 SER B C 1
ATOM 2785 O O . SER B 1 96 ? -11.586 -0.215 -4.621 1 97.69 96 SER B O 1
ATOM 2787 N N . LYS B 1 97 ? -11.531 -0.906 -2.535 1 97.94 97 LYS B N 1
ATOM 2788 C CA . LYS B 1 97 ? -10.227 -1.558 -2.674 1 97.94 97 LYS B CA 1
ATOM 2789 C C . LYS B 1 97 ? -10.391 -3.023 -3.064 1 97.94 97 LYS B C 1
ATOM 2791 O O . LYS B 1 97 ? -11.398 -3.65 -2.746 1 97.94 97 LYS B O 1
ATOM 2796 N N . LYS B 1 98 ? -9.352 -3.525 -3.746 1 97.81 98 LYS B N 1
ATOM 2797 C CA . LYS B 1 98 ? -9.352 -4.922 -4.168 1 97.81 98 LYS B CA 1
ATOM 2798 C C . LYS B 1 98 ? -8.391 -5.754 -3.324 1 97.81 98 LYS B C 1
ATOM 2800 O O . LYS B 1 98 ? -8.516 -6.98 -3.264 1 97.81 98 LYS B O 1
ATOM 2805 N N . THR B 1 99 ? -7.363 -5.133 -2.816 1 98.38 99 THR B N 1
ATOM 2806 C CA . THR B 1 99 ? -6.34 -5.801 -2.02 1 98.38 99 THR B CA 1
ATOM 2807 C C . THR B 1 99 ? -6.113 -5.062 -0.704 1 98.38 99 THR B C 1
ATOM 2809 O O . THR B 1 99 ? -6.562 -3.926 -0.538 1 98.38 99 THR B O 1
ATOM 2812 N N . VAL B 1 100 ? -5.535 -5.695 0.236 1 98.62 100 VAL B N 1
ATOM 2813 C CA . VAL B 1 100 ? -5.211 -5.129 1.541 1 98.62 100 VAL B CA 1
ATOM 2814 C C . VAL B 1 100 ? -3.736 -5.379 1.86 1 98.62 100 VAL B C 1
ATOM 2816 O O . VAL B 1 100 ? -3.197 -6.441 1.549 1 98.62 100 VAL B O 1
ATOM 2819 N N . ILE B 1 101 ? -3.074 -4.352 2.449 1 98.69 101 ILE B N 1
ATOM 2820 C CA . ILE B 1 101 ? -1.703 -4.484 2.93 1 98.69 101 ILE B CA 1
ATOM 2821 C C . ILE B 1 101 ? -1.697 -5.199 4.277 1 98.69 101 ILE B C 1
ATOM 2823 O O . ILE B 1 101 ? -2.535 -4.918 5.141 1 98.69 101 ILE B O 1
ATOM 2827 N N . ILE B 1 102 ? -0.755 -6.047 4.465 1 98.19 102 ILE B N 1
ATOM 2828 C CA . ILE B 1 102 ? -0.676 -6.848 5.684 1 98.19 102 ILE B CA 1
ATOM 2829 C C . ILE B 1 102 ? 0.701 -6.68 6.32 1 98.19 102 ILE B C 1
ATOM 2831 O O . ILE B 1 102 ? 1.726 -6.855 5.656 1 98.19 102 ILE B O 1
ATOM 2835 N N . SER B 1 103 ? 0.727 -6.277 7.527 1 97.19 103 SER B N 1
ATOM 2836 C CA . SER B 1 103 ? 1.94 -6.281 8.336 1 97.19 103 SER B CA 1
ATOM 2837 C C . SER B 1 103 ? 1.879 -7.352 9.422 1 97.19 103 SER B C 1
ATOM 2839 O O . SER B 1 103 ? 0.953 -7.371 10.234 1 97.19 103 SER B O 1
ATOM 2841 N N . SER B 1 104 ? 2.762 -8.227 9.375 1 96.69 104 SER B N 1
ATOM 2842 C CA . SER B 1 104 ? 2.852 -9.297 10.352 1 96.69 104 SER B CA 1
ATOM 2843 C C . SER B 1 104 ? 4.273 -9.445 10.883 1 96.69 104 SER B C 1
ATOM 2845 O O . SER B 1 104 ? 5.188 -8.758 10.422 1 96.69 104 SER B O 1
ATOM 2847 N N . TYR B 1 105 ? 4.414 -10.227 11.922 1 93.31 105 TYR B N 1
ATOM 2848 C CA . TYR B 1 105 ? 5.691 -10.352 12.617 1 93.31 105 TYR B CA 1
ATOM 2849 C C . TYR B 1 105 ? 6.129 -11.805 12.703 1 93.31 105 TYR B C 1
ATOM 2851 O O . TYR B 1 105 ? 5.332 -12.68 13.047 1 93.31 105 TYR B O 1
ATOM 2859 N N . ASN B 1 106 ? 7.383 -12.039 12.234 1 89.06 106 ASN B N 1
ATOM 2860 C CA . ASN B 1 106 ? 7.965 -13.375 12.297 1 89.06 106 ASN B CA 1
ATOM 2861 C C . ASN B 1 106 ? 9.367 -13.352 12.906 1 89.06 106 ASN B C 1
ATOM 2863 O O . ASN B 1 106 ? 10.32 -12.906 12.258 1 89.06 106 ASN B O 1
ATOM 2867 N N . ASP B 1 107 ? 9.531 -13.969 14.078 1 83.5 107 ASP B N 1
ATOM 2868 C CA . ASP B 1 107 ? 10.812 -14.203 14.727 1 83.5 107 ASP B CA 1
ATOM 2869 C C . ASP B 1 107 ? 11.68 -12.945 14.711 1 83.5 107 ASP B C 1
ATOM 2871 O O . ASP B 1 107 ? 12.812 -12.977 14.227 1 83.5 107 ASP B O 1
ATOM 2875 N N . GLY B 1 108 ? 11.156 -11.836 15.109 1 86.56 108 GLY B N 1
ATOM 2876 C CA . GLY B 1 108 ? 11.953 -10.633 15.289 1 86.56 108 GLY B CA 1
ATOM 2877 C C . GLY B 1 108 ? 11.938 -9.719 14.078 1 86.56 108 GLY B C 1
ATOM 2878 O O . GLY B 1 108 ? 12.562 -8.656 14.094 1 86.56 108 GLY B O 1
ATOM 2879 N N . THR B 1 109 ? 11.234 -10.125 13.062 1 90.12 109 THR B N 1
ATOM 2880 C CA . THR B 1 109 ? 11.242 -9.312 11.852 1 90.12 109 THR B CA 1
ATOM 2881 C C . THR B 1 109 ? 9.82 -9.023 11.383 1 90.12 109 THR B C 1
ATOM 2883 O O . THR B 1 109 ? 8.953 -9.906 11.422 1 90.12 109 THR B O 1
ATOM 2886 N N . CYS B 1 110 ? 9.609 -7.812 10.984 1 94.06 110 CYS B N 1
ATOM 2887 C CA . CYS B 1 110 ? 8.328 -7.449 10.383 1 94.06 110 CYS B CA 1
ATOM 2888 C C . CYS B 1 110 ? 8.25 -7.91 8.938 1 94.06 110 CYS B C 1
ATOM 2890 O O . CYS B 1 110 ? 9.25 -7.879 8.219 1 94.06 110 CYS B O 1
ATOM 2892 N N . VAL B 1 111 ? 7.121 -8.359 8.562 1 95.19 111 VAL B N 1
ATOM 2893 C CA . VAL B 1 111 ? 6.875 -8.82 7.199 1 95.19 111 VAL B CA 1
ATOM 2894 C C . VAL B 1 111 ? 5.754 -7.996 6.566 1 95.19 111 VAL B C 1
ATOM 2896 O O . VAL B 1 111 ? 4.664 -7.891 7.129 1 95.19 111 VAL B O 1
ATOM 2899 N N . SER B 1 112 ? 6.102 -7.371 5.438 1 96.94 112 SER B N 1
ATOM 2900 C CA . SER B 1 112 ? 5.086 -6.684 4.652 1 96.94 112 SER B CA 1
ATOM 2901 C C . SER B 1 112 ? 4.609 -7.547 3.488 1 96.94 112 SER B C 1
ATOM 2903 O O . SER B 1 112 ? 5.422 -8.156 2.791 1 96.94 112 SER B O 1
ATOM 2905 N N . SER B 1 113 ? 3.326 -7.582 3.348 1 97.12 113 SER B N 1
ATOM 2906 C CA . SER B 1 113 ? 2.721 -8.305 2.234 1 97.12 113 SER B CA 1
ATOM 2907 C C . SER B 1 113 ? 1.371 -7.703 1.854 1 97.12 113 SER B C 1
ATOM 2909 O O . SER B 1 113 ? 1.009 -6.625 2.332 1 97.12 113 SER B O 1
ATOM 2911 N N . TYR B 1 114 ? 0.753 -8.281 0.9 1 98 114 TYR B N 1
ATOM 2912 C CA . TYR B 1 114 ? -0.604 -7.91 0.519 1 98 114 TYR B CA 1
ATOM 2913 C C . TYR B 1 114 ? -1.387 -9.125 0.029 1 98 114 TYR B C 1
ATOM 2915 O O . TYR B 1 114 ? -0.806 -10.172 -0.247 1 98 114 TYR B O 1
ATOM 2923 N N . ALA B 1 115 ? -2.664 -8.992 -0.049 1 97.94 115 ALA B N 1
ATOM 2924 C CA . ALA B 1 115 ? -3.516 -10.055 -0.59 1 97.94 115 ALA B CA 1
ATOM 2925 C C . ALA B 1 115 ? -4.84 -9.484 -1.094 1 97.94 115 ALA B C 1
ATOM 2927 O O . ALA B 1 115 ? -5.367 -8.523 -0.526 1 97.94 115 ALA B O 1
ATOM 2928 N N . PRO B 1 116 ? -5.332 -10.07 -2.201 1 97.75 116 PRO B N 1
ATOM 2929 C CA . PRO B 1 116 ? -6.73 -9.781 -2.518 1 97.75 116 PRO B CA 1
ATOM 2930 C C . PRO B 1 116 ? -7.684 -10.172 -1.392 1 97.75 116 PRO B C 1
ATOM 2932 O O . PRO B 1 116 ? -7.418 -11.125 -0.658 1 97.75 116 PRO B O 1
ATOM 2935 N N . PHE B 1 117 ? -8.82 -9.414 -1.28 1 98.5 117 PHE B N 1
ATOM 2936 C CA . PHE B 1 117 ? -9.719 -9.742 -0.181 1 98.5 117 PHE B CA 1
ATOM 2937 C C . PHE B 1 117 ? -11.172 -9.656 -0.627 1 98.5 117 PHE B C 1
ATOM 2939 O O . PHE B 1 117 ? -11.477 -9.047 -1.655 1 98.5 117 PHE B O 1
ATOM 2946 N N . VAL B 1 118 ? -11.984 -10.32 0.133 1 97.88 118 VAL B N 1
ATOM 2947 C CA . VAL B 1 118 ? -13.438 -10.164 0.127 1 97.88 118 VAL B CA 1
ATOM 2948 C C . VAL B 1 118 ? -13.914 -9.727 1.508 1 97.88 118 VAL B C 1
ATOM 2950 O O . VAL B 1 118 ? -13.438 -10.227 2.527 1 97.88 118 VAL B O 1
ATOM 2953 N N . ARG B 1 119 ? -14.766 -8.734 1.473 1 97.62 119 ARG B N 1
ATOM 2954 C CA . ARG B 1 119 ? -15.344 -8.312 2.746 1 97.62 119 ARG B CA 1
ATOM 2955 C C . ARG B 1 119 ? -16.766 -8.844 2.908 1 97.62 119 ARG B C 1
ATOM 2957 O O . ARG B 1 119 ? -17.562 -8.766 1.979 1 97.62 119 ARG B O 1
ATOM 2964 N N . GLU B 1 120 ? -17.047 -9.445 3.992 1 96.19 120 GLU B N 1
ATOM 2965 C CA . GLU B 1 120 ? -18.391 -9.797 4.445 1 96.19 120 GLU B CA 1
ATOM 2966 C C . GLU B 1 120 ? -18.688 -9.195 5.812 1 96.19 120 GLU B C 1
ATOM 2968 O O . GLU B 1 120 ? -18.203 -9.695 6.836 1 96.19 120 GLU B O 1
ATOM 2973 N N . ASP B 1 121 ? -19.453 -8.141 5.832 1 93.38 121 ASP B N 1
ATOM 2974 C CA . ASP B 1 121 ? -19.734 -7.402 7.059 1 93.38 121 ASP B CA 1
ATOM 2975 C C . ASP B 1 121 ? -18.453 -6.895 7.703 1 93.38 121 ASP B C 1
ATOM 2977 O O . ASP B 1 121 ? -17.719 -6.109 7.102 1 93.38 121 ASP B O 1
ATOM 2981 N N . ASN B 1 122 ? -18.188 -7.371 8.922 1 94.06 122 ASN B N 1
ATOM 2982 C CA . ASN B 1 122 ? -17 -6.898 9.625 1 94.06 122 ASN B CA 1
ATOM 2983 C C . ASN B 1 122 ? -15.836 -7.871 9.469 1 94.06 122 ASN B C 1
ATOM 2985 O O . ASN B 1 122 ? -14.867 -7.809 10.227 1 94.06 122 ASN B O 1
ATOM 2989 N N . LYS B 1 123 ? -15.953 -8.742 8.453 1 96.88 123 LYS B N 1
ATOM 2990 C CA . LYS B 1 123 ? -14.914 -9.742 8.242 1 96.88 123 LYS B CA 1
ATOM 2991 C C . LYS B 1 123 ? -14.203 -9.523 6.91 1 96.88 123 LYS B C 1
ATOM 2993 O O . LYS B 1 123 ? -14.836 -9.172 5.914 1 96.88 123 LYS B O 1
ATOM 2998 N N . ILE B 1 124 ? -12.961 -9.719 6.953 1 98.19 124 ILE B N 1
ATOM 2999 C CA . ILE B 1 124 ? -12.117 -9.703 5.766 1 98.19 124 ILE B CA 1
ATOM 3000 C C . ILE B 1 124 ? -11.57 -11.102 5.504 1 98.19 124 ILE B C 1
ATOM 3002 O O . ILE B 1 124 ? -11.023 -11.742 6.406 1 98.19 124 ILE B O 1
ATOM 3006 N N . PHE B 1 125 ? -11.773 -11.609 4.328 1 98.62 125 PHE B N 1
ATOM 3007 C CA . PHE B 1 125 ? -11.219 -12.898 3.912 1 98.62 125 PHE B CA 1
ATOM 3008 C C . PHE B 1 125 ? -10.164 -12.711 2.83 1 98.62 125 PHE B C 1
ATOM 3010 O O . PHE B 1 125 ? -10.422 -12.07 1.806 1 98.62 125 PHE B O 1
ATOM 3017 N N . ILE B 1 126 ? -8.984 -13.242 3.104 1 98.25 126 ILE B N 1
ATOM 3018 C CA . ILE B 1 126 ? -7.938 -13.227 2.092 1 98.25 126 ILE B CA 1
ATOM 3019 C C . ILE B 1 126 ? -7.555 -14.656 1.722 1 98.25 126 ILE B C 1
ATOM 3021 O O . ILE B 1 126 ? -7.93 -15.609 2.412 1 98.25 126 ILE B O 1
ATOM 3025 N N . THR B 1 127 ? -6.859 -14.812 0.584 1 96.31 127 THR B N 1
ATOM 3026 C CA . THR B 1 127 ? -6.25 -16.078 0.199 1 96.31 127 THR B CA 1
ATOM 3027 C C . THR B 1 127 ? -4.742 -15.93 0.032 1 96.31 127 THR B C 1
ATOM 3029 O O . THR B 1 127 ? -4.27 -14.945 -0.543 1 96.31 127 THR B O 1
ATOM 3032 N N . ILE B 1 128 ? -4.035 -16.859 0.613 1 94.69 128 ILE B N 1
ATOM 3033 C CA . ILE B 1 128 ? -2.584 -16.797 0.507 1 94.69 128 ILE B CA 1
ATOM 3034 C C . ILE B 1 128 ? -2.033 -18.203 0.249 1 94.69 128 ILE B C 1
ATOM 3036 O O . ILE B 1 128 ? -2.668 -19.203 0.598 1 94.69 128 ILE B O 1
ATOM 3040 N N . SER B 1 129 ? -0.877 -18.203 -0.371 1 91.25 129 SER B N 1
ATOM 3041 C CA . SER B 1 129 ? -0.179 -19.469 -0.578 1 91.25 129 SER B CA 1
ATOM 3042 C C . SER B 1 129 ? 0.55 -19.906 0.687 1 91.25 129 SER B C 1
ATOM 3044 O O . SER B 1 129 ? 1.188 -19.094 1.357 1 91.25 129 SER B O 1
ATOM 3046 N N . LYS B 1 130 ? 0.557 -21.188 0.977 1 90.19 130 LYS B N 1
ATOM 3047 C CA . LYS B 1 130 ? 1.237 -21.766 2.133 1 90.19 130 LYS B CA 1
ATOM 3048 C C . LYS B 1 130 ? 2.752 -21.703 1.96 1 90.19 130 LYS B C 1
ATOM 3050 O O . LYS B 1 130 ? 3.498 -21.844 2.932 1 90.19 130 LYS B O 1
ATOM 3055 N N . ILE B 1 131 ? 3.154 -21.5 0.768 1 82.38 131 ILE B N 1
ATOM 3056 C CA . ILE B 1 131 ? 4.59 -21.531 0.502 1 82.38 131 ILE B CA 1
ATOM 3057 C C . ILE B 1 131 ? 5.148 -20.109 0.542 1 82.38 131 ILE B C 1
ATOM 3059 O O . ILE B 1 131 ? 6.363 -19.906 0.511 1 82.38 131 ILE B O 1
ATOM 3063 N N . ALA B 1 132 ? 4.305 -19.156 0.561 1 84.25 132 ALA B N 1
ATOM 3064 C CA . ALA B 1 132 ? 4.75 -17.766 0.609 1 84.25 132 ALA B CA 1
ATOM 3065 C C . ALA B 1 132 ? 5.332 -17.422 1.977 1 84.25 132 ALA B C 1
ATOM 3067 O O . ALA B 1 132 ? 4.836 -17.875 3.006 1 84.25 132 ALA B O 1
ATOM 3068 N N . PRO B 1 133 ? 6.336 -16.594 1.996 1 79.69 133 PRO B N 1
ATOM 3069 C CA . PRO B 1 133 ? 6.957 -16.219 3.268 1 79.69 133 PRO B CA 1
ATOM 3070 C C . PRO B 1 133 ? 5.961 -15.633 4.266 1 79.69 133 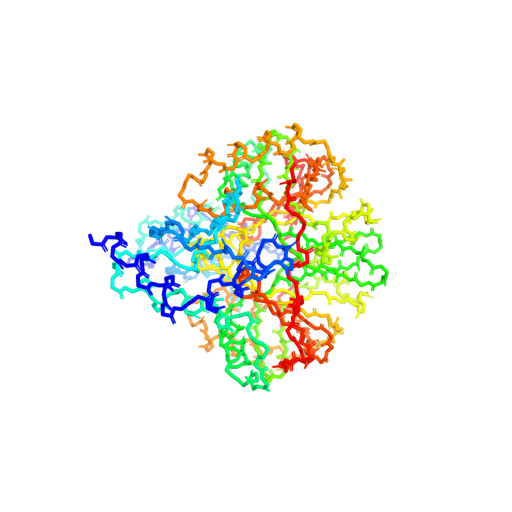PRO B C 1
ATOM 3072 O O . PRO B 1 133 ? 6.09 -15.844 5.473 1 79.69 133 PRO B O 1
ATOM 3075 N N . HIS B 1 134 ? 4.984 -14.93 3.748 1 86.88 134 HIS B N 1
ATOM 3076 C CA . HIS B 1 134 ? 4.059 -14.281 4.668 1 86.88 134 HIS B CA 1
ATOM 3077 C C . HIS B 1 134 ? 3.105 -15.289 5.297 1 86.88 134 HIS B C 1
ATOM 3079 O O . HIS B 1 134 ? 2.451 -14.984 6.301 1 86.88 134 HIS B O 1
ATOM 3085 N N . PHE B 1 135 ? 3.018 -16.484 4.762 1 92 135 PHE B N 1
ATOM 3086 C CA . PHE B 1 135 ? 2.203 -17.516 5.398 1 92 135 PHE B CA 1
ATOM 3087 C C . PHE B 1 135 ? 2.717 -17.812 6.801 1 92 135 PHE B C 1
ATOM 3089 O O . PHE B 1 135 ? 1.937 -17.875 7.754 1 92 135 PHE B O 1
ATOM 3096 N N . LYS B 1 136 ? 3.977 -17.969 6.879 1 90.38 136 LYS B N 1
ATOM 3097 C CA . LYS B 1 136 ? 4.598 -18.312 8.156 1 90.38 136 LYS B CA 1
ATOM 3098 C C . LYS B 1 136 ? 4.359 -17.219 9.195 1 90.38 136 LYS B C 1
ATOM 3100 O O . LYS B 1 136 ? 3.957 -17.516 10.32 1 90.38 136 LYS B O 1
ATOM 3105 N N . SER B 1 137 ? 4.598 -16.016 8.812 1 93.19 137 SER B N 1
ATOM 3106 C CA . SER B 1 137 ? 4.426 -14.906 9.75 1 93.19 137 SER B CA 1
ATOM 3107 C C . SER B 1 137 ? 2.973 -14.781 10.203 1 93.19 137 SER B C 1
ATOM 3109 O O . SER B 1 137 ? 2.701 -14.57 11.391 1 93.19 137 SER B O 1
ATOM 3111 N N . LEU B 1 138 ? 2.061 -15.008 9.289 1 94.56 138 LEU B N 1
ATOM 3112 C CA . LEU B 1 138 ? 0.645 -14.891 9.617 1 94.56 138 LEU B CA 1
ATOM 3113 C C . LEU B 1 138 ? 0.196 -16.031 10.523 1 94.56 138 LEU B C 1
ATOM 3115 O O . LEU B 1 138 ? -0.726 -15.859 11.328 1 94.56 138 LEU B O 1
ATOM 3119 N N . SER B 1 139 ? 0.848 -17.156 10.367 1 93.25 139 SER B N 1
ATOM 3120 C CA . SER B 1 139 ? 0.46 -18.328 11.141 1 93.25 139 SER B CA 1
ATOM 3121 C C . SER B 1 139 ? 0.901 -18.203 12.594 1 93.25 139 SER B C 1
ATOM 3123 O O . SER B 1 139 ? 0.345 -18.859 13.477 1 93.25 139 SER B O 1
ATOM 3125 N N . ILE B 1 140 ? 1.838 -17.328 12.875 1 90.31 140 ILE B N 1
ATOM 3126 C CA . ILE B 1 140 ? 2.4 -17.25 14.219 1 90.31 140 ILE B CA 1
ATOM 3127 C C . ILE B 1 140 ? 1.964 -15.945 14.891 1 90.31 140 ILE B C 1
ATOM 3129 O O . ILE B 1 140 ? 1.806 -15.891 16.109 1 90.31 140 ILE B O 1
ATOM 3133 N N . ASP B 1 141 ? 1.8 -14.906 14.109 1 86.19 141 ASP B N 1
ATOM 3134 C CA . ASP B 1 141 ? 1.489 -13.578 14.633 1 86.19 141 ASP B CA 1
ATOM 3135 C C . ASP B 1 141 ? 0.014 -13.469 15.008 1 86.19 141 ASP B C 1
ATOM 3137 O O . ASP B 1 141 ? -0.863 -13.648 14.156 1 86.19 141 ASP B O 1
ATOM 3141 N N . LYS B 1 142 ? -0.243 -13.062 16.203 1 89.69 142 LYS B N 1
ATOM 3142 C CA . LYS B 1 142 ? -1.621 -12.93 16.672 1 89.69 142 LYS B CA 1
ATOM 3143 C C . LYS B 1 142 ? -2.105 -11.484 16.547 1 89.69 142 LYS B C 1
ATOM 3145 O O . LYS B 1 142 ? -3.303 -11.219 16.656 1 89.69 142 LYS B O 1
ATOM 3150 N N . ASN B 1 143 ? -1.178 -10.594 16.375 1 92.31 143 ASN B N 1
ATOM 3151 C CA . ASN B 1 143 ? -1.514 -9.172 16.281 1 92.31 143 ASN B CA 1
ATOM 3152 C C . ASN B 1 143 ? -1.038 -8.578 14.953 1 92.31 143 ASN B C 1
ATOM 3154 O O . ASN B 1 143 ? -0.077 -7.809 14.922 1 92.31 143 ASN B O 1
ATOM 3158 N N . VAL B 1 144 ? -1.789 -8.812 13.938 1 95.69 144 VAL B N 1
ATOM 3159 C CA . VAL B 1 144 ? -1.493 -8.43 12.562 1 95.69 144 VAL B CA 1
ATOM 3160 C C . VAL B 1 144 ? -2.145 -7.078 12.258 1 95.69 144 VAL B C 1
ATOM 3162 O O . VAL B 1 144 ? -3.207 -6.758 12.789 1 95.69 144 VAL B O 1
ATOM 3165 N N . SER B 1 145 ? -1.474 -6.254 11.492 1 96.69 145 SER B N 1
ATOM 3166 C CA . SER B 1 145 ? -2.059 -4.996 11.047 1 96.69 145 SER B CA 1
ATOM 3167 C C . SER B 1 145 ? -2.516 -5.078 9.594 1 96.69 145 SER B C 1
ATOM 3169 O O . SER B 1 145 ? -1.758 -5.512 8.727 1 96.69 145 SER B O 1
ATOM 3171 N N . LEU B 1 146 ? -3.764 -4.742 9.328 1 97.88 146 LEU B N 1
ATOM 3172 C CA . LEU B 1 146 ? -4.281 -4.555 7.98 1 97.88 146 LEU B CA 1
ATOM 3173 C C . LEU B 1 146 ? -4.363 -3.074 7.629 1 97.88 146 LEU B C 1
ATOM 3175 O O . LEU B 1 146 ? -4.77 -2.258 8.461 1 97.88 146 LEU B O 1
ATOM 3179 N N . MET B 1 147 ? -3.986 -2.727 6.426 1 98.44 147 MET B N 1
ATOM 3180 C CA . MET B 1 147 ? -4.141 -1.348 5.969 1 98.44 147 MET B CA 1
ATOM 3181 C C . MET B 1 147 ? -4.754 -1.301 4.574 1 98.44 147 MET B C 1
ATOM 3183 O O . MET B 1 147 ? -4.207 -1.88 3.631 1 98.44 147 MET B O 1
ATOM 3187 N N . PHE B 1 148 ? -5.926 -0.731 4.527 1 98.69 148 PHE B N 1
ATOM 3188 C CA . PHE B 1 148 ? -6.504 -0.315 3.254 1 98.69 148 PHE B CA 1
ATOM 3189 C C . PHE B 1 148 ? -6.02 1.078 2.871 1 98.69 148 PHE B C 1
ATOM 3191 O O . PHE B 1 148 ? -6.133 2.02 3.658 1 98.69 148 PHE B O 1
ATOM 3198 N N . ILE B 1 149 ? -5.461 1.19 1.654 1 98.62 149 ILE B N 1
ATOM 3199 C CA . ILE B 1 149 ? -4.848 2.479 1.343 1 98.62 149 ILE B CA 1
ATOM 3200 C C . ILE B 1 149 ? -5.113 2.834 -0.119 1 98.62 149 ILE B C 1
ATOM 3202 O O . ILE B 1 149 ? -5.062 1.967 -0.995 1 98.62 149 ILE B O 1
ATOM 3206 N N . GLN B 1 150 ? -5.379 4.062 -0.354 1 97.94 150 GLN B N 1
ATOM 3207 C CA . GLN B 1 150 ? -5.629 4.637 -1.672 1 97.94 150 GLN B CA 1
ATOM 3208 C C . GLN B 1 150 ? -4.406 4.5 -2.574 1 97.94 150 GLN B C 1
ATOM 3210 O O . GLN B 1 150 ? -3.271 4.652 -2.117 1 97.94 150 GLN B O 1
ATOM 3215 N N . ASP B 1 151 ? -4.629 4.23 -3.875 1 97.94 151 ASP B N 1
ATOM 3216 C CA . ASP B 1 151 ? -3.531 4.258 -4.84 1 97.94 151 ASP B CA 1
ATOM 3217 C C . ASP B 1 151 ? -2.834 5.617 -4.836 1 97.94 151 ASP B C 1
ATOM 3219 O O . ASP B 1 151 ? -3.49 6.66 -4.754 1 97.94 151 ASP B O 1
ATOM 3223 N N . GLU B 1 152 ? -1.496 5.574 -4.879 1 96.25 152 GLU B N 1
ATOM 3224 C CA . GLU B 1 152 ? -0.731 6.812 -4.773 1 96.25 152 GLU B CA 1
ATOM 3225 C C . GLU B 1 152 ? -1.12 7.797 -5.875 1 96.25 152 GLU B C 1
ATOM 3227 O O . GLU B 1 152 ? -1.222 9 -5.629 1 96.25 152 GLU B O 1
ATOM 3232 N N . LYS B 1 153 ? -1.421 7.32 -7.098 1 93.38 153 LYS B N 1
ATOM 3233 C CA . LYS B 1 153 ? -1.704 8.203 -8.227 1 93.38 153 LYS B CA 1
ATOM 3234 C C . LYS B 1 153 ? -3.049 8.906 -8.055 1 93.38 153 LYS B C 1
ATOM 3236 O O . LYS B 1 153 ? -3.324 9.906 -8.719 1 93.38 153 LYS B O 1
ATOM 3241 N N . ASP B 1 154 ? -3.934 8.359 -7.219 1 93.38 154 ASP B N 1
ATOM 3242 C CA . ASP B 1 154 ? -5.258 8.938 -7.008 1 93.38 154 ASP B CA 1
ATOM 3243 C C . ASP B 1 154 ? -5.254 9.891 -5.812 1 93.38 154 ASP B C 1
ATOM 3245 O O . ASP B 1 154 ? -6.246 10.578 -5.559 1 93.38 154 ASP B O 1
ATOM 3249 N N . ALA B 1 155 ? -4.164 9.883 -5.078 1 91.94 155 ALA B N 1
ATOM 3250 C CA . ALA B 1 155 ? -4.109 10.719 -3.881 1 91.94 155 ALA B CA 1
ATOM 3251 C C . ALA B 1 155 ? -3.922 12.188 -4.246 1 91.94 155 ALA B C 1
ATOM 3253 O O . ALA B 1 155 ? -3.164 12.508 -5.164 1 91.94 155 ALA B O 1
ATOM 3254 N N . PHE B 1 156 ? -4.645 13.055 -3.543 1 83.5 156 PHE B N 1
ATOM 3255 C CA . PHE B 1 156 ? -4.457 14.492 -3.73 1 83.5 156 PHE B CA 1
ATOM 3256 C C . PHE B 1 156 ? -3.051 14.906 -3.32 1 83.5 156 PHE B C 1
ATOM 3258 O O . PHE B 1 156 ? -2.439 15.766 -3.967 1 83.5 156 PHE B O 1
ATOM 3265 N N . SER B 1 157 ? -2.615 14.32 -2.273 1 90.12 157 SER B N 1
ATOM 3266 C CA . SER B 1 157 ? -1.251 14.523 -1.8 1 90.12 157 SER B CA 1
ATOM 3267 C C . SER B 1 157 ? -0.603 13.211 -1.384 1 90.12 157 SER B C 1
ATOM 3269 O O . SER B 1 157 ? -1.248 12.359 -0.761 1 90.12 157 SER B O 1
ATOM 3271 N N . ILE B 1 158 ? 0.667 13.117 -1.657 1 93.06 158 ILE B N 1
ATOM 3272 C CA . ILE B 1 158 ? 1.413 11.922 -1.271 1 93.06 158 ILE B CA 1
ATOM 3273 C C . ILE B 1 158 ? 1.553 11.867 0.248 1 93.06 158 ILE B C 1
ATOM 3275 O O . ILE B 1 158 ? 1.871 10.82 0.812 1 93.06 158 ILE B O 1
ATOM 3279 N N . PHE B 1 159 ? 1.269 12.945 0.93 1 93.19 159 PHE B N 1
ATOM 3280 C CA . PHE B 1 159 ? 1.354 12.992 2.385 1 93.19 159 PHE B CA 1
ATOM 3281 C C . PHE B 1 159 ? 0 12.688 3.018 1 93.19 159 PHE B C 1
ATOM 3283 O O . PHE B 1 159 ? -0.107 12.57 4.238 1 93.19 159 PHE B O 1
ATOM 3290 N N . ALA B 1 160 ? -1.008 12.539 2.217 1 91.88 160 ALA B N 1
ATOM 3291 C CA . ALA B 1 160 ? -2.354 12.391 2.768 1 91.88 160 ALA B CA 1
ATOM 3292 C C . ALA B 1 160 ? -3.148 11.336 2.006 1 91.88 160 ALA B C 1
ATOM 3294 O O . ALA B 1 160 ? -4.309 11.562 1.651 1 91.88 160 ALA B O 1
ATOM 3295 N N . ARG B 1 161 ? -2.559 10.203 1.726 1 95.19 161 ARG B N 1
ATOM 3296 C CA . ARG B 1 161 ? -3.322 9.117 1.106 1 95.19 161 ARG B CA 1
ATOM 3297 C C . ARG B 1 161 ? -4.434 8.633 2.031 1 95.19 161 ARG B C 1
ATOM 3299 O O . ARG B 1 161 ? -4.199 8.398 3.219 1 95.19 161 ARG B O 1
ATOM 3306 N N . LEU B 1 162 ? -5.664 8.555 1.496 1 96.19 162 LEU B N 1
ATOM 3307 C CA . LEU B 1 162 ? -6.758 7.953 2.25 1 96.19 162 LEU B CA 1
ATOM 3308 C C . LEU B 1 162 ? -6.395 6.539 2.691 1 96.19 162 LEU B C 1
ATOM 3310 O O . LEU B 1 162 ? -5.883 5.75 1.896 1 96.19 162 LEU B O 1
ATOM 3314 N N . ARG B 1 163 ? -6.684 6.258 4.008 1 97.56 163 ARG B N 1
ATOM 3315 C CA . ARG B 1 163 ? -6.293 4.934 4.477 1 97.56 163 ARG B CA 1
ATOM 3316 C C . ARG B 1 163 ? -7.066 4.551 5.734 1 97.56 163 ARG B C 1
ATOM 3318 O O . ARG B 1 163 ? -7.516 5.422 6.484 1 97.56 163 ARG B O 1
ATOM 3325 N N . ALA B 1 164 ? -7.16 3.291 5.953 1 97.62 164 ALA B N 1
ATOM 3326 C CA . ALA B 1 164 ? -7.742 2.701 7.156 1 97.62 164 ALA B CA 1
ATOM 3327 C C . ALA B 1 164 ? -6.914 1.517 7.641 1 97.62 164 ALA B C 1
ATOM 3329 O O . ALA B 1 164 ? -6.52 0.659 6.848 1 97.62 164 ALA B O 1
ATOM 3330 N N . THR B 1 165 ? -6.629 1.529 8.844 1 97 165 THR B N 1
ATOM 3331 C CA . THR B 1 165 ? -5.836 0.452 9.43 1 97 165 THR B CA 1
ATOM 3332 C C . THR B 1 165 ? -6.605 -0.241 10.547 1 97 165 THR B C 1
ATOM 3334 O O . THR B 1 165 ? -7.418 0.387 11.234 1 97 165 THR B O 1
ATOM 3337 N N . PHE B 1 166 ? -6.34 -1.519 10.758 1 96.69 166 PHE B N 1
ATOM 3338 C CA . PHE B 1 166 ? -6.973 -2.32 11.797 1 96.69 166 PHE B CA 1
ATOM 3339 C C . PHE B 1 166 ? -5.973 -3.287 12.422 1 96.69 166 PHE B C 1
ATOM 3341 O O . PHE B 1 166 ? -5.141 -3.863 11.719 1 96.69 166 PHE B O 1
ATOM 3348 N N . CYS B 1 167 ? -6.047 -3.484 13.695 1 94.88 167 CYS B N 1
ATOM 3349 C CA . CYS B 1 167 ? -5.363 -4.578 14.383 1 94.88 167 CYS B CA 1
ATOM 3350 C C . CYS B 1 167 ? -6.25 -5.816 14.445 1 94.88 167 CYS B C 1
ATOM 3352 O O . CYS B 1 167 ? -7.367 -5.758 14.969 1 94.88 167 CYS B O 1
ATOM 3354 N N . VAL B 1 168 ? -5.715 -6.91 13.922 1 96 168 VAL B N 1
ATOM 3355 C CA . VAL B 1 168 ? -6.586 -8.07 13.781 1 96 168 VAL B CA 1
ATOM 3356 C C . VAL B 1 168 ? -5.805 -9.344 14.102 1 96 168 VAL B C 1
ATOM 3358 O O . VAL B 1 168 ? -4.574 -9.328 14.188 1 96 168 VAL B O 1
ATOM 3361 N N . THR B 1 169 ? -6.531 -10.406 14.344 1 95.56 169 THR B N 1
ATOM 3362 C CA . THR B 1 169 ? -5.98 -11.742 14.555 1 95.56 169 THR B CA 1
ATOM 3363 C C . THR B 1 169 ? -6.395 -12.68 13.43 1 95.56 169 THR B C 1
ATOM 3365 O O . THR B 1 169 ? -7.582 -12.797 13.117 1 95.56 169 THR B O 1
ATOM 3368 N N . PRO B 1 170 ? -5.402 -13.336 12.828 1 96.75 170 PRO B N 1
ATOM 3369 C CA . PRO B 1 170 ? -5.738 -14.227 11.719 1 96.75 170 PRO B CA 1
ATOM 3370 C C . PRO B 1 170 ? -6.414 -15.516 12.188 1 96.75 170 PRO B C 1
ATOM 3372 O O . PRO B 1 170 ? -6.062 -16.062 13.242 1 96.75 170 PRO B O 1
ATOM 3375 N N . LYS B 1 171 ? -7.402 -15.93 11.5 1 97.44 171 LYS B N 1
ATOM 3376 C CA . LYS B 1 171 ? -8.023 -17.25 11.617 1 97.44 171 LYS B CA 1
ATOM 3377 C C . LYS B 1 171 ? -7.922 -18.016 10.305 1 97.44 171 LYS B C 1
ATOM 3379 O O . LYS B 1 171 ? -8.523 -17.641 9.305 1 97.44 171 LYS B O 1
ATOM 3384 N N . PHE B 1 172 ? -7.293 -19.156 10.359 1 97.5 172 PHE B N 1
ATOM 3385 C CA . PHE B 1 172 ? -7.023 -19.906 9.141 1 97.5 172 PHE B CA 1
ATOM 3386 C C . PHE B 1 172 ? -8.148 -20.891 8.844 1 97.5 172 PHE B C 1
ATOM 3388 O O . PHE B 1 172 ? -8.68 -21.531 9.758 1 97.5 172 PHE B O 1
ATOM 3395 N N . HIS B 1 173 ? -8.508 -20.969 7.602 1 97.56 173 HIS B N 1
ATOM 3396 C CA . HIS B 1 173 ? -9.438 -21.953 7.059 1 97.56 173 HIS B CA 1
ATOM 3397 C C . HIS B 1 173 ? -8.758 -22.812 5.996 1 97.56 173 HIS B C 1
ATOM 3399 O O . HIS B 1 173 ? -8.367 -22.312 4.941 1 97.56 173 HIS B O 1
ATOM 3405 N N . TYR B 1 174 ? -8.758 -24.125 6.242 1 95.25 174 TYR B N 1
ATOM 3406 C CA . TYR B 1 174 ? -8.07 -25.016 5.316 1 95.25 174 TYR B CA 1
ATOM 3407 C C . TYR B 1 174 ? -9.07 -25.859 4.531 1 95.25 174 TYR B C 1
ATOM 3409 O O . TYR B 1 174 ? -8.688 -26.625 3.639 1 95.25 174 TYR B O 1
ATOM 3417 N N . GLU B 1 175 ? -10.312 -25.656 4.836 1 95.81 175 GLU B N 1
ATOM 3418 C CA . GLU B 1 175 ? -11.352 -26.438 4.168 1 95.81 175 GLU B CA 1
ATOM 3419 C C . GLU B 1 175 ? -11.523 -25.984 2.719 1 95.81 175 GLU B C 1
ATOM 3421 O O . GLU B 1 175 ? -11.648 -24.797 2.439 1 95.81 175 GLU B O 1
ATOM 3426 N N . GLN B 1 176 ? -11.68 -26.938 1.849 1 95 176 GLN B N 1
ATOM 3427 C CA . GLN B 1 176 ? -11.812 -26.672 0.421 1 95 176 GLN B CA 1
ATOM 3428 C C . GLN B 1 176 ? -13.102 -25.906 0.124 1 95 176 GLN B C 1
ATOM 3430 O O . GLN B 1 176 ? -13.125 -25.047 -0.758 1 95 176 GLN B O 1
ATOM 3435 N N . ASP B 1 177 ? -14.133 -26.219 0.795 1 96.5 177 ASP B N 1
ATOM 3436 C CA . ASP B 1 177 ? -15.414 -25.562 0.549 1 96.5 177 ASP B CA 1
ATOM 3437 C C . ASP B 1 177 ? -15.328 -24.062 0.815 1 96.5 177 ASP B C 1
ATOM 3439 O O . ASP B 1 177 ? -15.93 -23.266 0.1 1 96.5 177 ASP B O 1
ATOM 3443 N N . ILE B 1 178 ? -14.633 -23.703 1.888 1 97.19 178 ILE B N 1
ATOM 3444 C CA . ILE B 1 178 ? -14.453 -22.281 2.205 1 97.19 178 ILE B CA 1
ATOM 3445 C C . ILE B 1 178 ? -13.617 -21.609 1.119 1 97.19 178 ILE B C 1
ATOM 3447 O O . ILE B 1 178 ? -13.945 -20.516 0.657 1 97.19 178 ILE B O 1
ATOM 3451 N N . LYS B 1 179 ? -12.555 -22.25 0.759 1 96.75 179 LYS B N 1
ATOM 3452 C CA . LYS B 1 179 ? -11.727 -21.734 -0.328 1 96.75 179 LYS B CA 1
ATOM 3453 C C . LYS B 1 179 ? -12.547 -21.516 -1.591 1 96.75 179 LYS B C 1
ATOM 3455 O O . LYS B 1 179 ? -12.477 -20.438 -2.207 1 96.75 179 LYS B O 1
ATOM 3460 N N . ASP B 1 180 ? -13.344 -22.469 -1.957 1 96.56 180 ASP B N 1
ATOM 3461 C CA . ASP B 1 180 ? -14.164 -22.375 -3.16 1 96.56 180 ASP B CA 1
ATOM 3462 C C . ASP B 1 180 ? -15.141 -21.203 -3.068 1 96.56 180 ASP B C 1
ATOM 3464 O O . ASP B 1 180 ? -15.32 -20.469 -4.039 1 96.56 180 ASP B O 1
ATOM 3468 N N . LYS B 1 181 ? -15.727 -21.078 -1.951 1 97.62 181 LYS B N 1
ATOM 3469 C CA . LYS B 1 181 ? -16.672 -19.984 -1.744 1 97.62 181 LYS B CA 1
ATOM 3470 C C . LYS B 1 181 ? -16 -18.641 -1.938 1 97.62 181 LYS B C 1
ATOM 3472 O O . LYS B 1 181 ? -16.562 -17.75 -2.59 1 97.62 181 LYS B O 1
ATOM 3477 N N . ILE B 1 182 ? -14.859 -18.438 -1.402 1 97.88 182 ILE B N 1
ATOM 3478 C CA . ILE B 1 182 ? -14.141 -17.172 -1.478 1 97.88 182 ILE B CA 1
ATOM 3479 C C . ILE B 1 182 ? -13.68 -16.922 -2.912 1 97.88 182 ILE B C 1
ATOM 3481 O O . ILE B 1 182 ? -13.789 -15.797 -3.42 1 97.88 182 ILE B O 1
ATOM 3485 N N . PHE B 1 183 ? -13.219 -17.922 -3.58 1 96.69 183 PHE B N 1
ATOM 3486 C CA . PHE B 1 183 ? -12.797 -17.75 -4.965 1 96.69 183 PHE B CA 1
ATOM 3487 C C . PHE B 1 183 ? -14 -17.453 -5.863 1 96.69 183 PHE B C 1
ATOM 3489 O O . PHE B 1 183 ? -13.883 -16.703 -6.836 1 96.69 183 PHE B O 1
ATOM 3496 N N . ASP B 1 184 ? -15.211 -18.062 -5.562 1 97.38 184 ASP B N 1
ATOM 3497 C CA . ASP B 1 184 ? -16.422 -17.703 -6.285 1 97.38 184 ASP B CA 1
ATOM 3498 C C . ASP B 1 184 ? -16.688 -16.203 -6.184 1 97.38 184 ASP B C 1
ATOM 3500 O O . ASP B 1 184 ? -17.047 -15.562 -7.172 1 97.38 184 ASP B O 1
ATOM 3504 N N . LYS B 1 185 ? -16.5 -15.703 -5.055 1 97.75 185 LYS B N 1
ATOM 3505 C CA . LYS B 1 185 ? -16.719 -14.273 -4.844 1 97.75 185 LYS B CA 1
ATOM 3506 C C . LYS B 1 185 ? -15.695 -13.445 -5.617 1 97.75 185 LYS B C 1
ATOM 3508 O O . LYS B 1 185 ? -16.031 -12.406 -6.191 1 97.75 185 LYS B O 1
ATOM 3513 N N . PHE B 1 186 ? -14.398 -13.875 -5.613 1 97.12 186 PHE B N 1
ATOM 3514 C CA . PHE B 1 186 ? -13.383 -13.195 -6.406 1 97.12 186 PHE B CA 1
ATOM 3515 C C . PHE B 1 186 ? -13.773 -13.164 -7.879 1 97.12 186 PHE B C 1
ATOM 3517 O O . PHE B 1 186 ? -13.625 -12.141 -8.547 1 97.12 186 PHE B O 1
ATOM 3524 N N . VAL B 1 187 ? -14.281 -14.305 -8.383 1 94.06 187 VAL B N 1
ATOM 3525 C CA . VAL B 1 187 ? -14.68 -14.398 -9.781 1 94.06 187 VAL B CA 1
ATOM 3526 C C . VAL B 1 187 ? -15.812 -13.406 -10.07 1 94.06 187 VAL B C 1
ATOM 3528 O O . VAL B 1 187 ? -15.812 -12.742 -11.109 1 94.06 187 VAL B O 1
ATOM 3531 N N . ASP B 1 188 ? -16.75 -13.312 -9.164 1 95.94 188 ASP B N 1
ATOM 3532 C CA . ASP B 1 188 ? -17.875 -12.398 -9.32 1 95.94 188 ASP B CA 1
ATOM 3533 C C . ASP B 1 188 ? -17.391 -10.945 -9.32 1 95.94 188 ASP B C 1
ATOM 3535 O O . ASP B 1 188 ? -17.875 -10.133 -10.125 1 95.94 188 ASP B O 1
ATOM 3539 N N . LEU B 1 189 ? -16.484 -10.625 -8.477 1 95.19 189 LEU B N 1
ATOM 3540 C CA . LEU B 1 189 ? -16.016 -9.25 -8.305 1 95.19 189 LEU B CA 1
ATOM 3541 C C . LEU B 1 189 ? -15.094 -8.844 -9.445 1 95.19 189 LEU B C 1
ATOM 3543 O O . LEU B 1 189 ? -15.117 -7.691 -9.883 1 95.19 189 LEU B O 1
ATOM 3547 N N . TYR B 1 190 ? -14.289 -9.82 -9.875 1 93.44 190 TYR B N 1
ATOM 3548 C CA . TYR B 1 190 ? -13.25 -9.516 -10.859 1 93.44 190 TYR B CA 1
ATOM 3549 C C . TYR B 1 190 ? -13.289 -10.516 -12.008 1 93.44 190 TYR B C 1
ATOM 3551 O O . TYR B 1 190 ? -12.312 -11.227 -12.258 1 93.44 190 TYR B O 1
ATOM 3559 N N . PRO B 1 191 ? -14.305 -10.492 -12.789 1 89.06 191 PRO B N 1
ATOM 3560 C CA . PRO B 1 191 ? -14.492 -11.5 -13.836 1 89.06 191 PRO B CA 1
ATOM 3561 C C . PRO B 1 191 ? -13.438 -11.414 -14.93 1 89.06 191 PRO B C 1
ATOM 3563 O O . PRO B 1 191 ? -13.172 -12.406 -15.617 1 89.06 191 PRO B O 1
ATOM 3566 N N . ASP B 1 192 ? -12.75 -10.297 -15.023 1 84.88 192 ASP B N 1
ATOM 3567 C CA . ASP B 1 192 ? -11.797 -10.117 -16.125 1 84.88 192 ASP B CA 1
ATOM 3568 C C . ASP B 1 192 ? -10.391 -10.539 -15.703 1 84.88 192 ASP B C 1
ATOM 3570 O O . ASP B 1 192 ? -9.469 -10.523 -16.516 1 84.88 192 ASP B O 1
ATOM 3574 N N . ASP B 1 193 ? -10.203 -10.867 -14.469 1 89.12 193 ASP B N 1
ATOM 3575 C CA . ASP B 1 193 ? -8.898 -11.305 -14 1 89.12 193 ASP B CA 1
ATOM 3576 C C . ASP B 1 193 ? -8.727 -12.812 -14.188 1 89.12 193 ASP B C 1
ATOM 3578 O O . ASP B 1 193 ? -9.195 -13.609 -13.367 1 89.12 193 ASP B O 1
ATOM 3582 N N . ALA B 1 194 ? -7.965 -13.219 -15.141 1 80.75 194 ALA B N 1
ATOM 3583 C CA . ALA B 1 194 ? -7.805 -14.617 -15.531 1 80.75 194 ALA B CA 1
ATOM 3584 C C . ALA B 1 194 ? -6.977 -15.383 -14.508 1 80.75 194 ALA B C 1
ATOM 3586 O O . ALA B 1 194 ? -7.027 -16.609 -14.445 1 80.75 194 ALA B O 1
ATOM 3587 N N . SER B 1 195 ? -6.238 -14.672 -13.719 1 84.81 195 SER B N 1
ATOM 3588 C CA . SER B 1 195 ? -5.367 -15.312 -12.742 1 84.81 195 SER B CA 1
ATOM 3589 C C . SER B 1 195 ? -6.18 -15.984 -11.641 1 84.81 195 SER B C 1
ATOM 3591 O O . SER B 1 195 ? -5.691 -16.906 -10.977 1 84.81 195 SER B O 1
ATOM 3593 N N . ILE B 1 196 ? -7.363 -15.539 -11.453 1 89.31 196 ILE B N 1
ATOM 3594 C CA . ILE B 1 196 ? -8.188 -16.062 -10.367 1 89.31 196 ILE B CA 1
ATOM 3595 C C . ILE B 1 196 ? -8.43 -17.562 -10.594 1 89.31 196 ILE B C 1
ATOM 3597 O O . ILE B 1 196 ? -8.289 -18.359 -9.664 1 89.31 196 ILE B O 1
ATOM 3601 N N . SER B 1 197 ? -8.773 -17.938 -11.812 1 82.62 197 SER B N 1
ATOM 3602 C CA . SER B 1 197 ? -8.984 -19.344 -12.125 1 82.62 197 SER B CA 1
ATOM 3603 C C . SER B 1 197 ? -7.695 -20.141 -11.953 1 82.62 197 SER B C 1
ATOM 3605 O O . SER B 1 197 ? -7.723 -21.281 -11.484 1 82.62 197 SER B O 1
ATOM 3607 N N . PHE B 1 198 ? -6.645 -19.531 -12.328 1 82.56 198 PHE B N 1
ATOM 3608 C CA . PHE B 1 198 ? -5.332 -20.141 -12.195 1 82.56 198 PHE B CA 1
ATOM 3609 C C . PHE B 1 198 ? -5.012 -20.438 -10.734 1 82.56 198 PHE B C 1
ATOM 3611 O O . PHE B 1 198 ? -4.656 -21.562 -10.375 1 82.56 198 PHE B O 1
ATOM 3618 N N . ILE B 1 199 ? -5.219 -19.469 -9.852 1 87.19 199 ILE B N 1
ATOM 3619 C CA . ILE B 1 199 ? -4.879 -19.562 -8.438 1 87.19 199 ILE B CA 1
ATOM 3620 C C . ILE B 1 199 ? -5.859 -20.5 -7.73 1 87.19 199 ILE B C 1
ATOM 3622 O O . ILE B 1 199 ? -5.473 -21.25 -6.836 1 87.19 199 ILE B O 1
ATOM 3626 N N . ARG B 1 200 ? -7.086 -20.453 -8.148 1 88 200 ARG B N 1
ATOM 3627 C CA . ARG B 1 200 ? -8.125 -21.297 -7.578 1 88 200 ARG B CA 1
ATOM 3628 C C . ARG B 1 200 ? -7.715 -22.766 -7.633 1 88 200 ARG B C 1
ATOM 3630 O O . ARG B 1 200 ? -8.031 -23.547 -6.723 1 88 200 ARG B O 1
ATOM 3637 N N . ASN B 1 201 ? -7.004 -23.125 -8.586 1 80.81 201 ASN B N 1
ATOM 3638 C CA . ASN B 1 201 ? -6.672 -24.516 -8.828 1 80.81 201 ASN B CA 1
ATOM 3639 C C . ASN B 1 201 ? -5.387 -24.922 -8.117 1 80.81 201 ASN B C 1
ATOM 3641 O O . ASN B 1 201 ? -5 -26.094 -8.133 1 80.81 201 ASN B O 1
ATOM 3645 N N . MET B 1 202 ? -4.785 -24 -7.461 1 81.44 202 MET B N 1
ATOM 3646 C CA . MET B 1 202 ? -3.578 -24.297 -6.695 1 81.44 202 MET B CA 1
ATOM 3647 C C . MET B 1 202 ? -3.93 -24.812 -5.305 1 81.44 202 MET B C 1
ATOM 3649 O O . MET B 1 202 ? -4.715 -24.203 -4.586 1 81.44 202 MET B O 1
ATOM 3653 N N . SER B 1 203 ? -3.299 -25.922 -4.918 1 82.75 203 SER B N 1
ATOM 3654 C CA . SER B 1 203 ? -3.662 -26.594 -3.674 1 82.75 203 SER B CA 1
ATOM 3655 C C . SER B 1 203 ? -2.973 -25.938 -2.479 1 82.75 203 SER B C 1
ATOM 3657 O O . SER B 1 203 ? -3.34 -26.203 -1.329 1 82.75 203 SER B O 1
ATOM 3659 N N . ASP B 1 204 ? -2.004 -25.156 -2.695 1 87.62 204 ASP B N 1
ATOM 3660 C CA . ASP B 1 204 ? -1.224 -24.594 -1.595 1 87.62 204 ASP B CA 1
ATOM 3661 C C . ASP B 1 204 ? -1.835 -23.281 -1.099 1 87.62 204 ASP B C 1
ATOM 3663 O O . ASP B 1 204 ? -1.259 -22.609 -0.243 1 87.62 204 ASP B O 1
ATOM 3667 N N . PHE B 1 205 ? -2.975 -22.969 -1.603 1 92.81 205 PHE B N 1
ATOM 3668 C CA . PHE B 1 205 ? -3.604 -21.75 -1.129 1 92.81 205 PHE B CA 1
ATOM 3669 C C . PHE B 1 205 ? -4.645 -22.047 -0.059 1 92.81 205 PHE B C 1
ATOM 3671 O O . PHE B 1 205 ? -5.332 -23.078 -0.126 1 92.81 205 PHE B O 1
ATOM 3678 N N . CYS B 1 206 ? -4.727 -21.203 0.887 1 95.06 206 CYS B N 1
ATOM 3679 C CA . CYS B 1 206 ? -5.746 -21.281 1.931 1 95.06 206 CYS B CA 1
ATOM 3680 C C . CYS B 1 206 ? -6.387 -19.922 2.172 1 95.06 206 CYS B C 1
ATOM 3682 O O . CYS B 1 206 ? -5.98 -18.922 1.577 1 95.06 206 CYS B O 1
ATOM 3684 N N . VAL B 1 207 ? -7.453 -19.984 2.943 1 97.88 207 VAL B N 1
ATOM 3685 C CA . VAL B 1 207 ? -8.188 -18.766 3.27 1 97.88 207 VAL B CA 1
ATOM 3686 C C . VAL B 1 207 ? -7.852 -18.328 4.691 1 97.88 207 VAL B C 1
ATOM 3688 O O . VAL B 1 207 ? -7.77 -19.156 5.602 1 97.88 207 VAL B O 1
ATOM 3691 N N . VAL B 1 208 ? -7.59 -17.094 4.918 1 98.31 208 VAL B N 1
ATOM 3692 C CA . VAL B 1 208 ? -7.41 -16.5 6.238 1 98.31 208 VAL B CA 1
ATOM 3693 C C . VAL B 1 208 ? -8.5 -15.461 6.496 1 98.31 208 VAL B C 1
ATOM 3695 O O . VAL B 1 208 ? -8.766 -14.602 5.648 1 98.31 208 VAL B O 1
ATOM 3698 N N . GLU B 1 209 ? -9.109 -15.57 7.578 1 98.19 209 GLU B N 1
ATOM 3699 C CA . GLU B 1 209 ? -10.18 -14.68 8 1 98.19 209 GLU B CA 1
ATOM 3700 C C . GLU B 1 209 ? -9.703 -13.703 9.078 1 98.19 209 GLU B C 1
ATOM 3702 O O . GLU B 1 209 ? -8.977 -14.094 9.992 1 98.19 209 GLU B O 1
ATOM 3707 N N . PHE B 1 210 ? -10.078 -12.422 8.906 1 97.56 210 PHE B N 1
ATOM 3708 C CA . PHE B 1 210 ? -9.852 -11.398 9.914 1 97.56 210 PHE B CA 1
ATOM 3709 C C . PHE B 1 210 ? -11.164 -10.75 10.336 1 97.56 210 PHE B C 1
ATOM 3711 O O . PHE B 1 210 ? -11.992 -10.398 9.484 1 97.56 210 PHE B O 1
ATOM 3718 N N . GLU B 1 211 ? -11.336 -10.594 11.57 1 95.06 211 GLU B N 1
ATOM 3719 C CA . GLU B 1 211 ? -12.469 -9.82 12.07 1 95.06 211 GLU B CA 1
ATOM 3720 C C . GLU B 1 211 ? -12.031 -8.414 12.477 1 95.06 211 GLU B C 1
ATOM 3722 O O . GLU B 1 211 ? -11.102 -8.25 13.273 1 95.06 211 GLU B O 1
ATOM 3727 N N . LEU B 1 212 ? -12.727 -7.43 11.867 1 91.62 212 LEU B N 1
ATOM 3728 C CA . LEU B 1 212 ? -12.414 -6.035 12.18 1 91.62 212 LEU B CA 1
ATOM 3729 C C . LEU B 1 212 ? -13.047 -5.621 13.5 1 91.62 212 LEU B C 1
ATOM 3731 O O . LEU B 1 212 ? -14.094 -4.965 13.516 1 91.62 212 LEU B O 1
ATOM 3735 N N . LEU B 1 213 ? -12.797 -6.137 14.57 1 76.12 213 LEU B N 1
ATOM 3736 C CA . LEU B 1 213 ? -13.469 -5.844 15.828 1 76.12 213 LEU B CA 1
ATOM 3737 C C . LEU B 1 213 ? -12.602 -4.965 16.719 1 76.12 213 LEU B C 1
ATOM 3739 O O . LEU B 1 213 ? -13.117 -4.23 17.562 1 76.12 213 LEU B O 1
ATOM 3743 N N . SER B 1 214 ? -11.375 -5.004 16.469 1 78.62 214 SER B N 1
ATOM 3744 C CA . SER B 1 214 ? -10.492 -4.324 17.406 1 78.62 214 SER B CA 1
ATOM 3745 C C . SER B 1 214 ? -10.227 -2.887 16.969 1 78.62 214 SER B C 1
ATOM 3747 O O . SER B 1 214 ? -11.047 -2.283 16.266 1 78.62 214 SER B O 1
ATOM 3749 N N . LYS B 1 215 ? -9.148 -2.326 17.5 1 88.94 215 LYS B N 1
ATOM 3750 C CA . LYS B 1 215 ? -8.734 -0.938 17.312 1 88.94 215 LYS B CA 1
ATOM 3751 C C . LYS B 1 215 ? -8.297 -0.682 15.883 1 88.94 215 LYS B C 1
ATOM 3753 O O . LYS B 1 215 ? -7.645 -1.527 15.266 1 88.94 215 LYS B O 1
ATOM 3758 N N . GLY B 1 216 ? -8.906 0.415 15.32 1 93.88 216 GLY B N 1
ATOM 3759 C CA . GLY B 1 216 ? -8.523 0.852 13.992 1 93.88 216 GLY B CA 1
ATOM 3760 C C . GLY B 1 216 ? -8.445 2.361 13.852 1 93.88 216 GLY B C 1
ATOM 3761 O O . GLY B 1 216 ? -8.656 3.088 14.828 1 93.88 216 GLY B O 1
ATOM 3762 N N . ARG B 1 217 ? -8.039 2.793 12.766 1 94.88 217 ARG B N 1
ATOM 3763 C CA . ARG B 1 217 ? -7.91 4.211 12.453 1 94.88 217 ARG B CA 1
ATOM 3764 C C . ARG B 1 217 ? -8.242 4.48 10.992 1 94.88 217 ARG B C 1
ATOM 3766 O O . ARG B 1 217 ? -7.832 3.729 10.102 1 94.88 217 ARG B O 1
ATOM 3773 N N . TYR B 1 218 ? -9.094 5.449 10.828 1 96.06 218 TYR B N 1
ATOM 3774 C CA . TYR B 1 218 ? -9.438 5.938 9.5 1 96.06 218 TYR B CA 1
ATOM 3775 C C . TYR B 1 218 ? -8.906 7.344 9.273 1 96.06 218 TYR B C 1
ATOM 3777 O O . TYR B 1 218 ? -9.258 8.273 10.008 1 96.06 218 TYR B O 1
ATOM 3785 N N . VAL B 1 219 ? -7.988 7.547 8.258 1 93.5 219 VAL B N 1
ATOM 3786 C CA . VAL B 1 219 ? -7.379 8.844 7.973 1 93.5 219 VAL B CA 1
ATOM 3787 C C . VAL B 1 219 ? -7.848 9.344 6.609 1 93.5 219 VAL B C 1
ATOM 3789 O O . VAL B 1 219 ? -7.539 8.742 5.582 1 93.5 219 VAL B O 1
ATOM 3792 N N . LYS B 1 220 ? -8.625 10.43 6.621 1 89.44 220 LYS B N 1
ATOM 3793 C CA . LYS B 1 220 ? -9.203 11.023 5.422 1 89.44 220 LYS B CA 1
ATOM 3794 C C . LYS B 1 220 ? -8.516 12.344 5.078 1 89.44 220 LYS B C 1
ATOM 3796 O O . LYS B 1 220 ? -9.18 13.352 4.844 1 89.44 220 LYS B O 1
ATOM 3801 N N . GLY B 1 221 ? -7.246 12.398 5.082 1 81.69 221 GLY B N 1
ATOM 3802 C CA . GLY B 1 221 ? -6.508 13.617 4.805 1 81.69 221 GLY B CA 1
ATOM 3803 C C . GLY B 1 221 ? -6.035 14.328 6.062 1 81.69 221 GLY B C 1
ATOM 3804 O O . GLY B 1 221 ? -6.062 13.758 7.152 1 81.69 221 GLY B O 1
ATOM 3805 N N . PHE B 1 222 ? -5.633 15.523 5.828 1 78.5 222 PHE B N 1
ATOM 3806 C CA . PHE B 1 222 ? -5.043 16.281 6.918 1 78.5 222 PHE B CA 1
ATOM 3807 C C . PHE B 1 222 ? -6.094 16.641 7.961 1 78.5 222 PHE B C 1
ATOM 3809 O O . PHE B 1 222 ? -7.133 17.219 7.629 1 78.5 222 PHE B O 1
ATOM 3816 N N . GLY B 1 223 ? -5.84 16.219 9.195 1 76.25 223 GLY B N 1
ATOM 3817 C CA . GLY B 1 223 ? -6.691 16.609 10.312 1 76.25 223 GLY B CA 1
ATOM 3818 C C . GLY B 1 223 ? -7.977 15.805 10.383 1 76.25 223 GLY B C 1
ATOM 3819 O O . GLY B 1 223 ? -8.867 16.109 11.18 1 76.25 223 GLY B O 1
ATOM 3820 N N . ALA B 1 224 ? -8.094 14.906 9.625 1 83.25 224 ALA B N 1
ATOM 3821 C CA . ALA B 1 224 ? -9.297 14.086 9.586 1 83.25 224 ALA B CA 1
ATOM 3822 C C . ALA B 1 224 ? -8.977 12.617 9.867 1 83.25 224 ALA B C 1
ATOM 3824 O O . ALA B 1 224 ? -9.023 11.781 8.961 1 83.25 224 ALA B O 1
ATOM 3825 N N . ALA B 1 225 ? -8.672 12.344 11.078 1 89.38 225 ALA B N 1
ATOM 3826 C CA . ALA B 1 225 ? -8.414 10.992 11.547 1 89.38 225 ALA B CA 1
ATOM 3827 C C . ALA B 1 225 ? -9.461 10.555 12.57 1 89.38 225 ALA B C 1
ATOM 3829 O O . ALA B 1 225 ? -9.867 11.336 13.43 1 89.38 225 ALA B O 1
ATOM 3830 N N . PHE B 1 226 ? -9.875 9.328 12.484 1 91.69 226 PHE B N 1
ATOM 3831 C CA . PHE B 1 226 ? -10.945 8.805 13.32 1 91.69 226 PHE B CA 1
ATOM 3832 C C . PHE B 1 226 ? -10.547 7.461 13.93 1 91.69 226 PHE B C 1
ATOM 3834 O O . PHE B 1 226 ? -10.07 6.574 13.219 1 91.69 226 PHE B O 1
ATOM 3841 N N . ASP B 1 227 ? -10.703 7.328 15.203 1 92.88 227 ASP B N 1
ATOM 3842 C CA . ASP B 1 227 ? -10.492 6.043 15.867 1 92.88 227 ASP B CA 1
ATOM 3843 C C . ASP B 1 227 ? -11.688 5.113 15.656 1 92.88 227 ASP B C 1
ATOM 3845 O O . ASP B 1 227 ? -12.836 5.547 15.727 1 92.88 227 ASP B O 1
ATOM 3849 N N . LEU B 1 228 ? -11.297 3.912 15.43 1 94.94 228 LEU B N 1
ATOM 3850 C CA . LEU B 1 228 ? -12.344 2.963 15.07 1 94.94 228 LEU B CA 1
ATOM 3851 C C . LEU B 1 228 ? -12.391 1.804 16.062 1 94.94 228 LEU B C 1
ATOM 3853 O O . LEU B 1 228 ? -11.359 1.429 16.625 1 94.94 228 LEU B O 1
ATOM 3857 N N . GLU B 1 229 ? -13.516 1.26 16.281 1 92.69 229 GLU B N 1
ATOM 3858 C CA . GLU B 1 229 ? -13.789 -0.088 16.781 1 92.69 229 GLU B CA 1
ATOM 3859 C C . GLU B 1 229 ? -14.641 -0.875 15.789 1 92.69 229 GLU B C 1
ATOM 3861 O O . GLU B 1 229 ? -15.844 -0.65 15.68 1 92.69 229 GLU B O 1
ATOM 3866 N N . GLY B 1 230 ? -13.898 -1.759 15.172 1 92.38 230 GLY B N 1
ATOM 3867 C CA . GLY B 1 230 ? -14.547 -2.279 13.977 1 92.38 230 GLY B CA 1
ATOM 3868 C C . GLY B 1 230 ? -14.781 -1.222 12.914 1 92.38 230 GLY B C 1
ATOM 3869 O O . GLY B 1 230 ? -13.883 -0.443 12.602 1 92.38 230 GLY B O 1
ATOM 3870 N N . LEU B 1 231 ? -16 -1.246 12.359 1 94.5 231 LEU B N 1
ATOM 3871 C CA . LEU B 1 231 ? -16.312 -0.281 11.312 1 94.5 231 LEU B CA 1
ATOM 3872 C C . LEU B 1 231 ? -17.094 0.897 11.875 1 94.5 231 LEU B C 1
ATOM 3874 O O . LEU B 1 231 ? -17.703 1.661 11.125 1 94.5 231 LEU B O 1
ATOM 3878 N N . LYS B 1 232 ? -17 1.025 13.219 1 92.75 232 LYS B N 1
ATOM 3879 C CA . LYS B 1 232 ? -17.656 2.133 13.914 1 92.75 232 LYS B CA 1
ATOM 3880 C C . LYS B 1 232 ? -16.641 3.174 14.367 1 92.75 232 LYS B C 1
ATOM 3882 O O . LYS B 1 232 ? -15.547 2.822 14.836 1 92.75 232 LYS B O 1
ATOM 3887 N N . VAL B 1 233 ? -17.047 4.441 14.211 1 92.88 233 VAL B N 1
ATOM 3888 C CA . VAL B 1 233 ? -16.188 5.527 14.656 1 92.88 233 VAL B CA 1
ATOM 3889 C C . VAL B 1 233 ? -16.422 5.793 16.141 1 92.88 233 VAL B C 1
ATOM 3891 O O . VAL B 1 233 ? -17.562 5.965 16.578 1 92.88 233 VAL B O 1
ATOM 3894 N N . ILE B 1 234 ? -15.375 5.801 16.875 1 91.19 234 ILE B N 1
ATOM 3895 C CA . ILE B 1 234 ? -15.477 6.035 18.312 1 91.19 234 ILE B CA 1
ATOM 3896 C C . ILE B 1 234 ? -15.219 7.508 18.625 1 91.19 234 ILE B C 1
ATOM 3898 O O . ILE B 1 234 ? -15.906 8.102 19.453 1 91.19 234 ILE B O 1
ATOM 3902 N N . LYS B 1 235 ? -14.234 8.094 17.984 1 87.19 235 LYS B N 1
ATOM 3903 C CA . LYS B 1 235 ? -13.891 9.492 18.188 1 87.19 235 LYS B CA 1
ATOM 3904 C C . LYS B 1 235 ? -13.023 10.016 17.031 1 87.19 235 LYS B C 1
ATOM 3906 O O . LYS B 1 235 ? -12.422 9.227 16.297 1 87.19 235 LYS B O 1
ATOM 3911 N N . GLN B 1 236 ? -13.062 11.273 16.891 1 83.62 236 GLN B N 1
ATOM 3912 C CA . GLN B 1 236 ? -12.117 11.93 15.992 1 83.62 236 GLN B CA 1
ATOM 3913 C C . GLN B 1 236 ? -10.781 12.188 16.688 1 83.62 236 GLN B C 1
ATOM 3915 O O . GLN B 1 236 ? -10.758 12.672 17.828 1 83.62 236 GLN B O 1
ATOM 3920 N N . ALA B 1 237 ? -9.773 11.664 15.898 1 73.56 237 ALA B N 1
ATOM 3921 C CA . ALA B 1 237 ? -8.445 11.805 16.5 1 73.56 237 ALA B CA 1
ATOM 3922 C C . ALA B 1 237 ? -7.992 13.258 16.484 1 73.56 237 ALA B C 1
ATOM 3924 O O . ALA B 1 237 ? -8.234 13.984 15.516 1 73.56 237 ALA B O 1
ATOM 3925 N N . GLY B 1 238 ? -7.219 13.75 17.5 1 60.62 238 GLY B N 1
ATOM 3926 C CA . GLY B 1 238 ? -6.562 15.047 17.594 1 60.62 238 GLY B CA 1
ATOM 3927 C C . GLY B 1 238 ? -7.535 16.203 17.734 1 60.62 238 GLY B C 1
ATOM 3928 O O . GLY B 1 238 ? -7.684 17.016 16.812 1 60.62 238 GLY B O 1
ATOM 3929 N N . SER B 1 239 ? -8.656 16.172 18.469 1 48.75 239 SER B N 1
ATOM 3930 C CA . SER B 1 239 ? -9.523 17.312 18.688 1 48.75 239 SER B CA 1
ATOM 3931 C C . SER B 1 239 ? -8.742 18.625 18.578 1 48.75 239 SER B C 1
ATOM 3933 O O . SER B 1 239 ? -9.297 19.656 18.219 1 48.75 239 SER B O 1
ATOM 3935 N N . THR B 1 240 ? -7.355 18.609 18.828 1 47.16 240 THR B N 1
ATOM 3936 C CA . THR B 1 240 ? -6.453 19.75 18.641 1 47.16 240 THR B CA 1
ATOM 3937 C C . THR B 1 240 ? -5.246 19.344 17.797 1 47.16 240 THR B C 1
ATOM 3939 O O . THR B 1 240 ? -4.918 18.156 17.703 1 47.16 240 THR B O 1
ATOM 3942 N N . ASN B 1 241 ? -4.965 20.281 16.703 1 48.03 241 ASN B N 1
ATOM 3943 C CA . ASN B 1 241 ? -3.814 19.953 15.875 1 48.03 241 ASN B CA 1
ATOM 3944 C C . ASN B 1 241 ? -2.627 19.484 16.703 1 48.03 241 ASN B C 1
ATOM 3946 O O . ASN B 1 241 ? -2.055 20.266 17.469 1 48.03 241 ASN B O 1
ATOM 3950 N N . PRO B 1 242 ? -2.385 18.25 16.734 1 47 242 PRO B N 1
ATOM 3951 C CA . PRO B 1 242 ? -1.302 17.797 17.609 1 47 242 PRO B CA 1
ATOM 3952 C C . PRO B 1 242 ? 0.079 18.188 17.094 1 47 242 PRO B C 1
ATOM 3954 O O . PRO B 1 242 ? 1.082 17.984 17.781 1 47 242 PRO B O 1
ATOM 3957 N N . HIS B 1 243 ? 0.06 19 15.883 1 45.94 243 HIS B N 1
ATOM 3958 C CA . HIS B 1 243 ? 1.347 19.281 15.258 1 45.94 243 HIS B CA 1
ATOM 3959 C C . HIS B 1 243 ? 1.939 20.594 15.766 1 45.94 243 HIS B C 1
ATOM 3961 O O . HIS B 1 243 ? 1.202 21.5 16.156 1 45.94 243 HIS B O 1
ATOM 3967 N N . SER B 1 244 ? 3.281 20.641 16.094 1 44.81 244 SER B N 1
ATOM 3968 C CA . SER B 1 244 ? 3.984 21.859 16.484 1 44.81 244 SER B CA 1
ATOM 3969 C C . SER B 1 244 ? 4.633 22.547 15.281 1 44.81 244 SER B C 1
ATOM 3971 O O . SER B 1 244 ? 5.055 21.875 14.336 1 44.81 244 SER B O 1
ATOM 3973 N N . TYR B 1 245 ? 4.383 23.859 14.945 1 42.78 245 TYR B N 1
ATOM 3974 C CA . TYR B 1 245 ? 4.922 24.625 13.828 1 42.78 245 TYR B CA 1
ATOM 3975 C C . TYR B 1 245 ? 6.227 25.312 14.211 1 42.78 245 TYR B C 1
ATOM 3977 O O . TYR B 1 245 ? 6.445 25.625 15.383 1 42.78 245 TYR B O 1
ATOM 3985 N N . LYS B 1 246 ? 7.215 25.203 13.305 1 46.84 246 LYS B N 1
ATOM 3986 C CA . LYS B 1 246 ? 8.484 25.906 13.484 1 46.84 246 LYS B CA 1
ATOM 3987 C C . LYS B 1 246 ? 8.258 27.375 13.836 1 46.84 246 LYS B C 1
ATOM 3989 O O . LYS B 1 246 ? 7.512 28.078 13.148 1 46.84 246 LYS B O 1
ATOM 3994 N N . ARG B 1 247 ? 8.609 27.844 15.211 1 38.69 247 ARG B N 1
ATOM 3995 C CA . ARG B 1 247 ? 8.648 29.25 15.562 1 38.69 247 ARG B CA 1
ATOM 3996 C C . ARG B 1 247 ? 9.875 29.938 14.969 1 38.69 247 ARG B C 1
ATOM 3998 O O . ARG B 1 247 ? 10.93 29.312 14.836 1 38.69 247 ARG B O 1
#

Organism: NCBI:txid32024

pLDDT: mean 88.26, std 11.89, range [38.69, 98.69]

Radius of gyration: 25.26 Å; Cα contacts (8 Å, |Δi|>4): 1021; chains: 2; bounding box: 46×77×60 Å

Secondary structure (DSSP, 8-state):
-HHHHHHHHHHH-HHHHHHHHHHHS-----SS-EEEEE-SSEEEEEETTEEEEEE-SS----GGGHHHHHHHHHHTTS--S--HHHHHHHHHHHHH-SEEEEEEEETTEEEEEEEEEEEETTEEEEEEETTSHHHHHHHH-SSEEEEEE--GGG-S-TT---EEEEEE-EEEE--HHHHHHHHHHHHHH-TT-THHHHHHTBTTEEEEEEETTSEEEEE-STT-EEEEETTEEEEEE-SS--PPB--/-HHHHHHHHHHH-HHHHHHHHHHHH-----SS-EEEEE-SSEEEEEETTEEEEEE-SS----GGGHHHHHHHHHHTTS--S--HHHHHHHHHHHHT-SEEEEEEEETTEEEEEEEEEEEETTEEEEEEETTSHHHHHHHH-SSEEEEEE--GGG-S-TT---EEEEEE-EEEE--HHHHHHHHHHHHHH-TT-THHHHHHTBTTEEEEEEETTSEEEEE-STT-EEEEETTEEEEEE-SS--PPB--